Protein AF-A0A840VR10-F1 (afdb_monomer_lite)

Structure (mmCIF, N/CA/C/O backbone):
data_AF-A0A840VR10-F1
#
_entry.id   AF-A0A840VR10-F1
#
loop_
_atom_site.group_PDB
_atom_site.id
_atom_site.type_symbol
_atom_site.label_atom_id
_atom_site.label_alt_id
_atom_site.label_comp_id
_atom_site.label_asym_id
_atom_site.label_entity_id
_atom_site.label_seq_id
_atom_site.pdbx_PDB_ins_code
_atom_site.Cartn_x
_atom_site.Cartn_y
_atom_site.Cartn_z
_atom_site.occupancy
_atom_site.B_iso_or_equiv
_atom_site.auth_seq_id
_atom_site.auth_comp_id
_atom_site.auth_asym_id
_atom_site.auth_atom_id
_atom_site.pdbx_PDB_model_num
ATOM 1 N N . MET A 1 1 ? 20.273 31.892 -18.613 1.00 51.09 1 MET A N 1
ATOM 2 C CA . MET A 1 1 ? 19.543 30.729 -18.059 1.00 51.09 1 MET A CA 1
ATOM 3 C C . MET A 1 1 ? 19.190 29.825 -19.223 1.00 51.09 1 MET A C 1
ATOM 5 O O . MET A 1 1 ? 18.639 30.334 -20.185 1.00 51.09 1 MET A O 1
ATOM 9 N N . THR A 1 2 ? 19.531 28.539 -19.176 1.00 62.28 2 THR A N 1
ATOM 10 C CA . THR A 1 2 ? 19.155 27.578 -20.230 1.00 62.28 2 THR A CA 1
ATOM 11 C C . THR A 1 2 ? 17.875 26.847 -19.840 1.00 62.28 2 THR A C 1
ATOM 13 O O . THR A 1 2 ? 17.824 26.189 -18.794 1.00 62.28 2 THR A O 1
ATOM 16 N N . PHE A 1 3 ? 16.857 26.978 -20.683 1.00 67.31 3 PHE A N 1
ATOM 17 C CA . PHE A 1 3 ? 15.590 26.257 -20.626 1.00 67.31 3 PHE A CA 1
ATOM 18 C C . PHE A 1 3 ? 15.505 25.304 -21.822 1.00 67.31 3 PHE A C 1
ATOM 20 O O . PHE A 1 3 ? 16.137 25.549 -22.849 1.00 67.31 3 PHE A O 1
ATOM 27 N N . THR A 1 4 ? 14.769 24.210 -21.668 1.00 72.56 4 THR A N 1
ATOM 28 C CA . THR A 1 4 ? 14.327 23.381 -22.792 1.00 72.56 4 THR A CA 1
ATOM 29 C C . THR A 1 4 ? 12.886 23.753 -23.098 1.00 72.56 4 THR A C 1
ATOM 31 O O . THR A 1 4 ? 12.091 23.958 -22.179 1.00 72.56 4 THR A O 1
ATOM 34 N N . LEU A 1 5 ? 12.572 23.926 -24.380 1.00 80.62 5 LEU A N 1
ATOM 35 C CA . LEU A 1 5 ? 11.192 24.015 -24.833 1.00 80.62 5 LEU A CA 1
ATOM 36 C C . LEU A 1 5 ? 10.745 22.595 -25.118 1.00 80.62 5 LEU A C 1
ATOM 38 O O . LEU A 1 5 ? 11.178 22.000 -26.102 1.00 80.62 5 LEU A O 1
ATOM 42 N N . ASP A 1 6 ? 9.916 22.067 -24.231 1.00 81.50 6 ASP A N 1
ATOM 43 C CA . ASP A 1 6 ? 9.302 20.768 -24.434 1.00 81.50 6 ASP A CA 1
ATOM 44 C C . ASP A 1 6 ? 7.860 20.992 -24.922 1.00 81.50 6 ASP A C 1
ATOM 46 O O . ASP A 1 6 ? 7.213 21.968 -24.502 1.00 81.50 6 ASP A O 1
ATOM 50 N N . PRO A 1 7 ? 7.336 20.136 -25.819 1.00 84.69 7 PRO A N 1
ATOM 51 C CA . PRO A 1 7 ? 5.931 20.172 -26.194 1.00 84.69 7 PRO A CA 1
ATOM 52 C C . PRO A 1 7 ? 5.052 20.142 -24.945 1.00 84.69 7 PRO A C 1
ATOM 54 O O . PRO A 1 7 ? 5.264 19.346 -24.025 1.00 84.69 7 PRO A O 1
ATOM 57 N N . CYS A 1 8 ? 4.072 21.039 -24.887 1.00 84.25 8 CYS A N 1
ATOM 58 C CA . CYS A 1 8 ? 3.115 21.031 -23.796 1.00 84.25 8 CYS A CA 1
ATOM 59 C C . CYS A 1 8 ? 2.303 19.739 -23.871 1.00 84.25 8 CYS A C 1
ATOM 61 O O . CYS A 1 8 ? 1.854 19.366 -24.949 1.00 84.25 8 CYS A O 1
ATOM 63 N N . ARG A 1 9 ? 2.015 19.096 -22.733 1.00 82.88 9 ARG A N 1
ATOM 64 C CA . ARG A 1 9 ? 1.173 17.887 -22.716 1.00 82.88 9 ARG A CA 1
ATOM 65 C C . ARG A 1 9 ? -0.186 18.076 -23.402 1.00 82.88 9 ARG A C 1
ATOM 67 O O . ARG A 1 9 ? -0.745 17.090 -23.861 1.00 82.88 9 ARG A O 1
ATOM 74 N N . CYS A 1 10 ? -0.698 19.307 -23.518 1.00 84.50 10 CYS A N 1
ATOM 75 C CA . CYS A 1 10 ? -1.948 19.558 -24.236 1.00 84.50 10 CYS A CA 1
ATOM 76 C C . CYS A 1 10 ? -1.886 19.189 -25.723 1.00 84.50 10 CYS A C 1
ATOM 78 O O . CYS A 1 10 ? -2.897 18.785 -26.285 1.00 84.50 10 CYS A O 1
ATOM 80 N N . THR A 1 11 ? -0.709 19.251 -26.354 1.00 86.50 11 THR A N 1
ATOM 81 C CA . THR A 1 11 ? -0.561 18.898 -27.773 1.00 86.50 11 THR A CA 1
ATOM 82 C C . THR A 1 11 ? -0.670 17.393 -28.012 1.00 86.50 11 THR A C 1
ATOM 84 O O . THR A 1 11 ? -0.995 16.977 -29.120 1.00 86.50 11 THR A O 1
ATOM 87 N N . ALA A 1 12 ? -0.457 16.565 -26.981 1.00 80.56 12 ALA A N 1
ATOM 88 C CA . ALA A 1 12 ? -0.691 15.123 -27.058 1.00 80.56 12 ALA A CA 1
ATOM 89 C C . ALA A 1 12 ? -2.192 14.783 -27.121 1.00 80.56 12 ALA A C 1
ATOM 91 O O . ALA A 1 12 ? -2.570 13.773 -27.704 1.00 80.56 12 ALA A O 1
ATOM 92 N N . TYR A 1 13 ? -3.043 15.643 -26.552 1.00 75.44 13 TYR A N 1
ATOM 93 C CA . TYR A 1 13 ? -4.497 15.461 -26.495 1.00 75.44 13 TYR A CA 1
ATOM 94 C C . TYR A 1 13 ? -5.240 16.255 -27.588 1.00 75.44 13 TYR A C 1
ATOM 96 O O . TYR A 1 13 ? -6.346 15.889 -27.988 1.00 75.44 13 TYR A O 1
ATOM 104 N N . GLY A 1 14 ? -4.606 17.298 -28.131 1.00 77.19 14 GLY A N 1
ATOM 105 C CA . GLY A 1 14 ? -5.126 18.156 -29.196 1.00 77.19 14 GLY A CA 1
ATOM 106 C C . GLY A 1 14 ? -5.836 19.408 -28.699 1.00 77.19 14 GLY A C 1
ATOM 107 O O . GLY A 1 14 ? -5.629 19.851 -27.571 1.00 77.19 14 GLY A O 1
ATOM 108 N N . ASP A 1 15 ? -6.665 19.988 -29.563 1.00 83.38 15 ASP A N 1
ATOM 109 C CA . ASP A 1 15 ? -7.318 21.288 -29.383 1.00 83.38 15 ASP A CA 1
ATOM 110 C C . ASP A 1 15 ? -8.662 21.214 -28.636 1.00 83.38 15 ASP A C 1
ATOM 112 O O . ASP A 1 15 ? -9.312 22.236 -28.409 1.00 83.38 15 ASP A O 1
ATOM 116 N N . ARG A 1 16 ? -9.080 20.011 -28.229 1.00 83.06 16 ARG A N 1
ATOM 117 C CA . ARG A 1 16 ? -10.366 19.757 -27.570 1.00 83.06 16 ARG A CA 1
ATOM 118 C C . ARG A 1 16 ? -10.250 19.772 -26.053 1.00 83.06 16 ARG A C 1
ATOM 120 O O . ARG A 1 16 ? -9.246 19.343 -25.492 1.00 83.06 16 ARG A O 1
ATOM 127 N N . PHE A 1 17 ? -11.321 20.206 -25.389 1.00 82.62 17 PHE A N 1
ATOM 128 C CA . PHE A 1 17 ? -11.444 20.116 -23.933 1.00 82.62 17 PHE A CA 1
ATOM 129 C C . PHE A 1 17 ? -11.540 18.660 -23.455 1.00 82.62 17 PHE A C 1
ATOM 131 O O . PHE A 1 17 ? -10.809 18.286 -22.546 1.00 82.62 17 PHE A O 1
ATOM 138 N N . LEU A 1 18 ? -12.391 17.842 -24.091 1.00 85.50 18 LEU A N 1
ATOM 139 C CA . LEU A 1 18 ? -12.483 16.397 -23.860 1.00 85.50 18 LEU A CA 1
ATOM 140 C C . LEU A 1 18 ? -11.654 15.651 -24.913 1.00 85.50 18 LEU A C 1
ATOM 142 O O . LEU A 1 18 ? -11.890 15.826 -26.112 1.00 85.50 18 LEU A O 1
ATOM 146 N N . ALA A 1 19 ? -10.705 14.826 -24.475 1.00 81.69 19 ALA A N 1
ATOM 147 C CA . ALA A 1 19 ? -9.816 14.067 -25.354 1.00 81.69 19 ALA A CA 1
ATOM 148 C C . ALA A 1 19 ? -9.696 12.601 -24.920 1.00 81.69 19 ALA A C 1
ATOM 150 O O . ALA A 1 19 ? -9.627 12.323 -23.729 1.00 81.69 19 ALA A O 1
ATOM 151 N N . ASP A 1 20 ? -9.614 11.669 -25.869 1.00 79.62 20 ASP A N 1
ATOM 152 C CA . ASP A 1 20 ? -9.395 10.247 -25.576 1.00 79.62 20 ASP A CA 1
ATOM 153 C C . ASP A 1 20 ? -7.897 9.953 -25.357 1.00 79.62 20 ASP A C 1
ATOM 155 O O . ASP A 1 20 ? -7.057 10.350 -26.168 1.00 79.62 20 ASP A O 1
ATOM 159 N N . ALA A 1 21 ? -7.544 9.256 -24.270 1.00 71.94 21 ALA A N 1
ATOM 160 C CA . ALA A 1 21 ? -6.154 8.885 -23.968 1.00 71.94 21 ALA A CA 1
ATOM 161 C C . ALA A 1 21 ? -5.611 7.766 -24.853 1.00 71.94 21 ALA A C 1
ATOM 163 O O . ALA A 1 21 ? -4.404 7.715 -25.084 1.00 71.94 21 ALA A O 1
ATOM 164 N N . ASP A 1 22 ? -6.488 6.874 -25.313 1.00 64.12 22 ASP A N 1
ATOM 165 C CA . ASP A 1 22 ? -6.113 5.614 -25.967 1.00 64.12 22 ASP A CA 1
ATOM 166 C C . ASP A 1 22 ? -5.663 5.814 -27.428 1.00 64.12 22 ASP A C 1
ATOM 168 O O . ASP A 1 22 ? -5.299 4.870 -28.124 1.00 64.12 22 ASP A O 1
ATOM 172 N N . LEU A 1 23 ? -5.628 7.069 -27.890 1.00 57.59 23 LEU A N 1
ATOM 173 C CA . LEU A 1 23 ? -5.131 7.478 -29.198 1.00 57.59 23 LEU A CA 1
ATOM 174 C C . LEU A 1 23 ? -4.004 8.513 -29.040 1.00 57.59 23 LEU A C 1
ATOM 176 O O . LEU A 1 23 ? -4.236 9.701 -29.297 1.00 57.59 23 LEU A O 1
ATOM 180 N N . PRO A 1 24 ? -2.774 8.111 -28.658 1.00 51.69 24 PRO A N 1
ATOM 181 C CA . PRO A 1 24 ? -1.603 8.968 -28.794 1.00 51.69 24 PRO A CA 1
ATOM 182 C C . PRO A 1 24 ? -1.311 9.166 -30.289 1.00 51.69 24 PRO A C 1
ATOM 184 O O . PRO A 1 24 ? -0.518 8.461 -30.905 1.00 51.69 24 PRO A O 1
ATOM 187 N N . GLY A 1 25 ? -2.028 10.104 -30.904 1.00 54.28 25 GLY A N 1
ATOM 188 C CA . GLY A 1 25 ? -1.780 10.540 -32.271 1.00 54.28 25 GLY A CA 1
ATOM 189 C C . GLY A 1 25 ? -0.523 11.414 -32.368 1.00 54.28 25 GLY A C 1
ATOM 190 O O . GLY A 1 25 ? 0.029 11.827 -31.345 1.00 54.28 25 GLY A O 1
ATOM 191 N N . PRO A 1 26 ? -0.068 11.741 -33.592 1.00 57.47 26 PRO A N 1
ATOM 192 C CA . PRO A 1 26 ? 0.979 12.743 -33.788 1.00 57.47 26 PRO A CA 1
ATOM 193 C C . PRO A 1 26 ? 0.594 14.059 -33.100 1.00 57.47 26 PRO A C 1
ATOM 195 O O . PRO A 1 26 ? -0.595 14.354 -32.983 1.00 57.47 26 PRO A O 1
ATOM 198 N N . SER A 1 27 ? 1.593 14.839 -32.662 1.00 61.94 27 SER A N 1
ATOM 199 C CA . SER A 1 27 ? 1.393 16.134 -31.989 1.00 61.94 27 SER A CA 1
ATOM 200 C C . SER A 1 27 ? 0.312 16.949 -32.697 1.00 61.94 27 SER A C 1
ATOM 202 O O . SER A 1 27 ? 0.487 17.357 -33.845 1.00 61.94 27 SER A O 1
ATOM 204 N N . ARG A 1 28 ? -0.806 17.167 -32.008 1.00 69.75 28 ARG A N 1
ATOM 205 C CA . ARG A 1 28 ? -1.958 17.917 -32.506 1.00 69.75 28 ARG A CA 1
ATOM 206 C C . ARG A 1 28 ? -1.800 19.401 -32.172 1.00 69.75 28 ARG A C 1
ATOM 208 O O . ARG A 1 28 ? -0.907 19.793 -31.414 1.00 69.75 28 ARG A O 1
ATOM 215 N N . GLU A 1 29 ? -2.664 20.227 -32.757 1.00 82.69 29 GLU A N 1
ATOM 216 C CA . GLU A 1 29 ? -2.754 21.652 -32.433 1.00 82.69 29 GLU A CA 1
ATOM 217 C C . GLU A 1 29 ? -2.976 21.847 -30.922 1.00 82.69 29 GLU A C 1
ATOM 219 O O . GLU A 1 29 ? -3.604 21.024 -30.252 1.00 82.69 29 GLU A O 1
ATOM 224 N N . ALA A 1 30 ? -2.394 22.906 -30.360 1.00 84.19 30 ALA A N 1
ATOM 225 C CA . ALA A 1 30 ? -2.426 23.140 -28.925 1.00 84.19 30 ALA A CA 1
ATOM 226 C C . ALA A 1 30 ? -3.825 23.544 -28.446 1.00 84.19 30 ALA A C 1
ATOM 228 O O . ALA A 1 30 ? -4.489 24.385 -29.053 1.00 84.19 30 ALA A O 1
ATOM 229 N N . TYR A 1 31 ? -4.236 23.026 -27.288 1.00 88.25 31 TYR A N 1
ATOM 230 C CA . TYR A 1 31 ? -5.462 23.468 -26.632 1.00 88.25 31 TYR A CA 1
ATOM 231 C C . TYR A 1 31 ? -5.394 24.957 -26.278 1.00 88.25 31 TYR A C 1
ATOM 233 O O . TYR A 1 31 ? -4.576 25.380 -25.455 1.00 88.25 31 TYR A O 1
ATOM 241 N N . ARG A 1 32 ? -6.283 25.758 -26.879 1.00 84.62 32 ARG A N 1
ATOM 242 C CA . ARG A 1 32 ? -6.321 27.219 -26.686 1.00 84.62 32 ARG A CA 1
ATOM 243 C C . ARG A 1 32 ? -6.534 27.614 -25.225 1.00 84.62 32 ARG A C 1
ATOM 245 O O . ARG A 1 32 ? -5.935 28.579 -24.765 1.00 84.62 32 ARG A O 1
ATOM 252 N N . GLY A 1 33 ? -7.335 26.840 -24.495 1.00 84.56 33 GLY A N 1
ATOM 253 C CA . GLY A 1 33 ? -7.606 27.042 -23.070 1.00 84.56 33 GLY A CA 1
ATOM 254 C C . GLY A 1 33 ? -6.545 26.461 -22.135 1.00 84.56 33 GLY A C 1
ATOM 255 O O . GLY A 1 33 ? -6.822 26.309 -20.951 1.00 84.56 33 GLY A O 1
ATOM 256 N N . CYS A 1 34 ? -5.363 26.077 -22.632 1.00 85.00 34 CYS A N 1
ATOM 257 C CA . CYS A 1 34 ? -4.396 25.366 -21.806 1.00 85.00 34 CYS A CA 1
ATOM 258 C C . CYS A 1 34 ? -3.883 26.220 -20.641 1.00 85.00 34 CYS A C 1
ATOM 260 O O . CYS A 1 34 ? -3.233 27.241 -20.853 1.00 85.00 34 CYS A O 1
ATOM 262 N N . GLU A 1 35 ? -4.058 25.753 -19.408 1.00 85.50 35 GLU A N 1
ATOM 263 C CA . GLU A 1 35 ? -3.613 26.486 -18.215 1.00 85.50 35 GLU A CA 1
ATOM 264 C C . GLU A 1 35 ? -2.081 26.565 -18.085 1.00 85.50 35 GLU A C 1
ATOM 266 O O . GLU A 1 35 ? -1.548 27.478 -17.452 1.00 85.50 35 GLU A O 1
ATOM 271 N N . GLN A 1 36 ? -1.352 25.648 -18.734 1.00 85.31 36 GLN A N 1
ATOM 272 C CA . GLN A 1 36 ? 0.114 25.612 -18.707 1.00 85.31 36 GLN A CA 1
ATOM 273 C C . GLN A 1 36 ? 0.759 26.468 -19.798 1.00 85.31 36 GLN A C 1
ATOM 275 O O . GLN A 1 36 ? 1.608 27.305 -19.499 1.00 85.31 36 GLN A O 1
ATOM 280 N N . CYS A 1 37 ? 0.399 26.241 -21.066 1.00 87.31 37 CYS A N 1
ATOM 281 C CA . CYS A 1 37 ? 1.022 26.928 -22.204 1.00 87.31 37 CYS A CA 1
ATOM 282 C C . CYS A 1 37 ? 0.187 28.089 -22.753 1.00 87.31 37 CYS A C 1
ATOM 284 O O . CYS A 1 37 ? 0.670 28.805 -23.625 1.00 87.31 37 CYS A O 1
ATOM 286 N N . ARG A 1 38 ? -1.056 28.274 -22.283 1.00 87.31 38 ARG A N 1
ATOM 287 C CA . ARG A 1 38 ? -1.994 29.311 -22.755 1.00 87.31 38 ARG A CA 1
ATOM 288 C C . ARG A 1 38 ? -2.166 29.307 -24.278 1.00 87.31 38 ARG A C 1
ATOM 290 O O . ARG A 1 38 ? -2.168 30.355 -24.913 1.00 87.31 38 ARG A O 1
ATOM 297 N N . GLY A 1 39 ? -2.229 28.109 -24.862 1.00 85.06 39 GLY A N 1
ATOM 298 C CA . GLY A 1 39 ? -2.353 27.900 -26.306 1.00 85.06 39 GLY A CA 1
ATOM 299 C C . GLY A 1 39 ? -1.041 27.937 -27.100 1.00 85.06 39 GLY A C 1
ATOM 300 O O . GLY A 1 39 ? -1.072 27.702 -28.300 1.00 85.06 39 GLY A O 1
ATOM 301 N N . ALA A 1 40 ? 0.121 28.167 -26.473 1.00 86.69 40 ALA A N 1
ATOM 302 C CA . ALA A 1 40 ? 1.410 28.230 -27.178 1.00 86.69 40 ALA A CA 1
ATOM 303 C C . ALA A 1 40 ? 1.964 26.861 -27.628 1.00 86.69 40 ALA A C 1
ATOM 305 O O . ALA A 1 40 ? 2.950 26.800 -28.360 1.00 86.69 40 ALA A O 1
ATOM 306 N N . GLY A 1 41 ? 1.404 25.751 -27.137 1.00 86.06 41 GLY A N 1
ATOM 307 C CA . GLY A 1 41 ? 1.823 24.388 -27.499 1.00 86.06 41 GLY A CA 1
ATOM 308 C C . GLY A 1 41 ? 3.186 23.941 -26.962 1.00 86.06 41 GLY A C 1
ATOM 309 O O . GLY A 1 41 ? 3.546 22.776 -27.096 1.00 86.06 41 GLY A O 1
ATOM 310 N N . SER A 1 42 ? 3.928 24.815 -26.288 1.00 87.88 42 SER A N 1
ATOM 311 C CA . SER A 1 42 ? 5.217 24.509 -25.665 1.00 87.88 42 SER A CA 1
ATOM 312 C C . SER A 1 42 ? 5.300 25.119 -24.271 1.00 87.88 42 SER A C 1
ATOM 314 O O . SER A 1 42 ? 4.670 26.138 -23.980 1.00 87.88 42 SER A O 1
ATOM 316 N N . VAL A 1 43 ? 6.056 24.472 -23.386 1.00 84.81 43 VAL A N 1
ATOM 317 C CA . VAL A 1 43 ? 6.344 24.977 -22.040 1.00 84.81 43 VAL A CA 1
ATOM 318 C C . VAL A 1 43 ? 7.855 24.996 -21.853 1.00 84.81 43 VAL A C 1
ATOM 320 O O . VAL A 1 43 ? 8.552 24.026 -22.149 1.00 84.81 43 VAL A O 1
ATOM 323 N N . ALA A 1 44 ? 8.375 26.122 -21.367 1.00 81.56 44 ALA A N 1
ATOM 324 C CA . ALA A 1 44 ? 9.784 26.246 -21.035 1.00 81.56 44 ALA A CA 1
ATOM 325 C C . ALA A 1 44 ? 10.049 25.599 -19.673 1.00 81.56 44 ALA A C 1
ATOM 327 O O . ALA A 1 44 ? 9.652 26.136 -18.634 1.00 81.56 44 ALA A O 1
ATOM 328 N N . TYR A 1 45 ? 10.767 24.478 -19.661 1.00 73.50 45 TYR A N 1
ATOM 329 C CA . TYR A 1 45 ? 11.235 23.875 -18.423 1.00 73.50 45 TYR A CA 1
ATOM 330 C C . TYR A 1 45 ? 12.676 24.295 -18.130 1.00 73.50 45 TYR A C 1
ATOM 332 O O . TYR A 1 45 ? 13.534 24.332 -19.018 1.00 73.50 45 TYR A O 1
ATOM 340 N N . PRO A 1 46 ? 13.005 24.603 -16.865 1.00 70.12 46 PRO A N 1
ATOM 341 C CA . PRO A 1 46 ? 14.397 24.700 -16.469 1.00 70.12 46 PRO A CA 1
ATOM 342 C C . PRO A 1 46 ? 15.076 23.357 -16.739 1.00 70.12 46 PRO A C 1
ATOM 344 O O . PRO A 1 46 ? 14.599 22.331 -16.259 1.00 70.12 46 PRO A O 1
ATOM 347 N N . CYS A 1 47 ? 16.208 23.358 -17.450 1.00 69.25 47 CYS A N 1
ATOM 348 C CA . CYS A 1 47 ? 16.927 22.121 -17.743 1.00 69.25 47 CYS A CA 1
ATOM 349 C C . CYS A 1 47 ? 17.375 21.449 -16.430 1.00 69.25 47 CYS A C 1
ATOM 351 O O . CYS A 1 47 ? 18.372 21.848 -15.815 1.00 69.25 47 CYS A O 1
ATOM 353 N N . TYR A 1 48 ? 16.619 20.442 -15.984 1.00 65.62 48 TYR A N 1
ATOM 354 C CA . TYR A 1 48 ? 16.857 19.728 -14.728 1.00 65.62 48 TYR A CA 1
ATOM 355 C C . TYR A 1 48 ? 18.122 18.872 -14.819 1.00 65.62 48 TYR A C 1
ATOM 357 O O . TYR A 1 48 ? 18.876 18.798 -13.852 1.00 65.62 48 TYR A O 1
ATOM 365 N N . ARG A 1 49 ? 18.435 18.354 -16.015 1.00 66.62 49 ARG A N 1
ATOM 366 C CA . ARG A 1 49 ? 19.660 17.589 -16.290 1.00 66.62 49 ARG A CA 1
ATOM 367 C C . ARG A 1 49 ? 20.932 18.385 -15.982 1.00 66.62 49 ARG A C 1
ATOM 369 O O . ARG A 1 49 ? 21.867 17.837 -15.411 1.00 66.62 49 ARG A O 1
ATOM 376 N N . CYS A 1 50 ? 20.980 19.680 -16.312 1.00 68.00 50 CYS A N 1
ATOM 377 C CA . CYS A 1 50 ? 22.123 20.544 -15.977 1.00 68.00 50 CYS A CA 1
ATOM 378 C C . CYS A 1 50 ? 21.894 21.438 -14.747 1.00 68.00 50 CYS A C 1
ATOM 380 O O . CYS A 1 50 ? 22.704 22.329 -14.478 1.00 68.00 50 CYS A O 1
ATOM 382 N N . GLY A 1 51 ? 20.786 21.263 -14.019 1.00 66.19 51 GLY A N 1
ATOM 383 C CA . GLY A 1 51 ? 20.434 22.106 -12.875 1.00 66.19 51 GLY A CA 1
ATOM 384 C C . GLY A 1 51 ? 20.393 23.603 -13.210 1.00 66.19 51 GLY A C 1
ATOM 385 O O . GLY A 1 51 ? 20.830 24.418 -12.400 1.00 66.19 51 GLY A O 1
ATOM 386 N N . ARG A 1 52 ? 19.914 23.968 -14.412 1.00 71.56 52 ARG A N 1
ATOM 387 C CA . ARG A 1 52 ? 19.862 25.350 -14.950 1.00 71.56 52 ARG A CA 1
ATOM 388 C C . ARG A 1 52 ? 21.222 26.003 -15.243 1.00 71.56 52 ARG A C 1
ATOM 390 O O . ARG A 1 52 ? 21.267 27.207 -15.497 1.00 71.56 52 ARG A O 1
ATOM 397 N N . ARG A 1 53 ? 22.328 25.250 -15.214 1.00 70.38 53 ARG A N 1
ATOM 398 C CA . ARG A 1 53 ? 23.689 25.799 -15.381 1.00 70.38 53 ARG A CA 1
ATOM 399 C C . ARG A 1 53 ? 24.173 25.874 -16.831 1.00 70.38 53 ARG A C 1
ATOM 401 O O . ARG A 1 53 ? 25.179 26.532 -17.067 1.00 70.38 53 ARG A O 1
ATOM 408 N N . GLY A 1 54 ? 23.513 25.195 -17.772 1.00 70.62 54 GLY A N 1
ATOM 409 C CA . GLY A 1 54 ? 23.901 25.134 -19.193 1.00 70.62 54 GLY A CA 1
ATOM 410 C C . GLY A 1 54 ? 25.155 24.302 -19.480 1.00 70.62 54 GLY A C 1
ATOM 411 O O . GLY A 1 54 ? 25.590 24.212 -20.618 1.00 70.62 54 GLY A O 1
ATOM 412 N N . ARG A 1 55 ? 25.740 23.688 -18.446 1.00 74.31 55 ARG A N 1
ATOM 413 C CA . ARG A 1 55 ? 26.954 22.867 -18.503 1.00 74.31 55 ARG A CA 1
ATOM 414 C C . ARG A 1 55 ? 26.890 21.781 -17.432 1.00 74.31 55 ARG A C 1
ATOM 416 O O . ARG A 1 55 ? 26.443 22.054 -16.315 1.00 74.31 55 ARG A O 1
ATOM 423 N N . ARG A 1 56 ? 27.335 20.567 -17.761 1.00 73.00 56 ARG A N 1
ATOM 424 C CA . ARG A 1 56 ? 27.529 19.455 -16.814 1.00 73.00 56 ARG A CA 1
ATOM 425 C C . ARG A 1 56 ? 28.993 19.046 -16.836 1.00 73.00 56 ARG A C 1
ATOM 427 O O . ARG A 1 56 ? 29.637 19.101 -17.877 1.00 73.00 56 ARG A O 1
ATOM 434 N N . ARG A 1 57 ? 29.511 18.648 -15.678 1.00 80.88 57 ARG A N 1
ATOM 435 C CA . ARG A 1 57 ? 30.829 18.026 -15.591 1.00 80.88 57 ARG A CA 1
ATOM 436 C C . ARG A 1 57 ? 30.659 16.539 -15.900 1.00 80.88 57 ARG A C 1
ATOM 438 O O . ARG A 1 57 ? 29.781 15.915 -15.312 1.00 80.88 57 ARG A O 1
ATOM 445 N N . ALA A 1 58 ? 31.471 15.998 -16.803 1.00 85.19 58 ALA A N 1
ATOM 446 C CA . ALA A 1 58 ? 31.521 14.566 -17.083 1.00 85.19 58 ALA A CA 1
ATOM 447 C C . ALA A 1 58 ? 32.295 13.850 -15.969 1.00 85.19 58 ALA A C 1
ATOM 449 O O . ALA A 1 58 ? 33.474 13.541 -16.097 1.00 85.19 58 ALA A O 1
ATOM 450 N N . GLN A 1 59 ? 31.640 13.709 -14.823 1.00 87.00 59 GLN A N 1
ATOM 451 C CA . GLN A 1 59 ? 32.189 13.091 -13.628 1.00 87.00 59 GLN A CA 1
ATOM 452 C C . GLN A 1 59 ? 31.061 12.344 -12.920 1.00 87.00 59 GLN A C 1
ATOM 454 O O . GLN A 1 59 ? 29.998 12.924 -12.690 1.00 87.00 59 GLN A O 1
ATOM 459 N N . LEU A 1 60 ? 31.323 11.094 -12.554 1.00 87.44 60 LEU A N 1
ATOM 460 C CA . LEU A 1 60 ? 30.449 10.273 -11.724 1.00 87.44 60 LEU A CA 1
ATOM 461 C C . LEU A 1 60 ? 31.210 9.891 -10.453 1.00 87.44 60 LEU A C 1
ATOM 463 O O . LEU A 1 60 ? 32.349 9.448 -10.525 1.00 87.44 60 LEU A O 1
ATOM 467 N N . VAL A 1 61 ? 30.609 10.083 -9.285 1.00 90.56 61 VAL A N 1
ATOM 468 C CA . VAL A 1 61 ? 31.178 9.624 -8.010 1.00 90.56 61 VAL A CA 1
ATOM 469 C C . VAL A 1 61 ? 30.427 8.379 -7.561 1.00 90.56 61 VAL A C 1
ATOM 471 O O . VAL A 1 61 ? 29.254 8.479 -7.229 1.00 90.56 61 VAL A O 1
ATOM 474 N N . ALA A 1 62 ? 31.076 7.219 -7.554 1.00 90.06 62 ALA A N 1
ATOM 475 C CA . ALA A 1 62 ? 30.507 6.004 -6.981 1.00 90.06 62 ALA A CA 1
ATOM 476 C C . ALA A 1 62 ? 30.901 5.917 -5.504 1.00 90.06 62 ALA A C 1
ATOM 478 O O . ALA A 1 62 ? 32.085 5.999 -5.179 1.00 90.06 62 ALA A O 1
ATOM 479 N N . SER A 1 63 ? 29.924 5.770 -4.618 1.00 92.38 63 SER A N 1
ATOM 480 C CA . SER A 1 63 ? 30.111 5.690 -3.171 1.00 92.38 63 SER A CA 1
ATOM 481 C C . SER A 1 63 ? 29.513 4.394 -2.643 1.00 92.38 63 SER A C 1
ATOM 483 O O . SER A 1 63 ? 28.380 4.077 -2.986 1.00 92.38 63 SER A O 1
ATOM 485 N N . VAL A 1 64 ? 30.233 3.683 -1.776 1.00 93.00 64 VAL A N 1
ATOM 486 C CA . VAL A 1 64 ? 29.699 2.540 -1.022 1.00 93.00 64 VAL A CA 1
ATOM 487 C C . VAL A 1 64 ? 29.630 2.920 0.449 1.00 93.00 64 VAL A C 1
ATOM 489 O O . VAL A 1 64 ? 30.611 3.428 0.996 1.00 93.00 64 VAL A O 1
ATOM 492 N N . ALA A 1 65 ? 28.482 2.685 1.080 1.00 91.38 65 ALA A N 1
ATOM 493 C CA . ALA A 1 65 ? 28.282 2.893 2.508 1.00 91.38 65 ALA A CA 1
ATOM 494 C C . ALA A 1 65 ? 27.935 1.578 3.212 1.00 91.38 65 ALA A C 1
ATOM 496 O O . ALA A 1 65 ? 27.018 0.869 2.798 1.00 91.38 65 ALA A O 1
ATOM 497 N N . ASN A 1 66 ? 28.636 1.283 4.305 1.00 87.00 66 ASN A N 1
ATOM 498 C CA . ASN A 1 66 ? 28.285 0.203 5.215 1.00 87.00 66 ASN A CA 1
ATOM 499 C C . ASN A 1 66 ? 27.186 0.690 6.171 1.00 87.00 66 ASN A C 1
ATOM 501 O O . ASN A 1 66 ? 27.412 1.587 6.985 1.00 87.00 66 ASN A O 1
ATOM 505 N N . LEU A 1 67 ? 25.996 0.100 6.085 1.00 80.81 67 LEU A N 1
ATOM 506 C CA . LEU A 1 67 ? 24.841 0.473 6.903 1.00 80.81 67 LEU A CA 1
ATOM 507 C C . LEU A 1 67 ? 25.022 0.166 8.395 1.00 80.81 67 LEU A C 1
ATOM 509 O O . LEU A 1 67 ? 24.419 0.834 9.239 1.00 80.81 67 LEU A O 1
ATOM 513 N N . ASP A 1 68 ? 25.845 -0.825 8.730 1.00 75.06 68 ASP A N 1
ATOM 514 C CA . ASP A 1 68 ? 26.022 -1.275 10.108 1.00 75.06 68 ASP A CA 1
ATOM 515 C C . ASP A 1 68 ? 27.032 -0.378 10.844 1.00 75.06 68 ASP A C 1
ATOM 517 O O . ASP A 1 68 ? 26.796 0.041 11.985 1.00 75.06 68 ASP A O 1
ATOM 521 N N . THR A 1 69 ? 28.125 -0.009 10.168 1.00 73.31 69 THR A N 1
ATOM 522 C CA . THR A 1 69 ? 29.222 0.788 10.748 1.00 73.31 69 THR A CA 1
ATOM 523 C C . THR A 1 69 ? 29.131 2.282 10.435 1.00 73.31 69 THR A C 1
ATOM 525 O O . THR A 1 69 ? 29.691 3.097 11.166 1.00 73.31 69 THR A O 1
ATOM 528 N N . GLY A 1 70 ? 28.415 2.665 9.375 1.00 78.56 70 GLY A N 1
ATOM 529 C CA . GLY A 1 70 ? 28.386 4.030 8.846 1.00 78.56 70 GLY A CA 1
ATOM 530 C C . GLY A 1 70 ? 29.639 4.422 8.054 1.00 78.56 70 GLY A C 1
ATOM 531 O O . GLY A 1 70 ? 29.768 5.585 7.674 1.00 78.56 70 GLY A O 1
ATOM 532 N N . ALA A 1 71 ? 30.565 3.488 7.806 1.00 84.19 71 ALA A N 1
ATOM 533 C CA . ALA A 1 71 ? 31.758 3.739 7.005 1.00 84.19 71 ALA A CA 1
ATOM 534 C C . ALA A 1 71 ? 31.393 3.976 5.531 1.00 84.19 71 ALA A C 1
ATOM 536 O O . ALA A 1 71 ? 30.519 3.302 4.987 1.00 84.19 71 ALA A O 1
ATOM 537 N N . VAL A 1 72 ? 32.074 4.923 4.879 1.00 92.81 72 VAL A N 1
ATOM 538 C CA . VAL A 1 72 ? 31.827 5.287 3.476 1.00 92.81 72 VAL A CA 1
ATOM 539 C C . VAL A 1 72 ? 33.147 5.389 2.722 1.00 92.81 72 VAL A C 1
ATOM 541 O O . VAL A 1 72 ? 34.067 6.067 3.173 1.00 92.81 72 VAL A O 1
ATOM 544 N N . ALA A 1 73 ? 33.210 4.772 1.545 1.00 94.12 73 ALA A N 1
ATOM 545 C CA . ALA A 1 73 ? 34.297 4.930 0.586 1.00 94.12 73 ALA A CA 1
ATOM 546 C C . ALA A 1 73 ? 33.731 5.465 -0.730 1.00 94.12 73 ALA A C 1
ATOM 548 O O . ALA A 1 73 ? 32.566 5.241 -1.060 1.00 94.12 73 ALA A O 1
ATOM 549 N N . SER A 1 74 ? 34.518 6.236 -1.478 1.00 93.44 74 SER A N 1
ATOM 550 C CA . SER A 1 74 ? 34.072 6.824 -2.744 1.00 93.44 74 SER A CA 1
ATOM 551 C C . SER A 1 74 ? 35.182 6.860 -3.779 1.00 93.44 74 SER A C 1
ATOM 553 O O . SER A 1 74 ? 36.341 7.094 -3.446 1.00 93.44 74 SER A O 1
ATOM 555 N N . HIS A 1 75 ? 34.810 6.685 -5.043 1.00 92.06 75 HIS A N 1
ATOM 556 C CA . HIS A 1 75 ? 35.707 6.769 -6.185 1.00 92.06 75 HIS A CA 1
ATOM 557 C C . HIS A 1 75 ? 35.142 7.701 -7.254 1.00 92.06 75 HIS A C 1
ATOM 559 O O . HIS A 1 75 ? 33.947 7.692 -7.556 1.00 92.06 75 HIS A O 1
ATOM 565 N N . GLN A 1 76 ? 36.020 8.511 -7.838 1.00 91.38 76 GLN A N 1
ATOM 566 C CA . GLN A 1 76 ? 35.676 9.432 -8.907 1.00 91.38 76 GLN A CA 1
ATOM 567 C C . GLN A 1 76 ? 35.968 8.793 -10.269 1.00 91.38 76 GLN A C 1
ATOM 569 O O . GLN A 1 76 ? 37.116 8.542 -10.610 1.00 91.38 76 GLN A O 1
ATOM 574 N N . VAL A 1 77 ? 34.923 8.632 -11.072 1.00 90.19 77 VAL A N 1
ATOM 575 C CA . VAL A 1 77 ? 34.968 8.150 -12.451 1.00 90.19 77 VAL A CA 1
ATOM 576 C C . VAL A 1 77 ? 35.011 9.354 -13.398 1.00 90.19 77 VAL A C 1
ATOM 578 O O . VAL A 1 77 ? 34.122 10.215 -13.370 1.00 90.19 77 VAL A O 1
ATOM 581 N N . VAL A 1 78 ? 36.060 9.434 -14.218 1.00 92.12 78 VAL A N 1
ATOM 582 C CA . VAL A 1 78 ? 36.319 10.512 -15.190 1.00 92.12 78 VAL A CA 1
ATOM 583 C C . VAL A 1 78 ? 36.799 9.942 -16.527 1.00 92.12 78 VAL A C 1
ATOM 585 O O . VAL A 1 78 ? 37.335 8.833 -16.546 1.00 92.12 78 VAL A O 1
ATOM 588 N N . PRO A 1 79 ? 36.653 10.697 -17.635 1.00 91.56 79 PRO A N 1
ATOM 589 C CA . PRO A 1 79 ? 37.239 10.322 -18.916 1.00 91.56 79 PRO A CA 1
ATOM 590 C C . PRO A 1 79 ? 38.749 10.082 -18.805 1.00 91.56 79 PRO A C 1
ATOM 592 O O . PRO A 1 79 ? 39.448 10.813 -18.102 1.00 91.56 79 PRO A O 1
ATOM 595 N N . GLY A 1 80 ? 39.237 9.061 -19.500 1.00 87.31 80 GLY A N 1
ATOM 596 C CA . GLY A 1 80 ? 40.628 8.614 -19.518 1.00 87.31 80 GLY A CA 1
ATOM 597 C C . GLY A 1 80 ? 41.046 7.707 -18.364 1.00 87.31 80 GLY A C 1
ATOM 598 O O . GLY A 1 80 ? 42.135 7.147 -1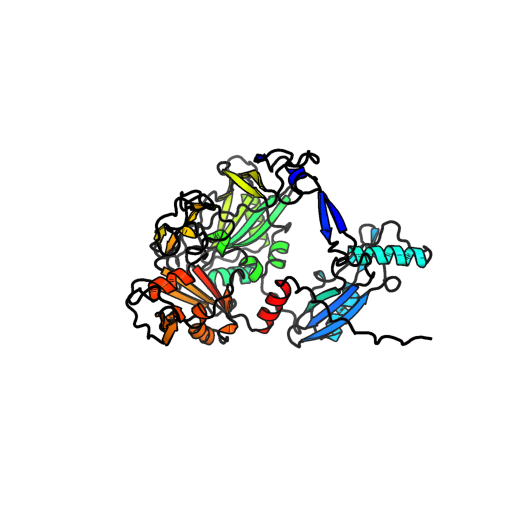8.421 1.00 87.31 80 GLY A O 1
ATOM 599 N N . GLY A 1 81 ? 40.197 7.531 -17.348 1.00 84.94 81 GLY A N 1
ATOM 600 C CA . GLY A 1 81 ? 40.417 6.612 -16.224 1.00 84.94 81 GLY A CA 1
ATOM 601 C C . GLY A 1 81 ? 39.531 5.366 -16.260 1.00 84.94 81 GLY A C 1
ATOM 602 O O . GLY A 1 81 ? 39.292 4.766 -15.215 1.00 84.94 81 GLY A O 1
ATOM 603 N N . LEU A 1 82 ? 38.972 5.036 -17.426 1.00 85.62 82 LEU A N 1
ATOM 604 C CA . LEU A 1 82 ? 38.084 3.891 -17.620 1.00 85.62 82 LEU A CA 1
ATOM 605 C C . LEU A 1 82 ? 38.865 2.698 -18.172 1.00 85.62 82 LEU A C 1
ATOM 607 O O . LEU A 1 82 ? 39.864 2.892 -18.861 1.00 85.62 82 LEU A O 1
ATOM 611 N N . ASP A 1 83 ? 38.359 1.490 -17.923 1.00 87.19 83 ASP A N 1
ATOM 612 C CA . ASP A 1 83 ? 38.889 0.242 -18.484 1.00 87.19 83 ASP A CA 1
ATOM 613 C C . ASP A 1 83 ? 37.815 -0.455 -19.345 1.00 87.19 83 ASP A C 1
ATOM 615 O O . ASP A 1 83 ? 37.056 -1.294 -18.847 1.00 87.19 83 ASP A O 1
ATOM 619 N N . PRO A 1 84 ? 37.625 -0.024 -20.610 1.00 89.81 84 PRO A N 1
ATOM 620 C CA . PRO A 1 84 ? 36.566 -0.550 -21.457 1.00 89.81 84 PRO A CA 1
ATOM 621 C C . PRO A 1 84 ? 36.911 -1.925 -22.021 1.00 89.81 84 PRO A C 1
ATOM 623 O O . PRO A 1 84 ? 37.988 -2.130 -22.577 1.00 89.81 84 PRO A O 1
ATOM 626 N N . HIS A 1 85 ? 35.945 -2.833 -21.989 1.00 88.69 85 HIS A N 1
ATOM 627 C CA . HIS A 1 85 ? 36.031 -4.155 -22.603 1.00 88.69 85 HIS A CA 1
ATOM 628 C C . HIS A 1 85 ? 34.803 -4.419 -23.479 1.00 88.69 85 HIS A C 1
ATOM 630 O O . HIS A 1 85 ? 33.871 -3.613 -23.531 1.00 88.69 85 HIS A O 1
ATOM 636 N N . ARG A 1 86 ? 34.823 -5.530 -24.222 1.00 88.62 86 ARG A N 1
ATOM 637 C CA . ARG A 1 86 ? 33.663 -5.971 -25.002 1.00 88.62 86 ARG A CA 1
ATOM 638 C C . ARG A 1 86 ? 32.783 -6.892 -24.171 1.00 88.62 86 ARG A C 1
ATOM 640 O O . ARG A 1 86 ? 33.296 -7.836 -23.576 1.00 88.62 86 ARG A O 1
ATOM 647 N N . ASP A 1 87 ? 31.484 -6.626 -24.165 1.00 83.38 87 ASP A N 1
ATOM 648 C CA . ASP A 1 87 ? 30.487 -7.539 -23.608 1.00 83.38 87 ASP A CA 1
ATOM 649 C C . ASP A 1 87 ? 30.235 -8.740 -24.557 1.00 83.38 87 ASP A C 1
ATOM 651 O O . ASP A 1 87 ? 30.740 -8.753 -25.690 1.00 83.38 87 ASP A O 1
ATOM 655 N N . PRO A 1 88 ? 29.455 -9.759 -24.142 1.00 80.75 88 PRO A N 1
ATOM 656 C CA . PRO A 1 88 ? 29.114 -10.901 -24.999 1.00 80.75 88 PRO A CA 1
ATOM 657 C C . PRO A 1 88 ? 28.370 -10.536 -26.297 1.00 80.75 88 PRO A C 1
ATOM 659 O O . PRO A 1 88 ? 28.423 -11.297 -27.260 1.00 80.75 88 PRO A O 1
ATOM 662 N N . ALA A 1 89 ? 27.709 -9.375 -26.350 1.00 78.81 89 ALA A N 1
ATOM 663 C CA . ALA A 1 89 ? 27.044 -8.844 -27.542 1.00 78.81 89 ALA A CA 1
ATOM 664 C C . ALA A 1 89 ? 27.991 -8.013 -28.442 1.00 78.81 89 ALA A C 1
ATOM 666 O O . ALA A 1 89 ? 27.596 -7.529 -29.505 1.00 78.81 89 ALA A O 1
ATOM 667 N N . GLY A 1 90 ? 29.260 -7.862 -28.050 1.00 82.38 90 GLY A N 1
ATOM 668 C CA . GLY A 1 90 ? 30.294 -7.141 -28.785 1.00 82.38 90 GLY A CA 1
ATOM 669 C C . GLY A 1 90 ? 30.292 -5.621 -28.583 1.00 82.38 90 GLY A C 1
ATOM 670 O O . GLY A 1 90 ? 31.043 -4.926 -29.278 1.00 82.38 90 GLY A O 1
ATOM 671 N N . HIS A 1 91 ? 29.499 -5.082 -27.657 1.00 86.75 91 HIS A N 1
ATOM 672 C CA . HIS A 1 91 ? 29.463 -3.662 -27.310 1.00 86.75 91 HIS A CA 1
ATOM 673 C C . HIS A 1 91 ? 30.613 -3.271 -26.378 1.00 86.75 91 HIS A C 1
ATOM 675 O O . HIS A 1 91 ? 31.061 -4.059 -25.555 1.00 86.75 91 HIS A O 1
ATOM 681 N N . TRP A 1 92 ? 31.089 -2.027 -26.495 1.00 90.00 92 TRP A N 1
ATOM 682 C CA . TRP A 1 92 ? 32.087 -1.478 -25.577 1.00 90.00 92 TRP A CA 1
ATOM 683 C C . TRP A 1 92 ? 31.425 -1.011 -24.283 1.00 90.00 92 TRP A C 1
ATOM 685 O O . TRP A 1 92 ? 30.620 -0.073 -24.292 1.00 90.00 92 TRP A O 1
ATOM 695 N N . VAL A 1 93 ? 31.803 -1.637 -23.176 1.00 89.88 93 VAL A N 1
ATOM 696 C CA . VAL A 1 93 ? 31.264 -1.372 -21.844 1.00 89.88 93 VAL A CA 1
ATOM 697 C C . VAL A 1 93 ? 32.389 -1.132 -20.846 1.00 89.88 93 VAL A C 1
ATOM 699 O O . VAL A 1 93 ? 33.500 -1.635 -20.998 1.00 89.88 93 VAL A O 1
ATOM 702 N N . VAL A 1 94 ? 32.101 -0.340 -19.820 1.00 88.69 94 VAL A N 1
ATOM 703 C CA . VAL A 1 94 ? 32.957 -0.190 -18.641 1.00 88.69 94 VAL A CA 1
ATOM 704 C C . VAL A 1 94 ? 32.169 -0.704 -17.452 1.00 88.69 94 VAL A C 1
ATOM 706 O O . VAL A 1 94 ? 31.177 -0.085 -17.058 1.00 88.69 94 VAL A O 1
ATOM 709 N N . ASP A 1 95 ? 32.613 -1.825 -16.900 1.00 85.12 95 ASP A N 1
ATOM 710 C CA . ASP A 1 95 ? 32.030 -2.405 -15.696 1.00 85.12 95 ASP A CA 1
ATOM 711 C C . ASP A 1 95 ? 32.679 -1.772 -14.460 1.00 85.12 95 ASP A C 1
ATOM 713 O O . ASP A 1 95 ? 33.898 -1.827 -14.277 1.00 85.12 95 ASP A O 1
ATOM 717 N N . LEU A 1 96 ? 31.867 -1.133 -13.615 1.00 86.50 96 LEU A N 1
ATOM 718 C CA . LEU A 1 96 ? 32.336 -0.545 -12.362 1.00 86.50 96 LEU A CA 1
ATOM 719 C C . LEU A 1 96 ? 32.239 -1.527 -11.183 1.00 86.50 96 LEU A C 1
ATOM 721 O O . LEU A 1 96 ? 32.593 -1.138 -10.071 1.00 86.50 96 LEU A O 1
ATOM 725 N N . ALA A 1 97 ? 31.819 -2.781 -11.386 1.00 85.06 97 ALA A N 1
ATOM 726 C CA . ALA A 1 97 ? 31.685 -3.792 -10.336 1.00 85.06 97 ALA A CA 1
ATOM 727 C C . ALA A 1 97 ? 33.001 -4.085 -9.615 1.00 85.06 97 ALA A C 1
ATOM 729 O O . ALA A 1 97 ? 33.020 -4.217 -8.394 1.00 85.06 97 ALA A O 1
ATOM 730 N N . SER A 1 98 ? 34.129 -4.130 -10.329 1.00 83.00 98 SER A N 1
ATOM 731 C CA . SER A 1 98 ? 35.454 -4.257 -9.702 1.00 83.00 98 SER A CA 1
ATOM 732 C C . SER A 1 98 ? 35.720 -3.110 -8.724 1.00 83.00 98 SER A C 1
ATOM 734 O O . SER A 1 98 ? 36.074 -3.337 -7.568 1.00 83.00 98 SER A O 1
ATOM 736 N N . ARG A 1 99 ? 35.441 -1.873 -9.147 1.00 88.00 99 ARG A N 1
ATOM 737 C CA . ARG A 1 99 ? 35.614 -0.680 -8.316 1.00 88.00 99 ARG A CA 1
ATOM 738 C C . ARG A 1 99 ? 34.633 -0.644 -7.147 1.00 88.00 99 ARG A C 1
ATOM 740 O O . ARG A 1 99 ? 35.008 -0.232 -6.055 1.00 88.00 99 ARG A O 1
ATOM 747 N N . VAL A 1 100 ? 33.392 -1.077 -7.351 1.00 89.62 100 VAL A N 1
ATOM 748 C CA . VAL A 1 100 ? 32.398 -1.210 -6.277 1.00 89.62 100 VAL A CA 1
ATOM 749 C C . VAL A 1 100 ? 32.862 -2.233 -5.244 1.00 89.62 100 VAL A C 1
ATOM 751 O O . VAL A 1 100 ? 32.803 -1.933 -4.055 1.00 89.62 100 VAL A O 1
ATOM 754 N N . ARG A 1 101 ? 33.392 -3.388 -5.666 1.00 88.81 101 ARG A N 1
ATOM 755 C CA . ARG A 1 101 ? 33.936 -4.412 -4.758 1.00 88.81 101 ARG A CA 1
ATOM 756 C C . ARG A 1 101 ? 35.126 -3.901 -3.953 1.00 88.81 101 ARG A C 1
ATOM 758 O O . ARG A 1 101 ? 35.183 -4.136 -2.751 1.00 88.81 101 ARG A O 1
ATOM 765 N N . GLU A 1 102 ? 36.032 -3.146 -4.573 1.00 90.44 102 GLU A N 1
ATOM 766 C CA . GLU A 1 102 ? 37.128 -2.480 -3.855 1.00 90.44 102 GLU A CA 1
ATOM 767 C C . GLU A 1 102 ? 36.601 -1.503 -2.795 1.00 90.44 102 GLU A C 1
ATOM 769 O O . GLU A 1 102 ? 37.019 -1.552 -1.639 1.00 90.44 102 GLU A O 1
ATOM 774 N N . LEU A 1 103 ? 35.643 -0.643 -3.161 1.00 93.75 103 LEU A N 1
ATOM 775 C CA . LEU A 1 103 ? 35.027 0.305 -2.230 1.00 93.75 103 LEU A CA 1
ATOM 776 C C . LEU A 1 103 ? 34.287 -0.406 -1.089 1.00 93.75 103 LEU A C 1
ATOM 778 O O . LEU A 1 103 ? 34.375 0.034 0.056 1.00 93.75 103 LEU A O 1
ATOM 782 N N . ALA A 1 104 ? 33.585 -1.498 -1.392 1.00 90.56 104 ALA A N 1
ATOM 783 C CA . ALA A 1 104 ? 32.878 -2.324 -0.423 1.00 90.56 104 ALA A CA 1
ATOM 784 C C . ALA A 1 104 ? 33.854 -2.986 0.560 1.00 90.56 104 ALA A C 1
ATOM 786 O O . ALA A 1 104 ? 33.658 -2.889 1.772 1.00 90.56 104 ALA A O 1
ATOM 787 N N . ALA A 1 105 ? 34.966 -3.536 0.064 1.00 91.56 105 ALA A N 1
ATOM 788 C CA . ALA A 1 105 ? 36.037 -4.073 0.897 1.00 91.56 105 ALA A CA 1
ATOM 789 C C . ALA A 1 105 ? 36.646 -2.998 1.816 1.00 91.56 105 ALA A C 1
ATOM 791 O O . ALA A 1 105 ? 36.841 -3.254 3.004 1.00 91.56 105 ALA A O 1
ATOM 792 N N . CYS A 1 106 ? 36.871 -1.774 1.318 1.00 93.38 106 CYS A N 1
ATOM 793 C CA . CYS A 1 106 ? 37.388 -0.664 2.129 1.00 93.38 106 CYS A CA 1
ATOM 794 C C . CYS A 1 106 ? 36.493 -0.303 3.324 1.00 93.38 106 CYS A C 1
ATOM 796 O O . CYS A 1 106 ? 37.004 0.143 4.350 1.00 93.38 106 CYS A O 1
ATOM 798 N N . VAL A 1 107 ? 35.174 -0.471 3.205 1.00 93.00 107 VAL A N 1
ATOM 799 C CA . VAL A 1 107 ? 34.215 -0.178 4.287 1.00 93.00 107 VAL A CA 1
ATOM 800 C C . VAL A 1 107 ? 33.750 -1.429 5.036 1.00 93.00 107 VAL A C 1
ATOM 802 O O . VAL A 1 107 ? 32.857 -1.341 5.883 1.00 93.00 107 VAL A O 1
ATOM 805 N N . GLY A 1 108 ? 34.328 -2.591 4.718 1.00 87.69 108 GLY A N 1
ATOM 806 C CA . GLY A 1 108 ? 33.933 -3.882 5.274 1.00 87.69 108 GLY A CA 1
ATOM 807 C C . GLY A 1 108 ? 32.466 -4.212 5.013 1.00 87.69 108 GLY A C 1
ATOM 808 O O . GLY A 1 108 ? 31.791 -4.667 5.928 1.00 87.69 108 GLY A O 1
ATOM 809 N N . ALA A 1 109 ? 31.950 -3.911 3.821 1.00 88.31 109 ALA A N 1
ATOM 810 C CA . ALA A 1 109 ? 30.575 -4.194 3.429 1.00 88.31 109 ALA A CA 1
ATOM 811 C C . ALA A 1 109 ? 30.502 -5.252 2.324 1.00 88.31 109 ALA A C 1
ATOM 813 O O . ALA A 1 109 ? 31.367 -5.332 1.457 1.00 88.31 109 ALA A O 1
ATOM 814 N N . VAL A 1 110 ? 29.412 -6.009 2.327 1.00 84.81 110 VAL A N 1
ATOM 815 C CA . VAL A 1 110 ? 28.959 -6.858 1.228 1.00 84.81 110 VAL A CA 1
ATOM 816 C C . VAL A 1 110 ? 27.889 -6.085 0.458 1.00 84.81 110 VAL A C 1
ATOM 818 O O . VAL A 1 110 ? 26.930 -5.596 1.060 1.00 84.81 110 VAL A O 1
ATOM 821 N N . VAL A 1 111 ? 28.079 -5.953 -0.854 1.00 80.69 111 VAL A N 1
ATOM 822 C CA . VAL A 1 111 ? 27.161 -5.312 -1.811 1.00 80.69 111 VAL A CA 1
ATOM 823 C C . VAL A 1 111 ? 26.852 -6.342 -2.897 1.00 80.69 111 VAL A C 1
ATOM 825 O O . VAL A 1 111 ? 27.747 -7.103 -3.263 1.00 80.69 111 VAL A O 1
ATOM 828 N N . ALA A 1 112 ? 25.612 -6.399 -3.382 1.00 74.81 112 ALA A N 1
ATOM 829 C CA . ALA A 1 112 ? 25.250 -7.296 -4.476 1.00 74.81 112 ALA A CA 1
ATOM 830 C C . ALA A 1 112 ? 25.888 -6.822 -5.793 1.00 74.81 112 ALA A C 1
ATOM 832 O O . ALA A 1 112 ? 25.852 -5.632 -6.110 1.00 74.81 112 ALA A O 1
ATOM 833 N N . ASP A 1 113 ? 26.449 -7.745 -6.580 1.00 66.88 113 ASP A N 1
ATOM 834 C CA . ASP A 1 113 ? 27.103 -7.410 -7.856 1.00 66.88 113 ASP A CA 1
ATOM 835 C C . ASP A 1 113 ? 26.121 -6.790 -8.873 1.00 66.88 113 ASP A C 1
ATOM 837 O O . ASP A 1 113 ? 26.524 -5.975 -9.700 1.00 66.88 113 ASP A O 1
ATOM 841 N N . THR A 1 114 ? 24.822 -7.093 -8.764 1.00 65.19 114 THR A N 1
ATOM 842 C CA . THR A 1 114 ? 23.747 -6.516 -9.593 1.00 65.19 114 THR A CA 1
ATOM 843 C C . THR A 1 114 ? 23.567 -5.010 -9.410 1.00 65.19 114 THR A C 1
ATOM 845 O O . THR A 1 114 ? 23.049 -4.343 -10.302 1.00 65.19 114 THR A O 1
ATOM 848 N N . ASP A 1 115 ? 24.005 -4.452 -8.279 1.00 68.19 115 ASP A N 1
ATOM 849 C CA . ASP A 1 115 ? 23.850 -3.025 -7.984 1.00 68.19 115 ASP A CA 1
ATOM 850 C C . ASP A 1 115 ? 24.977 -2.174 -8.594 1.00 68.19 115 ASP A C 1
ATOM 852 O O . ASP A 1 115 ? 24.934 -0.937 -8.552 1.00 68.19 115 ASP A O 1
ATOM 856 N N . ALA A 1 116 ? 26.005 -2.814 -9.164 1.00 76.19 116 ALA A N 1
ATOM 857 C CA . ALA A 1 116 ? 27.137 -2.125 -9.754 1.00 76.19 116 ALA A CA 1
ATOM 858 C C . ALA A 1 116 ? 26.770 -1.462 -11.099 1.00 76.19 116 ALA A C 1
ATOM 860 O O . ALA A 1 116 ? 26.298 -2.118 -12.028 1.00 76.19 116 ALA A O 1
ATOM 861 N N . PRO A 1 117 ? 27.016 -0.149 -11.262 1.00 77.50 117 PRO A N 1
ATOM 862 C CA . PRO A 1 117 ? 26.691 0.539 -12.504 1.00 77.50 117 PRO A CA 1
ATOM 863 C C . PRO A 1 117 ? 27.622 0.120 -13.651 1.00 77.50 117 PRO A C 1
ATOM 865 O O . PRO A 1 117 ? 28.840 0.098 -13.500 1.00 77.50 117 PRO A O 1
ATOM 868 N N . SER A 1 118 ? 27.051 -0.087 -14.838 1.00 84.69 118 SER A N 1
ATOM 869 C CA . SER A 1 118 ? 27.799 -0.276 -16.088 1.00 84.69 118 SER A CA 1
ATOM 870 C C . SER A 1 118 ? 27.669 0.944 -17.003 1.00 84.69 118 SER A C 1
ATOM 872 O O . SER A 1 118 ? 26.581 1.502 -17.164 1.00 84.69 118 SER A O 1
ATOM 874 N N . LEU A 1 119 ? 28.770 1.372 -17.631 1.00 87.06 119 LEU A N 1
ATOM 875 C CA . LEU A 1 119 ? 28.774 2.478 -18.596 1.00 87.06 119 LEU A CA 1
ATOM 876 C C . LEU A 1 119 ? 28.855 1.944 -20.024 1.00 87.06 119 LEU A C 1
ATOM 878 O O . LEU A 1 119 ? 29.835 1.312 -20.407 1.00 87.06 119 LEU A O 1
ATOM 882 N N . TRP A 1 120 ? 27.857 2.275 -20.837 1.00 88.94 120 TRP A N 1
ATOM 883 C CA . TRP A 1 120 ? 27.811 1.877 -22.240 1.00 88.94 120 TRP A CA 1
ATOM 884 C C . TRP A 1 120 ? 28.454 2.958 -23.107 1.00 88.94 120 TRP A C 1
ATOM 886 O O . TRP A 1 120 ? 27.986 4.108 -23.163 1.00 88.94 120 TRP A O 1
ATOM 896 N N . LEU A 1 121 ? 29.539 2.604 -23.793 1.00 88.88 121 LEU A N 1
ATOM 897 C CA . LEU A 1 121 ? 30.227 3.519 -24.695 1.00 88.88 121 LEU A CA 1
ATOM 898 C C . LEU A 1 121 ? 29.495 3.610 -26.039 1.00 88.88 121 LEU A C 1
ATOM 900 O O . LEU A 1 121 ? 28.670 2.775 -26.405 1.00 88.88 121 LEU A O 1
ATOM 904 N N . SER A 1 122 ? 29.755 4.689 -26.778 1.00 87.69 122 SER A N 1
ATOM 905 C CA . SER A 1 122 ? 29.253 4.817 -28.150 1.00 87.69 122 SER A CA 1
ATOM 906 C C . SER A 1 122 ? 29.822 3.699 -29.024 1.00 87.69 122 SER A C 1
ATOM 908 O O . SER A 1 122 ? 30.989 3.337 -28.882 1.00 87.69 122 SER A O 1
ATOM 910 N N . GLN A 1 123 ? 29.052 3.233 -30.009 1.00 85.56 123 GLN A N 1
ATOM 911 C CA . GLN A 1 123 ? 29.554 2.309 -31.033 1.00 85.56 123 GLN A CA 1
ATOM 912 C C . GLN A 1 123 ? 30.733 2.885 -31.830 1.00 85.56 123 GLN A C 1
ATOM 914 O O . GLN A 1 123 ? 31.450 2.127 -32.477 1.00 85.56 123 GLN A O 1
ATOM 919 N N . GLN A 1 124 ? 30.942 4.203 -31.781 1.00 88.94 124 GLN A N 1
ATOM 920 C CA . GLN A 1 124 ? 32.081 4.889 -32.391 1.00 88.94 124 GLN A CA 1
ATOM 921 C C . GLN A 1 124 ? 33.368 4.771 -31.566 1.00 88.94 124 GLN A C 1
ATOM 923 O O . GLN A 1 124 ? 34.441 4.992 -32.110 1.00 88.94 124 GLN A O 1
ATOM 928 N N . TRP A 1 125 ? 33.292 4.424 -30.276 1.00 93.00 125 TRP A N 1
ATOM 929 C CA . TRP A 1 125 ? 34.479 4.327 -29.428 1.00 93.00 125 TRP A CA 1
ATOM 930 C C . TRP A 1 125 ? 35.373 3.171 -29.888 1.00 93.00 125 TRP A C 1
ATOM 932 O O . TRP A 1 125 ? 34.893 2.062 -30.140 1.00 93.00 125 TRP A O 1
ATOM 942 N N . ARG A 1 126 ? 36.675 3.424 -30.011 1.00 91.25 126 ARG A N 1
ATOM 943 C CA . ARG A 1 126 ? 37.699 2.412 -30.285 1.00 91.25 126 ARG A CA 1
ATOM 944 C C . ARG A 1 126 ? 38.967 2.735 -29.485 1.00 91.25 126 ARG A C 1
ATOM 946 O O . ARG A 1 126 ? 39.219 3.920 -29.245 1.00 91.25 126 ARG A O 1
ATOM 953 N N . PRO A 1 127 ? 39.765 1.727 -29.086 1.00 90.94 127 PRO A N 1
ATOM 954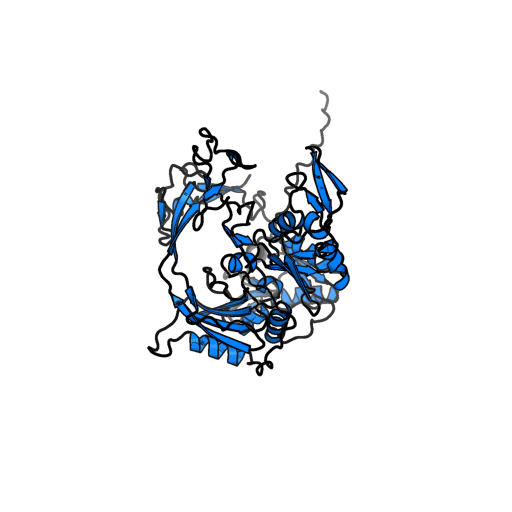 C CA . PRO A 1 127 ? 40.972 1.947 -28.286 1.00 90.94 127 PRO A CA 1
ATOM 955 C C . PRO A 1 127 ? 42.065 2.723 -29.039 1.00 90.94 127 PRO A C 1
ATOM 957 O O . PRO A 1 127 ? 42.846 3.436 -28.415 1.00 90.94 127 PRO A O 1
ATOM 960 N N . ASP A 1 128 ? 42.094 2.626 -30.368 1.00 92.62 128 ASP A N 1
ATOM 961 C CA . ASP A 1 128 ? 43.050 3.270 -31.276 1.00 92.62 128 ASP A CA 1
ATOM 962 C C . ASP A 1 128 ? 42.697 4.725 -31.627 1.00 92.62 128 ASP A C 1
ATOM 964 O O . ASP A 1 128 ? 43.505 5.428 -32.235 1.00 92.62 128 ASP A O 1
ATOM 968 N N . LEU A 1 129 ? 41.523 5.218 -31.212 1.00 93.25 129 LEU A N 1
ATOM 969 C CA . LEU A 1 129 ? 41.166 6.619 -31.420 1.00 93.25 129 LEU A CA 1
ATOM 970 C C . LEU A 1 129 ? 42.122 7.569 -30.670 1.00 93.25 129 LEU A C 1
ATOM 972 O O . LEU A 1 129 ? 42.566 7.267 -29.551 1.00 93.25 129 LEU A O 1
ATOM 976 N N . PRO A 1 130 ? 42.358 8.780 -31.216 1.00 96.12 130 PRO A N 1
ATOM 977 C CA . PRO A 1 130 ? 43.060 9.839 -30.504 1.00 96.12 130 PRO A CA 1
ATOM 978 C C . PRO A 1 130 ? 42.449 10.088 -29.121 1.00 96.12 130 PRO A C 1
ATOM 980 O O . PRO A 1 130 ? 41.226 10.137 -28.968 1.00 96.12 130 PRO A O 1
ATOM 983 N N . ALA A 1 131 ? 43.301 10.305 -28.114 1.00 91.62 131 ALA A N 1
ATOM 984 C CA . ALA A 1 131 ? 42.877 10.440 -26.718 1.00 91.62 131 ALA A CA 1
ATOM 985 C C . ALA A 1 131 ? 41.769 11.490 -26.520 1.00 91.62 131 ALA A C 1
ATOM 987 O O . ALA A 1 131 ? 40.822 11.245 -25.782 1.00 91.62 131 ALA A O 1
ATOM 988 N N . ALA A 1 132 ? 41.831 12.619 -27.235 1.00 91.62 132 ALA A N 1
ATOM 989 C CA . ALA A 1 132 ? 40.806 13.660 -27.165 1.00 91.62 132 ALA A CA 1
ATOM 990 C C . ALA A 1 132 ? 39.413 13.154 -27.589 1.00 91.62 132 ALA A C 1
ATOM 992 O O . ALA A 1 132 ? 38.430 13.418 -26.902 1.00 91.62 132 ALA A O 1
ATOM 993 N N . GLN A 1 133 ? 39.341 12.375 -28.673 1.00 92.56 133 GLN A N 1
ATOM 994 C CA . GLN A 1 133 ? 38.086 11.802 -29.168 1.00 92.56 133 GLN A CA 1
ATOM 995 C C . GLN A 1 133 ? 37.579 10.687 -28.246 1.00 92.56 133 GLN A C 1
ATOM 997 O O . GLN A 1 133 ? 36.383 10.616 -27.968 1.00 92.56 133 GLN A O 1
ATOM 1002 N N . ARG A 1 134 ? 38.477 9.853 -27.699 1.00 93.69 134 ARG A N 1
ATOM 1003 C CA . ARG A 1 134 ? 38.098 8.845 -26.692 1.00 93.69 134 ARG A CA 1
ATOM 1004 C C . ARG A 1 134 ? 37.501 9.493 -25.453 1.00 93.69 134 ARG A C 1
ATOM 1006 O O . ARG A 1 134 ? 36.405 9.121 -25.046 1.00 93.69 134 ARG A O 1
ATOM 1013 N N . TYR A 1 135 ? 38.169 10.504 -24.902 1.00 94.50 135 TYR A N 1
ATOM 1014 C CA . TYR A 1 135 ? 37.713 11.180 -23.688 1.00 94.50 135 TYR A CA 1
ATOM 1015 C C . TYR A 1 135 ? 36.385 11.903 -23.898 1.00 94.50 135 TYR A C 1
ATOM 1017 O O . TYR A 1 135 ? 35.561 11.944 -22.989 1.00 94.50 135 TYR A O 1
ATOM 1025 N N . GLU A 1 136 ? 36.136 12.433 -25.094 1.00 91.44 136 GLU A N 1
ATOM 1026 C CA . GLU A 1 136 ? 34.839 13.009 -25.432 1.00 91.44 136 GLU A CA 1
ATOM 1027 C C . GLU A 1 136 ? 33.729 11.947 -25.451 1.00 91.44 136 GLU A C 1
ATOM 1029 O O . GLU A 1 136 ? 32.670 12.146 -24.851 1.00 91.44 136 GLU A O 1
ATOM 1034 N N . LEU A 1 137 ? 33.962 10.790 -26.072 1.00 91.12 137 LEU A N 1
ATOM 1035 C CA . LEU A 1 137 ? 32.990 9.691 -26.107 1.00 91.12 137 LEU A CA 1
ATOM 1036 C C . LEU A 1 137 ? 32.744 9.082 -24.714 1.00 91.12 137 LEU A C 1
ATOM 1038 O O . LEU A 1 137 ? 31.603 8.778 -24.358 1.00 91.12 137 LEU A O 1
ATOM 1042 N N . GLU A 1 138 ? 33.788 8.961 -23.898 1.00 92.88 138 GLU A N 1
ATOM 1043 C CA . GLU A 1 138 ? 33.705 8.527 -22.499 1.00 92.88 138 GLU A CA 1
ATOM 1044 C C . GLU A 1 138 ? 32.960 9.554 -21.636 1.00 92.88 138 GLU A C 1
ATOM 1046 O O . GLU A 1 138 ? 32.106 9.189 -20.826 1.00 92.88 138 GLU A O 1
ATOM 1051 N N . ALA A 1 139 ? 33.195 10.852 -21.856 1.00 89.62 139 ALA A N 1
ATOM 1052 C CA . ALA A 1 139 ? 32.463 11.921 -21.187 1.00 89.62 139 ALA A CA 1
ATOM 1053 C C . ALA A 1 139 ? 30.958 11.845 -21.476 1.00 89.62 139 ALA A C 1
ATOM 1055 O O . ALA A 1 139 ? 30.141 11.985 -20.562 1.00 89.62 139 ALA A O 1
ATOM 1056 N N . HIS A 1 140 ? 30.581 11.569 -22.726 1.00 87.06 140 HIS A N 1
ATOM 1057 C CA . HIS A 1 140 ? 29.187 11.351 -23.104 1.00 87.06 140 HIS A CA 1
ATOM 1058 C C . HIS A 1 140 ? 28.594 10.100 -22.446 1.00 87.06 140 HIS A C 1
ATOM 1060 O O . HIS A 1 140 ? 27.437 10.130 -22.026 1.00 87.06 140 HIS A O 1
ATOM 1066 N N . ALA A 1 141 ? 29.359 9.014 -22.313 1.00 87.44 141 ALA A N 1
ATOM 1067 C CA . ALA A 1 141 ? 28.903 7.812 -21.616 1.00 87.44 141 ALA A CA 1
ATOM 1068 C C . ALA A 1 141 ? 28.627 8.081 -20.127 1.00 87.44 141 ALA A C 1
ATOM 1070 O O . ALA A 1 141 ? 27.536 7.776 -19.648 1.00 87.44 141 ALA A O 1
ATOM 1071 N N . ILE A 1 142 ? 29.546 8.760 -19.432 1.00 87.25 142 ILE A N 1
ATOM 1072 C CA . ILE A 1 142 ? 29.376 9.167 -18.026 1.00 87.25 142 ILE A CA 1
ATOM 1073 C C . ILE A 1 142 ? 28.136 10.059 -17.858 1.00 87.25 142 ILE A C 1
ATOM 1075 O O . ILE A 1 142 ? 27.355 9.882 -16.926 1.00 87.25 142 ILE A O 1
ATOM 1079 N N . LEU A 1 143 ? 27.913 11.005 -18.777 1.00 81.56 143 LEU A N 1
ATOM 1080 C CA . LEU A 1 143 ? 26.758 11.907 -18.724 1.00 81.56 143 LEU A CA 1
ATOM 1081 C C . LEU A 1 143 ? 25.414 11.214 -19.004 1.00 81.56 143 LEU A C 1
ATOM 1083 O O . LEU A 1 143 ? 24.385 11.738 -18.557 1.00 81.56 143 LEU A O 1
ATOM 1087 N N . ARG A 1 144 ? 25.410 10.102 -19.753 1.00 77.25 144 ARG A N 1
ATOM 1088 C CA . ARG A 1 144 ? 24.213 9.305 -20.077 1.00 77.25 144 ARG A CA 1
ATOM 1089 C C . ARG A 1 144 ? 23.855 8.302 -18.986 1.00 77.25 144 ARG A C 1
ATOM 1091 O O . ARG A 1 144 ? 22.670 8.112 -18.743 1.00 77.25 144 ARG A O 1
ATOM 1098 N N . ALA A 1 145 ? 24.854 7.693 -18.349 1.00 71.81 145 ALA A N 1
ATOM 1099 C CA . ALA A 1 145 ? 24.652 6.627 -17.370 1.00 71.81 145 ALA A CA 1
ATOM 1100 C C . ALA A 1 145 ? 23.856 7.069 -16.135 1.00 71.81 145 ALA A C 1
ATOM 1102 O O . ALA A 1 145 ? 23.144 6.267 -15.533 1.00 71.81 145 ALA A O 1
ATOM 1103 N N . ASP A 1 146 ? 23.952 8.347 -15.756 1.00 64.44 146 ASP A N 1
ATOM 1104 C CA . ASP A 1 146 ? 23.107 8.888 -14.701 1.00 64.44 146 ASP A CA 1
ATOM 1105 C C . ASP A 1 146 ? 22.845 10.399 -14.839 1.00 64.44 146 ASP A C 1
ATOM 1107 O O . ASP A 1 146 ? 23.669 11.215 -15.277 1.00 64.44 146 ASP A O 1
ATOM 1111 N N . HIS A 1 147 ? 21.640 10.794 -14.442 1.00 64.69 147 HIS A N 1
ATOM 1112 C CA . HIS A 1 147 ? 21.252 12.181 -14.255 1.00 64.69 147 HIS A CA 1
ATOM 1113 C C . HIS A 1 147 ? 21.934 12.794 -13.022 1.00 64.69 147 HIS A C 1
ATOM 1115 O O . HIS A 1 147 ? 22.274 13.985 -13.049 1.00 64.69 147 HIS A O 1
ATOM 1121 N N . ALA A 1 148 ? 22.205 12.000 -11.981 1.00 67.62 148 ALA A N 1
ATOM 1122 C CA . ALA A 1 148 ? 22.991 12.428 -10.830 1.00 67.62 148 ALA A CA 1
ATOM 1123 C C . ALA A 1 148 ? 24.506 12.285 -11.094 1.00 67.62 148 ALA A C 1
ATOM 1125 O O . ALA A 1 148 ? 24.945 11.301 -11.676 1.00 67.62 148 ALA A O 1
ATOM 1126 N N . PRO A 1 149 ? 25.350 13.243 -10.660 1.00 73.62 149 PRO A N 1
ATOM 1127 C CA . PRO A 1 149 ? 26.807 13.117 -10.775 1.00 73.62 149 PRO A CA 1
ATOM 1128 C C . PRO A 1 149 ? 27.419 12.206 -9.691 1.00 73.62 149 PRO A C 1
ATOM 1130 O O . PRO A 1 149 ? 28.631 12.215 -9.489 1.00 73.62 149 PRO A O 1
ATOM 1133 N N . TRP A 1 150 ? 26.594 11.473 -8.942 1.00 82.12 150 TRP A N 1
ATOM 1134 C CA . TRP A 1 150 ? 26.999 10.581 -7.860 1.00 82.12 150 TRP A CA 1
ATOM 1135 C C . TRP A 1 150 ? 26.004 9.420 -7.739 1.00 82.12 150 TRP A C 1
ATOM 1137 O O . TRP A 1 150 ? 24.810 9.612 -7.955 1.00 82.12 150 TRP A O 1
ATOM 1147 N N . ARG A 1 151 ? 26.505 8.245 -7.360 1.00 85.12 151 ARG A N 1
ATOM 1148 C CA . ARG A 1 151 ? 25.771 7.004 -7.098 1.00 85.12 151 ARG A CA 1
ATOM 1149 C C . ARG A 1 151 ? 26.150 6.506 -5.709 1.00 85.12 151 ARG A C 1
ATOM 1151 O O . ARG A 1 151 ? 27.333 6.453 -5.392 1.00 85.12 151 ARG A O 1
ATOM 1158 N N . LEU A 1 152 ? 25.157 6.153 -4.899 1.00 88.06 152 LEU A N 1
ATOM 1159 C CA . LEU A 1 152 ? 25.352 5.573 -3.573 1.00 88.06 152 LEU A CA 1
ATOM 1160 C C . LEU A 1 152 ? 24.863 4.126 -3.591 1.00 88.06 152 LEU A C 1
ATOM 1162 O O . LEU A 1 152 ? 23.696 3.892 -3.885 1.00 88.06 152 LEU A O 1
ATOM 1166 N N . LEU A 1 153 ? 25.748 3.196 -3.252 1.00 87.75 153 LEU A N 1
ATOM 1167 C CA . LEU A 1 153 ? 25.448 1.790 -3.033 1.00 87.75 153 LEU A CA 1
ATOM 1168 C C . LEU A 1 153 ? 25.507 1.503 -1.533 1.00 87.75 153 LEU A C 1
ATOM 1170 O O . LEU A 1 153 ? 26.384 2.007 -0.824 1.00 87.75 153 LEU A O 1
ATOM 1174 N N . LEU A 1 154 ? 24.561 0.711 -1.044 1.00 86.38 154 LEU A N 1
ATOM 1175 C CA . LEU A 1 154 ? 24.435 0.384 0.370 1.00 86.38 154 LEU A CA 1
ATOM 1176 C C . LEU A 1 154 ? 24.802 -1.083 0.575 1.00 86.38 154 LEU A C 1
ATOM 1178 O O . LEU A 1 154 ? 24.239 -1.953 -0.078 1.00 86.38 154 LEU A O 1
ATOM 1182 N N . GLY A 1 155 ? 25.728 -1.352 1.491 1.00 83.25 155 GLY A N 1
ATOM 1183 C CA . GLY A 1 155 ? 26.116 -2.707 1.876 1.00 83.25 155 GLY A CA 1
ATOM 1184 C C . GLY A 1 155 ? 26.068 -2.916 3.388 1.00 83.25 155 GLY A C 1
ATOM 1185 O O . GLY A 1 155 ? 25.860 -1.973 4.156 1.00 83.25 155 GLY A O 1
ATOM 1186 N N . ARG A 1 156 ? 26.258 -4.161 3.831 1.00 82.25 156 ARG A N 1
ATOM 1187 C CA . ARG A 1 156 ? 26.253 -4.564 5.254 1.00 82.25 156 ARG A CA 1
ATOM 1188 C C . ARG A 1 156 ? 27.500 -5.360 5.614 1.00 82.25 156 ARG A C 1
ATOM 1190 O O . ARG A 1 156 ? 28.085 -5.991 4.745 1.00 82.25 156 ARG A O 1
ATOM 1197 N N . SER A 1 157 ? 27.890 -5.369 6.886 1.00 81.44 157 SER A N 1
ATOM 1198 C CA . SER A 1 157 ? 29.094 -6.065 7.371 1.00 81.44 157 SER A CA 1
ATOM 1199 C C . SER A 1 157 ? 29.018 -7.586 7.259 1.00 81.44 157 SER A C 1
ATOM 1201 O O . SER A 1 157 ? 30.040 -8.262 7.216 1.00 81.44 157 SER A O 1
ATOM 1203 N N . THR A 1 158 ? 27.807 -8.135 7.225 1.00 73.12 158 THR A N 1
ATOM 1204 C CA . THR A 1 158 ? 27.560 -9.559 6.997 1.00 73.12 158 THR A CA 1
ATOM 1205 C C . THR A 1 158 ? 26.558 -9.708 5.866 1.00 73.12 158 THR A C 1
ATOM 1207 O O . THR A 1 158 ? 25.608 -8.925 5.763 1.00 73.12 158 THR A O 1
ATOM 1210 N N . ALA A 1 159 ? 26.778 -10.703 5.003 1.00 58.84 159 ALA A N 1
ATOM 1211 C CA . ALA A 1 159 ? 25.761 -11.113 4.049 1.00 58.84 159 ALA A CA 1
ATOM 1212 C C . ALA A 1 159 ? 24.513 -11.518 4.840 1.00 58.84 159 ALA A C 1
ATOM 1214 O O . ALA A 1 159 ? 24.608 -12.248 5.830 1.00 58.84 159 ALA A O 1
ATOM 1215 N N . THR A 1 160 ? 23.348 -11.013 4.435 1.00 55.22 160 THR A N 1
ATOM 1216 C CA . THR A 1 160 ? 22.095 -11.462 5.048 1.00 55.22 160 THR A CA 1
ATOM 1217 C C . THR A 1 160 ? 21.968 -12.955 4.739 1.00 55.22 160 THR A C 1
ATOM 1219 O O . THR A 1 160 ? 22.172 -13.320 3.579 1.00 55.22 160 THR A O 1
ATOM 1222 N N . PRO A 1 161 ? 21.702 -13.830 5.728 1.00 52.38 161 PRO A N 1
ATOM 1223 C CA . PRO A 1 161 ? 21.467 -15.236 5.433 1.00 52.38 161 PRO A CA 1
ATOM 1224 C C . PRO A 1 161 ? 20.367 -15.325 4.375 1.00 52.38 161 PRO A C 1
ATOM 1226 O O . PRO A 1 161 ? 19.356 -14.626 4.483 1.00 52.38 161 PRO A O 1
ATOM 1229 N N . ILE A 1 162 ? 20.597 -16.138 3.343 1.00 52.88 162 ILE A N 1
ATOM 1230 C CA . ILE A 1 162 ? 19.626 -16.380 2.274 1.00 52.88 162 ILE A CA 1
ATOM 1231 C C . ILE A 1 162 ? 18.487 -17.182 2.905 1.00 52.88 162 ILE A C 1
ATOM 1233 O O . ILE A 1 162 ? 18.506 -18.408 2.948 1.00 52.88 162 ILE A O 1
ATOM 1237 N N . VAL A 1 163 ? 17.536 -16.471 3.500 1.00 60.12 163 VAL A N 1
ATOM 1238 C CA . VAL A 1 163 ? 16.216 -17.012 3.799 1.00 60.12 163 VAL A CA 1
ATOM 1239 C C . VAL A 1 163 ? 15.505 -17.102 2.459 1.00 60.12 163 VAL A C 1
ATOM 1241 O O . VAL A 1 163 ? 15.564 -16.140 1.691 1.00 60.12 163 VAL A O 1
ATOM 1244 N N . ASP A 1 164 ? 14.852 -18.230 2.186 1.00 79.06 164 ASP A N 1
ATOM 1245 C CA . ASP A 1 164 ? 13.966 -18.358 1.031 1.00 79.06 164 ASP A CA 1
ATOM 1246 C C . ASP A 1 164 ? 13.020 -17.135 0.981 1.00 79.06 164 ASP A C 1
ATOM 1248 O O . ASP A 1 164 ? 12.244 -16.913 1.926 1.00 79.06 164 ASP A O 1
ATOM 1252 N N . PRO A 1 165 ? 13.124 -16.283 -0.060 1.00 82.69 165 PRO A N 1
ATOM 1253 C CA . PRO A 1 165 ? 12.367 -15.043 -0.136 1.00 82.69 165 PRO A CA 1
ATOM 1254 C C . PRO A 1 165 ? 10.859 -15.303 -0.139 1.00 82.69 165 PRO A C 1
ATOM 1256 O O . PRO A 1 165 ? 10.125 -14.515 0.464 1.00 82.69 165 PRO A O 1
ATOM 1259 N N . ALA A 1 166 ? 10.405 -16.414 -0.729 1.00 87.94 166 ALA A N 1
ATOM 1260 C CA . ALA A 1 166 ? 8.997 -16.783 -0.761 1.00 87.94 166 ALA A CA 1
ATOM 1261 C C . ALA A 1 166 ? 8.500 -17.163 0.639 1.00 87.94 166 ALA A C 1
ATOM 1263 O O . ALA A 1 166 ? 7.529 -16.574 1.122 1.00 87.94 166 ALA A O 1
ATOM 1264 N N . ALA A 1 167 ? 9.207 -18.057 1.341 1.00 87.38 167 ALA A N 1
ATOM 1265 C CA . ALA A 1 167 ? 8.864 -18.440 2.712 1.00 87.38 167 ALA A CA 1
ATOM 1266 C C . ALA A 1 167 ? 8.824 -17.237 3.668 1.00 87.38 167 ALA A C 1
ATOM 1268 O O . ALA A 1 167 ? 7.925 -17.131 4.504 1.00 87.38 167 ALA A O 1
ATOM 1269 N N . ARG A 1 168 ? 9.762 -16.293 3.523 1.00 87.62 168 ARG A N 1
ATOM 1270 C CA . ARG A 1 168 ? 9.794 -15.061 4.324 1.00 87.62 168 ARG A CA 1
ATOM 1271 C C . ARG A 1 168 ? 8.550 -14.196 4.107 1.00 87.62 168 ARG A C 1
ATOM 1273 O O . ARG A 1 168 ? 8.001 -13.678 5.078 1.00 87.62 168 ARG A O 1
ATOM 1280 N N . LEU A 1 169 ? 8.127 -14.012 2.855 1.00 92.75 169 LEU A N 1
ATOM 1281 C CA . LEU A 1 169 ? 6.937 -13.221 2.534 1.00 92.75 169 LEU A CA 1
ATOM 1282 C C . LEU A 1 169 ? 5.653 -13.932 2.991 1.00 92.75 169 LEU A C 1
ATOM 1284 O O . LEU A 1 169 ? 4.772 -13.294 3.561 1.00 92.75 169 LEU A O 1
ATOM 1288 N N . CYS A 1 170 ? 5.570 -15.254 2.823 1.00 92.75 170 CYS A N 1
ATOM 1289 C CA . CYS A 1 170 ? 4.438 -16.057 3.296 1.00 92.75 170 CYS A CA 1
ATOM 1290 C C . CYS A 1 170 ? 4.284 -15.964 4.820 1.00 92.75 170 CYS A C 1
ATOM 1292 O O . CYS A 1 170 ? 3.211 -15.634 5.324 1.00 92.75 170 CYS A O 1
ATOM 1294 N N . ALA A 1 171 ? 5.385 -16.155 5.555 1.00 89.88 171 ALA A N 1
ATOM 1295 C CA . ALA A 1 171 ? 5.399 -16.038 7.010 1.00 89.88 171 ALA A CA 1
ATOM 1296 C C . ALA A 1 171 ? 4.984 -14.637 7.484 1.00 89.88 171 ALA A C 1
ATOM 1298 O O . ALA A 1 171 ? 4.308 -14.503 8.503 1.00 89.88 171 ALA A O 1
ATOM 1299 N N . LEU A 1 172 ? 5.358 -13.585 6.748 1.00 92.50 172 LEU A N 1
ATOM 1300 C CA . LEU A 1 172 ? 4.939 -12.228 7.077 1.00 92.50 172 LEU A CA 1
ATOM 1301 C C . LEU A 1 172 ? 3.462 -11.971 6.739 1.00 92.50 172 LEU A C 1
ATOM 1303 O O . LEU A 1 172 ? 2.788 -11.331 7.541 1.00 92.50 172 LEU A O 1
ATOM 1307 N N . ALA A 1 173 ? 2.926 -12.487 5.629 1.00 94.69 173 ALA A N 1
ATOM 1308 C CA . ALA A 1 173 ? 1.481 -12.457 5.360 1.00 94.69 173 ALA A CA 1
ATOM 1309 C C . ALA A 1 173 ? 0.695 -13.092 6.515 1.00 94.69 173 ALA A C 1
ATOM 1311 O O . ALA A 1 173 ? -0.235 -12.489 7.050 1.00 94.69 173 ALA A O 1
ATOM 1312 N N . ASP A 1 174 ? 1.148 -14.259 6.969 1.00 92.00 174 ASP A N 1
ATOM 1313 C CA . ASP A 1 174 ? 0.579 -14.985 8.100 1.00 92.00 174 ASP A CA 1
ATOM 1314 C C . ASP A 1 174 ? 0.718 -14.228 9.432 1.00 92.00 174 ASP A C 1
ATOM 1316 O O . ASP A 1 174 ? -0.159 -14.328 10.295 1.00 92.00 174 ASP A O 1
ATOM 1320 N N . LEU A 1 175 ? 1.806 -13.480 9.630 1.00 91.44 175 LEU A N 1
ATOM 1321 C CA . LEU A 1 175 ? 2.018 -12.636 10.810 1.00 91.44 175 LEU A CA 1
ATOM 1322 C C . LEU A 1 175 ? 1.112 -11.397 10.786 1.00 91.44 175 LEU A C 1
ATOM 1324 O O . LEU A 1 175 ? 0.584 -10.997 11.817 1.00 91.44 175 LEU A O 1
ATOM 1328 N N . LEU A 1 176 ? 0.938 -10.777 9.619 1.00 94.06 176 LEU A N 1
ATOM 1329 C CA . LEU A 1 176 ? 0.163 -9.545 9.455 1.00 94.06 176 LEU A CA 1
ATOM 1330 C C . LEU A 1 176 ? -1.322 -9.798 9.196 1.00 94.06 176 LEU A C 1
ATOM 1332 O O . LEU A 1 176 ? -2.096 -8.839 9.178 1.00 94.06 176 LEU A O 1
ATOM 1336 N N . LEU A 1 177 ? -1.728 -11.058 9.022 1.00 94.81 177 LEU A N 1
ATOM 1337 C CA . LEU A 1 177 ? -3.075 -11.446 8.613 1.00 94.81 177 LEU A CA 1
ATOM 1338 C C . LEU A 1 177 ? -3.453 -10.739 7.303 1.00 94.81 177 LEU A C 1
ATOM 1340 O O . LEU A 1 177 ? -4.435 -10.001 7.237 1.00 94.81 177 LEU A O 1
ATOM 1344 N N . LEU A 1 178 ? -2.600 -10.864 6.290 1.00 96.00 178 LEU A N 1
ATOM 1345 C CA . LEU A 1 178 ? -2.783 -10.317 4.945 1.00 96.00 178 LEU A CA 1
ATOM 1346 C C . LEU A 1 178 ? -2.694 -11.445 3.925 1.00 96.00 178 LEU A C 1
ATOM 1348 O O . LEU A 1 178 ? -2.115 -12.492 4.199 1.00 96.00 178 LEU A O 1
ATOM 1352 N N . ASP A 1 179 ? -3.206 -11.187 2.731 1.00 96.50 179 ASP A N 1
ATOM 1353 C CA . ASP A 1 179 ? -2.921 -12.034 1.586 1.00 96.50 179 ASP A CA 1
ATOM 1354 C C . ASP A 1 179 ? -1.572 -11.642 0.993 1.00 96.50 179 ASP A C 1
ATOM 1356 O O . ASP A 1 179 ? -1.328 -10.455 0.763 1.00 96.50 179 ASP A O 1
ATOM 1360 N N . LEU A 1 180 ? -0.719 -12.620 0.694 1.00 97.25 180 LEU A N 1
ATOM 1361 C CA . LEU A 1 180 ? 0.391 -12.422 -0.237 1.00 97.25 180 LEU A CA 1
ATOM 1362 C C . LEU A 1 180 ? -0.073 -12.863 -1.625 1.00 97.25 180 LEU A C 1
ATOM 1364 O O . LEU A 1 180 ? -0.405 -14.026 -1.838 1.00 97.25 180 LEU A O 1
ATOM 1368 N N . VAL A 1 181 ? -0.095 -11.927 -2.566 1.00 97.19 181 VAL A N 1
ATOM 1369 C CA . VAL A 1 181 ? -0.541 -12.150 -3.940 1.00 97.19 181 VAL A CA 1
ATOM 1370 C C . VAL A 1 181 ? 0.669 -12.164 -4.861 1.00 97.19 181 VAL A C 1
ATOM 1372 O O . VAL A 1 181 ? 1.394 -11.172 -4.952 1.00 97.19 181 VAL A O 1
ATOM 1375 N N . VAL A 1 182 ? 0.842 -13.276 -5.567 1.00 97.25 182 VAL A N 1
ATOM 1376 C CA . VAL A 1 182 ? 1.718 -13.421 -6.729 1.00 97.25 182 VAL A CA 1
ATOM 1377 C C . VAL A 1 182 ? 0.842 -13.328 -7.967 1.00 97.25 182 VAL A C 1
ATOM 1379 O O . VAL A 1 182 ? -0.131 -14.065 -8.101 1.00 97.25 182 VAL A O 1
ATOM 1382 N N . GLU A 1 183 ? 1.154 -12.409 -8.868 1.00 97.56 183 GLU A N 1
ATOM 1383 C CA . GLU A 1 183 ? 0.353 -12.147 -10.056 1.00 97.56 183 GLU A CA 1
ATOM 1384 C C . GLU A 1 183 ? 1.219 -12.177 -11.308 1.00 97.56 183 GLU A C 1
ATOM 1386 O O . GLU A 1 183 ? 2.238 -11.489 -11.370 1.00 97.56 183 GLU A O 1
ATOM 1391 N N . ALA A 1 184 ? 0.752 -12.904 -12.320 1.00 96.81 184 ALA A N 1
ATOM 1392 C CA . ALA A 1 184 ? 1.280 -12.849 -13.673 1.00 96.81 184 ALA A CA 1
ATOM 1393 C C . ALA A 1 184 ? 0.222 -12.227 -14.587 1.00 96.81 184 ALA A C 1
ATOM 1395 O O . ALA A 1 184 ? -0.912 -12.709 -14.656 1.00 96.81 184 ALA A O 1
ATOM 1396 N N . ARG A 1 185 ? 0.576 -11.160 -15.306 1.00 94.81 185 ARG A N 1
ATOM 1397 C CA . ARG A 1 185 ? -0.281 -10.567 -16.346 1.00 94.81 185 ARG A CA 1
ATOM 1398 C C . ARG A 1 185 ? 0.416 -10.588 -17.683 1.00 94.81 185 ARG A C 1
ATOM 1400 O O . ARG A 1 185 ? 1.616 -10.347 -17.752 1.00 94.81 185 ARG A O 1
ATOM 1407 N N . ARG A 1 186 ? -0.342 -10.805 -18.752 1.00 90.62 186 ARG A N 1
ATOM 1408 C CA . ARG A 1 186 ? 0.208 -10.757 -20.107 1.00 90.62 186 ARG A CA 1
ATOM 1409 C C . ARG A 1 186 ? 0.772 -9.373 -20.420 1.00 90.62 186 ARG A C 1
ATOM 1411 O O . ARG A 1 186 ? 0.129 -8.350 -20.180 1.00 90.62 186 ARG A O 1
ATOM 1418 N N . GLN A 1 187 ? 1.973 -9.358 -20.986 1.00 85.81 187 GLN A N 1
ATOM 1419 C CA . GLN A 1 187 ? 2.681 -8.161 -21.419 1.00 85.81 187 GLN A CA 1
ATOM 1420 C C . GLN A 1 187 ? 3.450 -8.458 -22.712 1.00 85.81 187 GLN A C 1
ATOM 1422 O O . GLN A 1 187 ? 4.498 -9.103 -22.710 1.00 85.81 187 GLN A O 1
ATOM 1427 N N . GLY A 1 188 ? 2.931 -7.971 -23.842 1.00 82.38 188 GLY A N 1
ATOM 1428 C CA . GLY A 1 188 ? 3.492 -8.297 -25.154 1.00 82.38 188 GLY A CA 1
ATOM 1429 C C . GLY A 1 188 ? 3.427 -9.803 -25.419 1.00 82.38 188 GLY A C 1
ATOM 1430 O O . GLY A 1 188 ? 2.354 -10.389 -25.334 1.00 82.38 188 GLY A O 1
ATOM 1431 N N . ALA A 1 189 ? 4.572 -10.415 -25.728 1.00 81.81 189 ALA A N 1
ATOM 1432 C CA . ALA A 1 189 ? 4.686 -11.858 -25.964 1.00 81.81 189 ALA A CA 1
ATOM 1433 C C . ALA A 1 189 ? 4.940 -12.688 -24.687 1.00 81.81 189 ALA A C 1
ATOM 1435 O O . ALA A 1 189 ? 5.070 -13.904 -24.779 1.00 81.81 189 ALA A O 1
ATOM 1436 N N . GLY A 1 190 ? 5.058 -12.048 -23.519 1.00 88.75 190 GLY A N 1
ATOM 1437 C CA . GLY A 1 190 ? 5.379 -12.710 -22.254 1.00 88.75 190 GLY A CA 1
ATOM 1438 C C . GLY A 1 190 ? 4.462 -12.280 -21.114 1.00 88.75 190 GLY A C 1
ATOM 1439 O O . GLY A 1 190 ? 3.334 -11.831 -21.335 1.00 88.75 190 GLY A O 1
ATOM 1440 N N . PHE A 1 191 ? 4.969 -12.402 -19.888 1.00 92.69 191 PHE A N 1
ATOM 1441 C CA . PHE A 1 191 ? 4.260 -12.034 -18.668 1.00 92.69 191 PHE A CA 1
ATOM 1442 C C . PHE A 1 191 ? 5.066 -11.021 -17.857 1.00 92.69 191 PHE A C 1
ATOM 1444 O O . PHE A 1 191 ? 6.290 -11.079 -17.812 1.00 92.69 191 PHE A O 1
ATOM 1451 N N . GLY A 1 192 ? 4.353 -10.090 -17.232 1.00 94.12 192 GLY A N 1
ATOM 1452 C CA . GLY A 1 192 ? 4.872 -9.215 -16.194 1.00 94.12 192 GLY A CA 1
ATOM 1453 C C . GLY A 1 192 ? 4.436 -9.725 -14.825 1.00 94.12 192 GLY A C 1
ATOM 1454 O O . GLY A 1 192 ? 3.232 -9.882 -14.581 1.00 94.12 192 GLY A O 1
ATOM 1455 N N . TRP A 1 193 ? 5.403 -9.967 -13.943 1.00 95.38 193 TRP A N 1
ATOM 1456 C CA . TRP A 1 193 ? 5.199 -10.537 -12.612 1.00 95.38 193 TRP A CA 1
ATOM 1457 C C . TRP A 1 193 ? 5.241 -9.480 -11.513 1.00 95.38 193 TRP A C 1
ATOM 1459 O O . TRP A 1 193 ? 6.108 -8.602 -11.503 1.00 95.38 193 TRP A O 1
ATOM 1469 N N . ALA A 1 194 ? 4.304 -9.574 -10.569 1.00 94.62 194 ALA A N 1
ATOM 1470 C CA . ALA A 1 194 ? 4.226 -8.706 -9.399 1.00 94.62 194 ALA A CA 1
ATOM 1471 C C . ALA A 1 194 ? 3.910 -9.503 -8.129 1.00 94.62 194 ALA A C 1
ATOM 1473 O O . ALA A 1 194 ? 3.057 -10.390 -8.140 1.00 94.62 194 ALA A O 1
ATOM 1474 N N . ILE A 1 195 ? 4.546 -9.123 -7.020 1.00 96.19 195 ILE A N 1
ATOM 1475 C CA . ILE A 1 195 ? 4.326 -9.709 -5.695 1.00 96.19 195 ILE A CA 1
ATOM 1476 C C . ILE A 1 195 ? 3.959 -8.591 -4.723 1.00 96.19 195 ILE A C 1
ATOM 1478 O O . ILE A 1 195 ? 4.606 -7.544 -4.698 1.00 96.19 195 ILE A O 1
ATOM 1482 N N . ARG A 1 196 ? 2.891 -8.775 -3.945 1.00 96.06 196 ARG A N 1
ATOM 1483 C CA . ARG A 1 196 ? 2.380 -7.729 -3.047 1.00 96.06 196 ARG A CA 1
ATOM 1484 C C . ARG A 1 196 ? 1.512 -8.287 -1.934 1.00 96.06 196 ARG A C 1
ATOM 1486 O O . ARG A 1 196 ? 0.917 -9.348 -2.087 1.00 96.06 196 ARG A O 1
ATOM 1493 N N . TYR A 1 197 ? 1.363 -7.511 -0.867 1.00 96.81 197 TYR A N 1
ATOM 1494 C CA . TYR A 1 197 ? 0.328 -7.764 0.123 1.00 96.81 197 TYR A CA 1
ATOM 1495 C C . TYR A 1 197 ? -0.984 -7.073 -0.247 1.00 96.81 197 TYR A C 1
ATOM 1497 O O . TYR A 1 197 ? -1.002 -5.945 -0.765 1.00 96.81 197 TYR A O 1
ATOM 1505 N N . GLU A 1 198 ? -2.084 -7.746 0.069 1.00 96.00 198 GLU A N 1
ATOM 1506 C CA . GLU A 1 198 ? -3.444 -7.234 -0.046 1.00 96.00 198 GLU A CA 1
ATOM 1507 C C . GLU A 1 198 ? -4.239 -7.523 1.233 1.00 96.00 198 GLU A C 1
ATOM 1509 O O . GLU A 1 198 ? -3.980 -8.482 1.962 1.00 96.00 198 GLU A O 1
ATOM 1514 N N . VAL A 1 199 ? -5.229 -6.676 1.519 1.00 94.69 199 VAL A N 1
ATOM 1515 C CA . VAL A 1 199 ? -6.267 -7.036 2.491 1.00 94.69 199 VAL A CA 1
ATOM 1516 C C . VAL A 1 199 ? -7.242 -7.996 1.798 1.00 94.69 199 VAL A C 1
ATOM 1518 O O . VAL A 1 199 ? -7.599 -7.716 0.650 1.00 94.69 199 VAL A O 1
ATOM 1521 N N . PRO A 1 200 ? -7.713 -9.077 2.447 1.00 93.31 200 PRO A N 1
ATOM 1522 C CA . PRO A 1 200 ? -8.671 -9.988 1.827 1.00 93.31 200 PRO A CA 1
ATOM 1523 C C . PRO A 1 200 ? -9.879 -9.283 1.215 1.00 93.31 200 PRO A C 1
ATOM 1525 O O . PRO A 1 200 ? -10.461 -8.378 1.818 1.00 93.31 200 PRO A O 1
ATOM 1528 N N . GLY A 1 201 ? -10.249 -9.701 0.004 1.00 91.06 201 GLY A N 1
ATOM 1529 C CA . GLY A 1 201 ? -11.321 -9.079 -0.772 1.00 91.06 201 GLY A CA 1
ATOM 1530 C C . GLY A 1 201 ? -10.936 -7.754 -1.443 1.00 91.06 201 GLY A C 1
ATOM 1531 O O . GLY A 1 201 ? -11.817 -7.049 -1.936 1.00 91.06 201 GLY A O 1
ATOM 1532 N N . SER A 1 202 ? -9.646 -7.390 -1.476 1.00 93.19 202 SER A N 1
ATOM 1533 C CA . SER A 1 202 ? -9.170 -6.282 -2.316 1.00 93.19 202 SER A CA 1
ATOM 1534 C C . SER A 1 202 ? -9.392 -6.604 -3.798 1.00 93.19 202 SER A C 1
ATOM 1536 O O . SER A 1 202 ? -9.157 -7.743 -4.213 1.00 93.19 202 SER A O 1
ATOM 1538 N N . PRO A 1 203 ? -9.836 -5.630 -4.614 1.00 91.56 203 PRO A N 1
ATOM 1539 C CA . PRO A 1 203 ? -9.966 -5.828 -6.050 1.00 91.56 203 PRO A CA 1
ATOM 1540 C C . PRO A 1 203 ? -8.594 -5.978 -6.713 1.00 91.56 203 PRO A C 1
ATOM 1542 O O . PRO A 1 203 ? -7.586 -5.453 -6.237 1.00 91.56 203 PRO A O 1
ATOM 1545 N N . VAL A 1 204 ? -8.574 -6.633 -7.874 1.00 93.06 204 VAL A N 1
ATOM 1546 C CA . VAL A 1 204 ? -7.371 -6.730 -8.706 1.00 93.06 204 VAL A CA 1
ATOM 1547 C C . VAL A 1 204 ? -6.948 -5.316 -9.140 1.00 93.06 204 VAL A C 1
ATOM 1549 O O . VAL A 1 204 ? -7.769 -4.580 -9.695 1.00 93.06 204 VAL A O 1
ATOM 1552 N N . PRO A 1 205 ? -5.684 -4.900 -8.919 1.00 89.69 205 PRO A N 1
ATOM 1553 C CA . PRO A 1 205 ? -5.247 -3.547 -9.239 1.00 89.69 205 PRO A CA 1
ATOM 1554 C C . PRO A 1 205 ? -5.404 -3.230 -10.721 1.00 89.69 205 PRO A C 1
ATOM 1556 O O . PRO A 1 205 ? -5.043 -4.032 -11.578 1.00 89.69 205 PRO A O 1
ATOM 1559 N N . SER A 1 206 ? -5.856 -2.025 -11.037 1.00 82.00 206 SER A N 1
ATOM 1560 C CA . SER A 1 206 ? -6.055 -1.566 -12.413 1.00 82.00 206 SER A CA 1
ATOM 1561 C C . SER A 1 206 ? -4.753 -1.076 -13.087 1.00 82.00 206 SER A C 1
ATOM 1563 O O . SER A 1 206 ? -4.762 -0.604 -14.221 1.00 82.00 206 SER A O 1
ATOM 1565 N N . GLY A 1 207 ? -3.615 -1.171 -12.390 1.00 77.69 207 GLY A N 1
ATOM 1566 C CA . GLY A 1 207 ? -2.303 -0.757 -12.887 1.00 77.69 207 GLY A CA 1
ATOM 1567 C C . GLY A 1 207 ? -1.737 -1.646 -14.005 1.00 77.69 207 GLY A C 1
ATOM 1568 O O . GLY A 1 207 ? -2.304 -2.699 -14.317 1.00 77.69 207 GLY A O 1
ATOM 1569 N N . PRO A 1 208 ? -0.610 -1.227 -14.614 1.00 76.50 208 PRO A N 1
ATOM 1570 C CA . PRO A 1 208 ? 0.102 -2.052 -15.584 1.00 76.50 208 PRO A CA 1
ATOM 1571 C C . PRO A 1 208 ? 0.594 -3.367 -14.946 1.00 76.50 208 PRO A C 1
ATOM 1573 O O . PRO A 1 208 ? 0.698 -3.443 -13.718 1.00 76.50 208 PRO A O 1
ATOM 1576 N N . PRO A 1 209 ? 0.914 -4.386 -15.767 1.00 77.56 209 PRO A N 1
ATOM 1577 C CA . PRO A 1 209 ? 1.626 -5.582 -15.321 1.00 77.56 209 PRO A CA 1
ATOM 1578 C C . PRO A 1 209 ? 2.887 -5.248 -14.519 1.00 77.56 209 PRO A C 1
ATOM 1580 O O . PRO A 1 209 ? 3.460 -4.162 -14.656 1.00 77.56 209 PRO A O 1
ATOM 1583 N N . GLY A 1 210 ? 3.325 -6.200 -13.695 1.00 79.94 210 GLY A N 1
ATOM 1584 C CA . GLY A 1 210 ? 4.599 -6.085 -12.998 1.00 79.94 210 GLY A CA 1
ATOM 1585 C C . GLY A 1 210 ? 5.781 -6.003 -13.967 1.00 79.94 210 GLY A C 1
ATOM 1586 O O . GLY A 1 210 ? 5.690 -6.433 -15.112 1.00 79.94 210 GLY A O 1
ATOM 1587 N N . GLY A 1 211 ? 6.883 -5.402 -13.521 1.00 81.75 211 GLY A N 1
ATOM 1588 C CA . GLY A 1 211 ? 8.041 -5.140 -14.381 1.00 81.75 211 GLY A CA 1
ATOM 1589 C C . GLY A 1 211 ? 8.999 -6.320 -14.558 1.00 81.75 211 GLY A C 1
ATOM 1590 O O . GLY A 1 211 ? 9.914 -6.209 -15.370 1.00 81.75 211 GLY A O 1
ATOM 1591 N N . CYS A 1 212 ? 8.819 -7.404 -13.800 1.00 87.44 212 CYS A N 1
ATOM 1592 C CA . CYS A 1 212 ? 9.728 -8.550 -13.786 1.00 87.44 212 CYS A CA 1
ATOM 1593 C C . CYS A 1 212 ? 9.291 -9.619 -14.807 1.00 87.44 212 CYS A C 1
ATOM 1595 O O . CYS A 1 212 ? 8.087 -9.861 -14.932 1.00 87.44 212 CYS A O 1
ATOM 1597 N N . PRO A 1 213 ? 10.233 -10.257 -15.524 1.00 88.06 213 PRO A N 1
ATOM 1598 C CA . PRO A 1 213 ? 9.934 -11.227 -16.578 1.00 88.06 213 PRO A CA 1
ATOM 1599 C C . PRO A 1 213 ? 9.543 -12.619 -16.054 1.00 88.06 213 PRO A C 1
ATOM 1601 O O . PRO A 1 213 ? 8.809 -13.330 -16.741 1.00 88.06 213 PRO A O 1
ATOM 1604 N N . ASP A 1 214 ? 9.991 -12.993 -14.854 1.00 90.19 214 ASP A N 1
ATOM 1605 C CA . ASP A 1 214 ? 9.717 -14.286 -14.217 1.00 90.19 214 ASP A CA 1
ATOM 1606 C C . ASP A 1 214 ? 9.521 -14.163 -12.693 1.00 90.19 214 ASP A C 1
ATOM 1608 O O . ASP A 1 214 ? 9.732 -13.097 -12.091 1.00 90.19 214 ASP A O 1
ATOM 1612 N N . LEU A 1 215 ? 9.042 -15.247 -12.070 1.00 93.38 215 LEU A N 1
ATOM 1613 C CA . LEU A 1 215 ? 8.767 -15.279 -10.632 1.00 93.38 215 LEU A CA 1
ATOM 1614 C C . LEU A 1 215 ? 10.042 -15.204 -9.764 1.00 93.38 215 LEU A C 1
ATOM 1616 O O . LEU A 1 215 ? 10.027 -14.444 -8.787 1.00 93.38 215 LEU A O 1
ATOM 1620 N N . PRO A 1 216 ? 11.139 -15.928 -10.065 1.00 90.69 216 PRO A N 1
ATOM 1621 C CA . PRO A 1 216 ? 12.386 -15.798 -9.313 1.00 90.69 216 PRO A CA 1
ATOM 1622 C C . PRO A 1 216 ? 12.929 -14.362 -9.276 1.00 90.69 216 PRO A C 1
ATOM 1624 O O . PRO A 1 216 ? 13.269 -13.865 -8.199 1.00 90.69 216 PRO A O 1
ATOM 1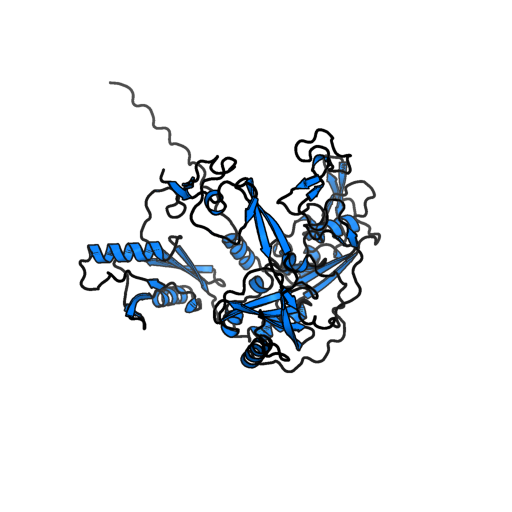627 N N . GLU A 1 217 ? 12.958 -13.658 -10.411 1.00 87.44 217 GLU A N 1
ATOM 1628 C CA . GLU A 1 217 ? 13.391 -12.260 -10.483 1.00 87.44 217 GLU A CA 1
ATOM 1629 C C . GLU A 1 217 ? 12.451 -11.349 -9.677 1.00 87.44 217 GLU A C 1
ATOM 1631 O O . GLU A 1 217 ? 12.910 -10.499 -8.906 1.00 87.44 217 GLU A O 1
ATOM 1636 N N . ALA A 1 218 ? 11.134 -11.573 -9.758 1.00 91.81 218 ALA A N 1
ATOM 1637 C CA . ALA A 1 218 ? 10.164 -10.839 -8.948 1.00 91.81 218 ALA A CA 1
ATOM 1638 C C . ALA A 1 218 ? 10.387 -11.039 -7.436 1.00 91.81 218 ALA A C 1
ATOM 1640 O O . ALA A 1 218 ? 10.311 -10.073 -6.673 1.00 91.81 218 ALA A O 1
ATOM 1641 N N . LEU A 1 219 ? 10.704 -12.258 -6.987 1.00 91.62 219 LEU A N 1
ATOM 1642 C CA . LEU A 1 219 ? 11.008 -12.560 -5.582 1.00 91.62 219 LEU A CA 1
ATOM 1643 C C . LEU A 1 219 ? 12.305 -11.900 -5.101 1.00 91.62 219 LEU A C 1
ATOM 1645 O O . LEU A 1 219 ? 12.367 -11.451 -3.956 1.00 91.62 219 LEU A O 1
ATOM 1649 N N . ILE A 1 220 ? 13.323 -11.816 -5.962 1.00 85.81 220 ILE A N 1
ATOM 1650 C CA . ILE A 1 220 ? 14.596 -11.145 -5.655 1.00 85.81 220 ILE A CA 1
ATOM 1651 C C . ILE A 1 220 ? 14.386 -9.635 -5.487 1.00 85.81 220 ILE A C 1
ATOM 1653 O O . ILE A 1 220 ? 14.933 -9.034 -4.561 1.00 85.81 220 ILE A O 1
ATOM 1657 N N . HIS A 1 221 ? 13.580 -9.021 -6.357 1.00 85.06 221 HIS A N 1
ATOM 1658 C CA . HIS A 1 221 ? 13.342 -7.577 -6.338 1.00 85.06 221 HIS A CA 1
ATOM 1659 C C . HIS A 1 221 ? 12.268 -7.124 -5.343 1.00 85.06 221 HIS A C 1
ATOM 1661 O O . HIS A 1 221 ? 12.205 -5.934 -5.026 1.00 85.06 221 HIS A O 1
ATOM 1667 N N . THR A 1 222 ? 11.446 -8.041 -4.827 1.00 89.62 222 THR A N 1
ATOM 1668 C CA . THR A 1 222 ? 10.385 -7.708 -3.871 1.00 89.62 222 THR A CA 1
ATOM 1669 C C . THR A 1 222 ? 10.886 -7.808 -2.431 1.00 89.62 222 THR A C 1
ATOM 1671 O O . THR A 1 222 ? 10.937 -8.874 -1.808 1.00 89.62 222 THR A O 1
ATOM 1674 N N . ASP A 1 223 ? 11.212 -6.657 -1.851 1.00 86.69 223 ASP A N 1
ATOM 1675 C CA . ASP A 1 223 ? 11.356 -6.530 -0.405 1.00 86.69 223 ASP A CA 1
ATOM 1676 C C . ASP A 1 223 ? 9.992 -6.337 0.297 1.00 86.69 223 ASP A C 1
ATOM 1678 O O . ASP A 1 223 ? 8.931 -6.267 -0.319 1.00 86.69 223 ASP A O 1
ATOM 1682 N N . VAL A 1 224 ? 9.999 -6.301 1.631 1.00 88.94 224 VAL A N 1
ATOM 1683 C CA . VAL A 1 224 ? 8.751 -6.172 2.408 1.00 88.94 224 VAL A CA 1
ATOM 1684 C C . VAL A 1 224 ? 8.101 -4.805 2.204 1.00 88.94 224 VAL A C 1
ATOM 1686 O O . VAL A 1 224 ? 6.877 -4.716 2.143 1.00 88.94 224 VAL A O 1
ATOM 1689 N N . ASP A 1 225 ? 8.914 -3.760 2.070 1.00 86.44 225 ASP A N 1
ATOM 1690 C CA . ASP A 1 225 ? 8.445 -2.389 1.894 1.00 86.44 225 ASP A CA 1
ATOM 1691 C C . ASP A 1 225 ? 7.727 -2.231 0.549 1.00 86.44 225 ASP A C 1
ATOM 1693 O O . ASP A 1 225 ? 6.621 -1.701 0.495 1.00 86.44 225 ASP A O 1
ATOM 1697 N N . SER A 1 226 ? 8.315 -2.746 -0.531 1.00 87.94 226 SER A N 1
ATOM 1698 C CA . SER A 1 226 ? 7.720 -2.755 -1.870 1.00 87.94 226 SER A CA 1
ATOM 1699 C C . SER A 1 226 ? 6.466 -3.626 -1.947 1.00 87.94 226 SER A C 1
ATOM 1701 O O . SER A 1 226 ? 5.488 -3.206 -2.563 1.00 87.94 226 SER A O 1
ATOM 1703 N N . ALA A 1 227 ? 6.433 -4.776 -1.264 1.00 93.00 227 ALA A N 1
ATOM 1704 C CA . ALA A 1 227 ? 5.232 -5.607 -1.192 1.00 93.00 227 ALA A CA 1
ATOM 1705 C C . ALA A 1 227 ? 4.071 -4.915 -0.447 1.00 93.00 227 ALA A C 1
ATOM 1707 O O . ALA A 1 227 ? 2.905 -5.096 -0.810 1.00 93.00 227 ALA A O 1
ATOM 1708 N N . LEU A 1 228 ? 4.368 -4.129 0.597 1.00 92.38 228 LEU A N 1
ATOM 1709 C CA . LEU A 1 228 ? 3.381 -3.353 1.362 1.00 92.38 228 LEU A CA 1
ATOM 1710 C C . LEU A 1 228 ? 3.000 -2.031 0.680 1.00 92.38 228 LEU A C 1
ATOM 1712 O O . LEU A 1 228 ? 1.914 -1.507 0.929 1.00 92.38 228 LEU A O 1
ATOM 1716 N N . ALA A 1 229 ? 3.849 -1.501 -0.199 1.00 88.69 229 ALA A N 1
ATOM 1717 C CA . ALA A 1 229 ? 3.591 -0.252 -0.900 1.00 88.69 229 ALA A CA 1
ATOM 1718 C C . ALA A 1 229 ? 2.290 -0.324 -1.717 1.00 88.69 229 ALA A C 1
ATOM 1720 O O . ALA A 1 229 ? 2.025 -1.284 -2.440 1.00 88.69 229 ALA A O 1
ATOM 1721 N N . GLY A 1 230 ? 1.469 0.714 -1.615 1.00 87.50 230 GLY A N 1
ATOM 1722 C CA . GLY A 1 230 ? 0.129 0.845 -2.176 1.00 87.50 230 GLY A CA 1
ATOM 1723 C C . GLY A 1 230 ? -0.967 0.029 -1.484 1.00 87.50 230 GLY A C 1
ATOM 1724 O O . GLY A 1 230 ? -2.064 -0.037 -2.041 1.00 87.50 230 GLY A O 1
ATOM 1725 N N . LEU A 1 231 ? -0.712 -0.605 -0.331 1.00 91.44 231 LEU A N 1
ATOM 1726 C CA . LEU A 1 231 ? -1.712 -1.421 0.372 1.00 91.44 231 LEU A CA 1
ATOM 1727 C C . LEU A 1 231 ? -2.984 -0.622 0.687 1.00 91.44 231 LEU A C 1
ATOM 1729 O O . LEU A 1 231 ? -4.078 -1.115 0.417 1.00 91.44 231 LEU A O 1
ATOM 1733 N N . ALA A 1 232 ? -2.843 0.606 1.201 1.00 87.69 232 ALA A N 1
ATOM 1734 C CA . ALA A 1 232 ? -3.958 1.482 1.546 1.00 87.69 232 ALA A CA 1
ATOM 1735 C C . ALA A 1 232 ? -4.848 1.747 0.326 1.00 87.69 232 ALA A C 1
ATOM 1737 O O . ALA A 1 232 ? -6.049 1.501 0.375 1.00 87.69 232 ALA A O 1
ATOM 1738 N N . GLU A 1 233 ? -4.239 2.166 -0.789 1.00 86.06 233 GLU A N 1
ATOM 1739 C CA . GLU A 1 233 ? -4.934 2.498 -2.039 1.00 86.06 233 GLU A CA 1
ATOM 1740 C C . GLU A 1 233 ? -5.660 1.288 -2.637 1.00 86.06 233 GLU A C 1
ATOM 1742 O O . GLU A 1 233 ? -6.831 1.390 -3.004 1.00 86.06 233 GLU A O 1
ATOM 1747 N N . ARG A 1 234 ? -4.994 0.127 -2.694 1.00 89.31 234 ARG A N 1
ATOM 1748 C CA . ARG A 1 234 ? -5.596 -1.110 -3.217 1.00 89.31 234 ARG A CA 1
ATOM 1749 C C . ARG A 1 234 ? -6.763 -1.592 -2.358 1.00 89.31 234 ARG A C 1
ATOM 1751 O O . ARG A 1 234 ? -7.759 -2.069 -2.892 1.00 89.31 234 ARG A O 1
ATOM 1758 N N . GLY A 1 235 ? -6.650 -1.454 -1.040 1.00 89.25 235 GLY A N 1
ATOM 1759 C CA . GLY A 1 235 ? -7.651 -1.926 -0.090 1.00 89.25 235 GLY A CA 1
ATOM 1760 C C . GLY A 1 235 ? -8.760 -0.922 0.238 1.00 89.25 235 GLY A C 1
ATOM 1761 O O . GLY A 1 235 ? -9.587 -1.227 1.094 1.00 89.25 235 GLY A O 1
ATOM 1762 N N . LEU A 1 236 ? -8.826 0.251 -0.411 1.00 87.12 236 LEU A N 1
ATOM 1763 C CA . LEU A 1 236 ? -9.870 1.258 -0.140 1.00 87.12 236 LEU A CA 1
ATOM 1764 C C . LEU A 1 236 ? -11.290 0.706 -0.328 1.00 87.12 236 LEU A C 1
ATOM 1766 O O . LEU A 1 236 ? -12.198 1.036 0.433 1.00 87.12 236 LEU A O 1
ATOM 1770 N N . ALA A 1 237 ? -11.489 -0.132 -1.348 1.00 85.50 237 ALA A N 1
ATOM 1771 C CA . ALA A 1 237 ? -12.790 -0.722 -1.655 1.00 85.50 237 ALA A CA 1
ATOM 1772 C C . ALA A 1 237 ? -13.061 -2.033 -0.895 1.00 85.50 237 ALA A C 1
ATOM 1774 O O . ALA A 1 237 ? -14.218 -2.464 -0.831 1.00 85.50 237 ALA A O 1
ATOM 1775 N N . ALA A 1 238 ? -12.023 -2.644 -0.313 1.00 90.94 238 ALA A N 1
ATOM 1776 C CA . ALA A 1 238 ? -12.114 -3.934 0.359 1.00 90.94 238 ALA A CA 1
ATOM 1777 C C . ALA A 1 238 ? -13.058 -3.868 1.579 1.00 90.94 238 ALA A C 1
ATOM 1779 O O . ALA A 1 238 ? -13.197 -2.818 2.223 1.00 90.94 238 ALA A O 1
ATOM 1780 N N . PRO A 1 239 ? -13.756 -4.968 1.906 1.00 90.62 239 PRO A N 1
ATOM 1781 C CA . PRO A 1 239 ? -14.644 -5.004 3.058 1.00 90.62 239 PRO A CA 1
ATOM 1782 C C . PRO A 1 239 ? -13.847 -4.957 4.367 1.00 90.62 239 PRO A C 1
ATOM 1784 O O . PRO A 1 239 ? -12.994 -5.803 4.623 1.00 90.62 239 PRO A O 1
ATOM 1787 N N . ALA A 1 240 ? -14.177 -4.005 5.241 1.00 92.62 240 ALA A N 1
ATOM 1788 C CA . ALA A 1 240 ? -13.651 -3.978 6.602 1.00 92.62 240 ALA A CA 1
ATOM 1789 C C . ALA A 1 240 ? -14.275 -5.102 7.439 1.00 92.62 240 ALA A C 1
ATOM 1791 O O . ALA A 1 240 ? -15.504 -5.233 7.503 1.00 92.62 240 ALA A O 1
ATOM 1792 N N . ARG A 1 241 ? -13.435 -5.908 8.089 1.00 93.94 241 ARG A N 1
ATOM 1793 C CA . ARG A 1 241 ? -13.836 -7.030 8.950 1.00 93.94 241 ARG A CA 1
ATOM 1794 C C . ARG A 1 241 ? -12.941 -7.099 10.170 1.00 93.94 241 ARG A C 1
ATOM 1796 O O . ARG A 1 241 ? -11.758 -6.814 10.040 1.00 93.94 241 ARG A O 1
ATOM 1803 N N . LEU A 1 242 ? -13.484 -7.498 11.321 1.00 94.31 242 LEU A N 1
ATOM 1804 C CA . LEU A 1 242 ? -12.698 -7.749 12.531 1.00 94.31 242 LEU A CA 1
ATOM 1805 C C . LEU A 1 242 ? -11.678 -8.873 12.301 1.00 94.31 242 LEU A C 1
ATOM 1807 O O . LEU A 1 242 ? -11.884 -9.742 11.457 1.00 94.31 242 LEU A O 1
ATOM 1811 N N . LEU A 1 243 ? -10.592 -8.872 13.075 1.00 94.00 243 LEU A N 1
ATOM 1812 C CA . LEU A 1 243 ? -9.585 -9.937 13.055 1.00 94.00 243 LEU A CA 1
ATOM 1813 C C . LEU A 1 243 ? -9.740 -10.823 14.289 1.00 94.00 243 LEU A C 1
ATOM 1815 O O . LEU A 1 243 ? -10.089 -10.347 15.368 1.00 94.00 243 LEU A O 1
ATOM 1819 N N . ARG A 1 244 ? -9.423 -12.106 14.134 1.00 93.06 244 ARG A N 1
ATOM 1820 C CA . ARG A 1 244 ? -9.371 -13.105 15.204 1.00 93.06 244 ARG A CA 1
ATOM 1821 C C . ARG A 1 244 ? -7.987 -13.772 15.208 1.00 93.06 244 ARG A C 1
ATOM 1823 O O . ARG A 1 244 ? -7.879 -14.914 14.757 1.00 93.06 244 ARG A O 1
ATOM 1830 N N . PRO A 1 245 ? -6.933 -13.071 15.671 1.00 87.06 245 PRO A N 1
ATOM 1831 C CA . PRO A 1 245 ? -5.546 -13.537 15.573 1.00 87.06 245 PRO A CA 1
ATOM 1832 C C . PRO A 1 245 ? -5.302 -14.899 16.230 1.00 87.06 245 PRO A C 1
ATOM 1834 O O . PRO A 1 245 ? -4.505 -15.682 15.723 1.00 87.06 245 PRO A O 1
ATOM 1837 N N . ASP A 1 246 ? -6.035 -15.186 17.309 1.00 84.56 246 ASP A N 1
ATOM 1838 C CA . ASP A 1 246 ? -5.918 -16.417 18.100 1.00 84.56 246 ASP A CA 1
ATOM 1839 C C . ASP A 1 246 ? -6.733 -17.593 17.535 1.00 84.56 246 ASP A C 1
ATOM 1841 O O . ASP A 1 246 ? -6.836 -18.647 18.165 1.00 84.56 246 ASP A O 1
ATOM 1845 N N . SER A 1 247 ? -7.357 -17.431 16.362 1.00 80.75 247 SER A N 1
ATOM 1846 C CA . SER A 1 247 ? -8.134 -18.515 15.756 1.00 80.75 247 SER A CA 1
ATOM 1847 C C . SER A 1 247 ? -7.223 -19.679 15.365 1.00 80.75 247 SER A C 1
ATOM 1849 O O . SER A 1 247 ? -6.142 -19.446 14.814 1.00 80.75 247 SER A O 1
ATOM 1851 N N . PRO A 1 248 ? -7.654 -20.938 15.579 1.00 74.38 248 PRO A N 1
ATOM 1852 C CA . PRO A 1 248 ? -6.906 -22.097 15.120 1.00 74.38 248 PRO A CA 1
ATOM 1853 C C . PRO A 1 248 ? -6.662 -22.003 13.614 1.00 74.38 248 PRO A C 1
ATOM 1855 O O . PRO A 1 248 ? -7.600 -21.868 12.821 1.00 74.38 248 PRO A O 1
ATOM 1858 N N . ARG A 1 249 ? -5.391 -22.062 13.219 1.00 73.50 249 ARG A N 1
ATOM 1859 C CA . ARG A 1 249 ? -5.017 -22.098 11.807 1.00 73.50 249 ARG A CA 1
ATOM 1860 C C . ARG A 1 249 ? -5.084 -23.535 11.303 1.00 73.50 249 ARG A C 1
ATOM 1862 O O . ARG A 1 249 ? -4.725 -24.451 12.051 1.00 73.50 249 ARG A O 1
ATOM 1869 N N . PRO A 1 250 ? -5.534 -23.757 10.058 1.00 74.81 250 PRO A N 1
ATOM 1870 C CA . PRO A 1 250 ? -5.358 -25.057 9.436 1.00 74.81 250 PRO A CA 1
ATOM 1871 C C . PRO A 1 250 ? -3.858 -25.406 9.380 1.00 74.81 250 PRO A C 1
ATOM 1873 O O . PRO A 1 250 ? -3.011 -24.506 9.384 1.00 74.81 250 PRO A O 1
ATOM 1876 N N . PRO A 1 251 ? -3.505 -26.703 9.360 1.00 69.62 251 PRO A N 1
ATOM 1877 C CA . PRO A 1 251 ? -2.119 -27.109 9.179 1.00 69.62 251 PRO A CA 1
ATOM 1878 C C . PRO A 1 251 ? -1.577 -26.533 7.866 1.00 69.62 251 PRO A C 1
ATOM 1880 O O . PRO A 1 251 ? -2.252 -26.593 6.837 1.00 69.62 251 PRO A O 1
ATOM 1883 N N . VAL A 1 252 ? -0.362 -25.981 7.925 1.00 74.00 252 VAL A N 1
ATOM 1884 C CA . VAL A 1 252 ? 0.320 -25.396 6.764 1.00 74.00 252 VAL A CA 1
ATOM 1885 C C . VAL A 1 252 ? 0.467 -26.477 5.695 1.00 74.00 252 VAL A C 1
ATOM 1887 O O . VAL A 1 252 ? 0.961 -27.573 5.979 1.00 74.00 252 VAL A O 1
ATOM 1890 N N . ALA A 1 253 ? 0.003 -26.186 4.480 1.00 68.56 253 ALA A N 1
ATOM 1891 C CA . ALA A 1 253 ? 0.197 -27.076 3.345 1.00 68.56 253 ALA A CA 1
ATOM 1892 C C . ALA A 1 253 ? 1.703 -27.194 3.042 1.00 68.56 253 ALA A C 1
ATOM 1894 O O . ALA A 1 253 ? 2.448 -26.246 3.301 1.00 68.56 253 ALA A O 1
ATOM 1895 N N . PRO A 1 254 ? 2.186 -28.332 2.507 1.00 59.84 254 PRO A N 1
ATOM 1896 C CA . PRO A 1 254 ? 3.578 -28.427 2.087 1.00 59.84 254 PRO A CA 1
ATOM 1897 C C . PRO A 1 254 ? 3.894 -27.279 1.126 1.00 59.84 254 PRO A C 1
ATOM 1899 O O . PRO A 1 254 ? 3.129 -27.027 0.194 1.00 59.84 254 PRO A O 1
ATOM 1902 N N . ALA A 1 255 ? 4.988 -26.566 1.402 1.00 67.69 255 ALA A N 1
ATOM 1903 C CA . ALA A 1 255 ? 5.392 -25.423 0.602 1.00 67.69 255 ALA A CA 1
ATOM 1904 C C . ALA A 1 255 ? 5.595 -25.870 -0.849 1.00 67.69 255 ALA A C 1
ATOM 1906 O O . ALA A 1 255 ? 6.357 -26.802 -1.118 1.00 67.69 255 ALA A O 1
ATOM 1907 N N . GLU A 1 256 ? 4.887 -25.220 -1.767 1.00 78.00 256 GLU A N 1
ATOM 1908 C CA . GLU A 1 256 ? 5.207 -25.322 -3.183 1.00 78.00 256 GLU A CA 1
ATOM 1909 C C . GLU A 1 256 ? 6.542 -24.622 -3.401 1.00 78.00 256 GLU A C 1
ATOM 1911 O O . GLU A 1 256 ? 6.728 -23.485 -2.964 1.00 78.00 256 GLU A O 1
ATOM 1916 N N . ASP A 1 257 ? 7.472 -25.312 -4.054 1.00 84.06 257 ASP A N 1
ATOM 1917 C CA . ASP A 1 257 ? 8.686 -24.672 -4.545 1.00 84.06 257 ASP A CA 1
ATOM 1918 C C . ASP A 1 257 ? 8.319 -23.598 -5.583 1.00 84.06 257 ASP A C 1
ATOM 1920 O O . ASP A 1 257 ? 7.306 -23.708 -6.284 1.00 84.06 257 ASP A O 1
ATOM 1924 N N . VAL A 1 258 ? 9.150 -22.565 -5.696 1.00 87.00 258 VAL A N 1
ATOM 1925 C CA . VAL A 1 258 ? 8.962 -21.409 -6.577 1.00 87.00 258 VAL A CA 1
ATOM 1926 C C . VAL A 1 258 ? 8.714 -21.853 -8.022 1.00 87.00 258 VAL A C 1
ATOM 1928 O O . VAL A 1 258 ? 7.763 -21.384 -8.645 1.00 87.00 258 VAL A O 1
ATOM 1931 N N . ASP A 1 259 ? 9.467 -22.837 -8.518 1.00 88.38 259 ASP A N 1
ATOM 1932 C CA . ASP A 1 259 ? 9.308 -23.385 -9.873 1.00 88.38 259 ASP A CA 1
ATOM 1933 C C . ASP A 1 259 ? 7.956 -24.089 -10.084 1.00 88.38 259 ASP A C 1
ATOM 1935 O O . ASP A 1 259 ? 7.434 -24.190 -11.201 1.00 88.38 259 ASP A O 1
ATOM 1939 N N . GLN A 1 260 ? 7.387 -24.671 -9.026 1.00 91.25 260 GLN A N 1
ATOM 1940 C CA . GLN A 1 260 ? 6.061 -25.280 -9.087 1.00 91.25 260 GLN A CA 1
ATOM 1941 C C . GLN A 1 260 ? 4.974 -24.206 -9.083 1.00 91.25 260 GLN A C 1
ATOM 1943 O O . GLN A 1 260 ? 4.041 -24.298 -9.886 1.00 91.25 260 GLN A O 1
ATOM 1948 N N . LEU A 1 261 ? 5.120 -23.196 -8.225 1.00 93.75 261 LEU A N 1
ATOM 1949 C CA . LEU A 1 261 ? 4.200 -22.070 -8.131 1.00 93.75 261 LEU A CA 1
ATOM 1950 C C . LEU A 1 261 ? 4.132 -21.304 -9.459 1.00 93.75 261 LEU A C 1
ATOM 1952 O O . LEU A 1 261 ? 3.041 -21.071 -9.979 1.00 93.75 261 LEU A O 1
ATOM 1956 N N . GLU A 1 262 ? 5.287 -20.994 -10.054 1.00 94.56 262 GLU A N 1
ATOM 1957 C CA . GLU A 1 262 ? 5.388 -20.314 -11.348 1.00 94.56 262 GLU A CA 1
ATOM 1958 C C . GLU A 1 262 ? 4.662 -21.086 -12.452 1.00 94.56 262 GLU A C 1
ATOM 1960 O O . GLU A 1 262 ? 3.785 -20.544 -13.128 1.00 94.56 262 GLU A O 1
ATOM 1965 N N . ARG A 1 263 ? 4.967 -22.381 -12.605 1.00 94.69 263 ARG A N 1
ATOM 1966 C CA . ARG A 1 263 ? 4.337 -23.222 -13.634 1.00 94.69 263 ARG A CA 1
ATOM 1967 C C . ARG A 1 263 ? 2.826 -23.308 -13.477 1.00 94.69 263 ARG A C 1
ATOM 1969 O O . ARG A 1 263 ? 2.122 -23.337 -14.483 1.00 94.69 263 ARG A O 1
ATOM 1976 N N . ARG A 1 264 ? 2.324 -23.362 -12.241 1.00 94.56 264 ARG A N 1
ATOM 1977 C CA . ARG A 1 264 ? 0.880 -23.398 -11.980 1.00 94.56 264 ARG A CA 1
ATOM 1978 C C . ARG A 1 264 ? 0.209 -22.079 -12.336 1.00 94.56 264 ARG A C 1
ATOM 1980 O O . ARG A 1 264 ? -0.768 -22.103 -13.070 1.00 94.56 264 ARG A O 1
ATOM 1987 N N . VAL A 1 265 ? 0.775 -20.945 -11.917 1.00 96.06 265 VAL A N 1
ATOM 1988 C CA . VAL A 1 265 ? 0.248 -19.619 -12.284 1.00 96.06 265 VAL A CA 1
ATOM 1989 C C . VAL A 1 265 ? 0.232 -19.433 -13.804 1.00 96.06 265 VAL A C 1
ATOM 1991 O O . VAL A 1 265 ? -0.749 -18.937 -14.348 1.00 96.06 265 VAL A O 1
ATOM 1994 N N . LEU A 1 266 ? 1.276 -19.871 -14.513 1.00 95.38 266 LEU A N 1
ATOM 1995 C CA . LEU A 1 266 ? 1.306 -19.814 -15.978 1.00 95.38 266 LEU A CA 1
ATOM 1996 C C . LEU A 1 266 ? 0.274 -20.742 -16.633 1.00 95.38 266 LEU A C 1
ATOM 1998 O O . LEU A 1 266 ? -0.310 -20.367 -17.647 1.00 95.38 266 LEU A O 1
ATOM 2002 N N . ALA A 1 267 ? 0.019 -21.923 -16.063 1.00 94.12 267 ALA A N 1
ATOM 2003 C CA . ALA A 1 267 ? -1.043 -22.810 -16.536 1.00 94.12 267 ALA A CA 1
ATOM 2004 C C . ALA A 1 267 ? -2.437 -22.181 -16.353 1.00 94.12 267 ALA A C 1
ATOM 2006 O O . ALA A 1 267 ? -3.279 -22.302 -17.238 1.00 94.12 267 ALA A O 1
ATOM 2007 N N . ASP A 1 268 ? -2.647 -21.436 -15.264 1.00 95.31 268 ASP A N 1
ATOM 2008 C CA . ASP A 1 268 ? -3.888 -20.699 -14.994 1.00 95.31 268 ASP A CA 1
ATOM 2009 C C . ASP A 1 268 ? -4.096 -19.487 -15.935 1.00 95.31 268 ASP A C 1
ATOM 2011 O O . ASP A 1 268 ? -5.180 -18.902 -15.976 1.00 95.31 268 ASP A O 1
ATOM 2015 N N . CYS A 1 269 ? -3.091 -19.096 -16.729 1.00 93.81 269 CYS A N 1
ATOM 2016 C CA . CYS A 1 269 ? -3.219 -18.062 -17.767 1.00 93.81 269 CYS A CA 1
ATOM 2017 C C . CYS A 1 269 ? -3.849 -18.580 -19.079 1.00 93.81 269 CYS A C 1
ATOM 2019 O O . CYS A 1 269 ? -3.883 -17.846 -20.079 1.00 93.81 269 CYS A O 1
ATOM 2021 N N . VAL A 1 270 ? -4.323 -19.827 -19.089 1.00 92.06 270 VAL A N 1
ATOM 2022 C CA . VAL A 1 270 ? -5.042 -20.470 -20.194 1.00 92.06 270 VAL A CA 1
ATOM 2023 C C . VAL A 1 270 ? -6.367 -21.009 -19.661 1.00 92.06 270 VAL A C 1
ATOM 2025 O O . VAL A 1 270 ? -6.415 -21.634 -18.602 1.00 92.06 270 VAL A O 1
ATOM 2028 N N . ASP A 1 271 ? -7.460 -20.752 -20.375 1.00 86.12 271 ASP A N 1
ATOM 2029 C CA . ASP A 1 271 ? -8.772 -21.258 -19.997 1.00 86.12 271 ASP A CA 1
ATOM 2030 C C . ASP A 1 271 ? -8.816 -22.788 -20.113 1.00 86.12 271 ASP A C 1
ATOM 2032 O O . ASP A 1 271 ? -8.520 -23.354 -21.163 1.00 86.12 271 ASP A O 1
ATOM 2036 N N . ALA A 1 272 ? -9.189 -23.469 -19.030 1.00 83.31 272 ALA A N 1
ATOM 2037 C CA . ALA A 1 272 ? -9.211 -24.929 -18.992 1.00 83.31 272 ALA A CA 1
ATOM 2038 C C . ALA A 1 272 ? -10.336 -25.556 -19.838 1.00 83.31 272 ALA A C 1
ATOM 2040 O O . ALA A 1 272 ? -10.259 -26.743 -20.154 1.00 83.31 272 ALA A O 1
ATOM 2041 N N . VAL A 1 273 ? -11.389 -24.798 -20.158 1.00 83.88 273 VAL A N 1
ATOM 2042 C CA . VAL A 1 273 ? -12.546 -25.264 -20.933 1.00 83.88 273 VAL A CA 1
ATOM 2043 C C . VAL A 1 273 ? -12.287 -25.074 -22.422 1.00 83.88 273 VAL A C 1
ATOM 2045 O O . VAL A 1 273 ? -12.400 -26.033 -23.184 1.00 83.88 273 VAL A O 1
ATOM 2048 N N . ASP A 1 274 ? -11.898 -23.861 -22.813 1.00 85.69 274 ASP A N 1
ATOM 2049 C CA . ASP A 1 274 ? -11.834 -23.466 -24.226 1.00 85.69 274 ASP A CA 1
ATOM 2050 C C . ASP A 1 274 ? -10.398 -23.407 -24.778 1.00 85.69 274 ASP A C 1
ATOM 2052 O O . ASP A 1 274 ? -10.194 -23.378 -25.991 1.00 85.69 274 ASP A O 1
ATOM 2056 N N . GLY A 1 275 ? -9.382 -23.430 -23.908 1.00 85.44 275 GLY A N 1
ATOM 2057 C CA . GLY A 1 275 ? -7.973 -23.279 -24.292 1.00 85.44 275 GLY A CA 1
ATOM 2058 C C . GLY A 1 275 ? -7.571 -21.840 -24.630 1.00 85.44 275 GLY A C 1
ATOM 2059 O O . GLY A 1 275 ? -6.449 -21.609 -25.082 1.00 85.44 275 GLY A O 1
ATOM 2060 N N . ASP A 1 276 ? -8.472 -20.880 -24.414 1.00 89.06 276 ASP A N 1
ATOM 2061 C CA . ASP A 1 276 ? -8.264 -19.473 -24.734 1.00 89.06 276 ASP A CA 1
ATOM 2062 C C . ASP A 1 276 ? -7.241 -18.809 -23.809 1.00 89.06 276 ASP A C 1
ATOM 2064 O O . ASP A 1 276 ? -7.129 -19.098 -22.615 1.00 89.06 276 ASP A O 1
ATOM 2068 N N . GLU A 1 277 ? -6.501 -17.851 -24.357 1.00 90.56 277 GLU A N 1
ATOM 2069 C CA . GLU A 1 277 ? -5.546 -17.065 -23.590 1.00 90.56 277 GLU A CA 1
ATOM 2070 C C . GLU A 1 277 ? -6.254 -16.084 -22.646 1.00 90.56 277 GLU A C 1
ATOM 2072 O O . GLU A 1 277 ? -6.991 -15.194 -23.074 1.00 90.56 277 GLU A O 1
ATOM 2077 N N . LEU A 1 278 ? -5.975 -16.194 -21.345 1.00 92.94 278 LEU A N 1
ATOM 2078 C CA . LEU A 1 278 ? -6.507 -15.287 -20.328 1.00 92.94 278 LEU A CA 1
ATOM 2079 C C . LEU A 1 278 ? -5.556 -14.108 -20.082 1.00 92.94 278 LEU A C 1
ATOM 2081 O O . LEU A 1 278 ? -4.342 -14.249 -20.254 1.00 92.94 278 LEU A O 1
ATOM 2085 N N . PRO A 1 279 ? -6.061 -12.938 -19.641 1.00 92.94 279 PRO A N 1
ATOM 2086 C CA . PRO A 1 279 ? -5.229 -11.757 -19.389 1.00 92.94 279 PRO A CA 1
ATOM 2087 C C . PRO A 1 279 ? -4.174 -11.964 -18.288 1.00 92.94 279 PRO A C 1
ATOM 2089 O O . PRO A 1 279 ? -3.209 -11.200 -18.214 1.00 92.94 279 PRO A O 1
ATOM 2092 N N . GLY A 1 280 ? -4.336 -12.981 -17.439 1.00 95.31 280 GLY A N 1
ATOM 2093 C CA . GLY A 1 280 ? -3.373 -13.356 -16.411 1.00 95.31 280 GLY A CA 1
ATOM 2094 C C . GLY A 1 280 ? -3.959 -14.308 -15.371 1.00 95.31 280 GLY A C 1
ATOM 2095 O O . GLY A 1 280 ? -5.084 -14.789 -15.518 1.00 95.31 280 GLY A O 1
ATOM 2096 N N . ALA A 1 281 ? -3.214 -14.513 -14.291 1.00 97.12 281 ALA A N 1
ATOM 2097 C CA . ALA A 1 281 ? -3.609 -15.322 -13.145 1.00 97.12 281 ALA A CA 1
ATOM 2098 C C . ALA A 1 281 ? -2.970 -14.800 -11.849 1.00 97.12 281 ALA A C 1
ATOM 2100 O O . ALA A 1 281 ? -2.032 -13.996 -11.866 1.00 97.12 281 ALA A O 1
ATOM 2101 N N . GLN A 1 282 ? -3.498 -15.255 -10.714 1.00 97.38 282 GLN A N 1
ATOM 2102 C CA . GLN A 1 282 ? -2.967 -14.987 -9.384 1.00 97.38 282 GLN A CA 1
ATOM 2103 C C . GLN A 1 282 ? -2.844 -16.279 -8.578 1.00 97.38 282 GLN A C 1
ATOM 2105 O O . GLN A 1 282 ? -3.749 -17.114 -8.589 1.00 97.38 282 GLN A O 1
ATOM 2110 N N . ALA A 1 283 ? -1.768 -16.376 -7.803 1.00 97.06 283 ALA A N 1
ATOM 2111 C CA . ALA A 1 283 ? -1.681 -17.255 -6.650 1.00 97.06 283 ALA A CA 1
ATOM 2112 C C . ALA A 1 283 ? -1.713 -16.408 -5.372 1.00 97.06 283 ALA A C 1
ATOM 2114 O O . ALA A 1 283 ? -0.965 -15.440 -5.225 1.00 97.06 283 ALA A O 1
ATOM 2115 N N . VAL A 1 284 ? -2.602 -16.761 -4.451 1.00 96.88 284 VAL A N 1
ATOM 2116 C CA . VAL A 1 284 ? -2.853 -16.038 -3.204 1.00 96.88 284 VAL A CA 1
ATOM 2117 C C . VAL A 1 284 ? -2.495 -16.939 -2.031 1.00 96.88 284 VAL A C 1
ATOM 2119 O O . VAL A 1 284 ? -3.139 -17.965 -1.822 1.00 96.88 284 VAL A O 1
ATOM 2122 N N . TRP A 1 285 ? -1.478 -16.569 -1.259 1.00 95.69 285 TRP A N 1
ATOM 2123 C CA . TRP A 1 285 ? -1.174 -17.228 0.005 1.00 95.69 285 TRP A CA 1
ATOM 2124 C C . TRP A 1 285 ? -2.106 -16.695 1.086 1.00 95.69 285 TRP A C 1
ATOM 2126 O O . TRP A 1 285 ? -2.090 -15.501 1.397 1.00 95.69 285 TRP A O 1
ATOM 2136 N N . ARG A 1 286 ? -2.916 -17.592 1.648 1.00 93.56 286 ARG A N 1
ATOM 2137 C CA . ARG A 1 286 ? -3.877 -17.303 2.715 1.00 93.56 286 ARG A CA 1
ATOM 2138 C C . ARG A 1 286 ? -4.063 -18.557 3.558 1.00 93.56 286 ARG A C 1
ATOM 2140 O O . ARG A 1 286 ? -4.319 -19.625 3.005 1.00 93.56 286 ARG A O 1
ATOM 2147 N N . ASP A 1 287 ? -3.985 -18.423 4.879 1.00 89.44 287 ASP A N 1
ATOM 2148 C CA . ASP A 1 287 ? -4.133 -19.533 5.834 1.00 89.44 287 ASP A CA 1
ATOM 2149 C C . ASP A 1 287 ? -3.152 -20.687 5.594 1.00 89.44 287 ASP A C 1
ATOM 2151 O O . ASP A 1 287 ? -3.527 -21.860 5.591 1.00 89.44 287 ASP A O 1
ATOM 2155 N N . GLY A 1 288 ? -1.875 -20.361 5.380 1.00 88.75 288 GLY A N 1
ATOM 2156 C CA . GLY A 1 288 ? -0.842 -21.385 5.243 1.00 88.75 288 GLY A CA 1
ATOM 2157 C C . GLY A 1 288 ? -0.919 -22.207 3.947 1.00 88.75 288 GLY A C 1
ATOM 2158 O O . GLY A 1 288 ? -0.417 -23.332 3.918 1.00 88.75 288 GLY A O 1
ATOM 2159 N N . ARG A 1 289 ? -1.599 -21.709 2.904 1.00 91.50 289 ARG A N 1
ATOM 2160 C CA . ARG A 1 289 ? -1.786 -22.406 1.620 1.00 91.50 289 ARG A CA 1
ATOM 2161 C C . ARG A 1 289 ? -1.913 -21.437 0.445 1.00 91.50 289 ARG A C 1
ATOM 2163 O O . ARG A 1 289 ? -2.442 -20.335 0.593 1.00 91.50 289 ARG A O 1
ATOM 2170 N N . TRP A 1 290 ? -1.498 -21.894 -0.735 1.00 94.44 290 TRP A N 1
ATOM 2171 C CA . TRP A 1 290 ? -1.708 -21.196 -2.003 1.00 94.44 290 TRP A CA 1
ATOM 2172 C C . TRP A 1 290 ? -3.106 -21.469 -2.572 1.00 94.44 290 TRP A C 1
ATOM 2174 O O . TRP A 1 290 ? -3.582 -22.607 -2.605 1.00 94.44 290 TRP A O 1
ATOM 2184 N N . TRP A 1 291 ? -3.765 -20.408 -3.027 1.00 95.12 291 TRP A N 1
ATOM 2185 C CA . TRP A 1 291 ? -5.033 -20.434 -3.747 1.00 95.12 291 TRP A CA 1
ATOM 2186 C C . TRP A 1 291 ? -4.839 -19.850 -5.137 1.00 95.12 291 TRP A C 1
ATOM 2188 O O . TRP A 1 291 ? -4.404 -18.712 -5.279 1.00 95.12 291 TRP A O 1
ATOM 2198 N N . HIS A 1 292 ? -5.192 -20.620 -6.154 1.00 95.56 292 HIS A N 1
ATOM 2199 C CA . HIS A 1 292 ? -5.018 -20.242 -7.549 1.00 95.56 292 HIS A CA 1
ATOM 2200 C C . HIS A 1 292 ? -6.318 -19.682 -8.125 1.00 95.56 292 HIS A C 1
ATOM 2202 O O . HIS A 1 2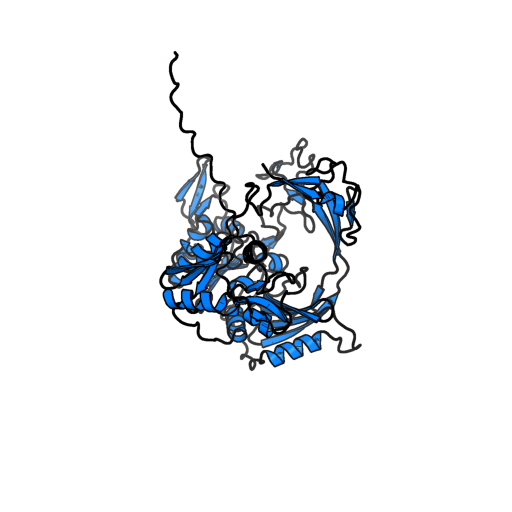92 ? -7.395 -20.236 -7.896 1.00 95.56 292 HIS A O 1
ATOM 2208 N N . THR A 1 293 ? -6.226 -18.583 -8.871 1.00 96.00 293 THR A N 1
ATOM 2209 C CA . THR A 1 293 ? -7.354 -18.005 -9.604 1.00 96.00 293 THR A CA 1
ATOM 2210 C C . THR A 1 293 ? -6.902 -17.408 -10.927 1.00 96.00 293 THR A C 1
ATOM 2212 O O . THR A 1 293 ? -5.888 -16.722 -11.020 1.00 96.00 293 THR A O 1
ATOM 2215 N N . THR A 1 294 ? -7.731 -17.586 -11.948 1.00 96.44 294 THR A N 1
ATOM 2216 C CA . THR A 1 294 ? -7.581 -16.898 -13.233 1.00 96.44 294 THR A CA 1
ATOM 2217 C C . THR A 1 294 ? -7.984 -15.424 -13.116 1.00 96.44 294 THR A C 1
ATOM 2219 O O . THR A 1 294 ? -8.774 -15.061 -12.235 1.00 96.44 294 THR A O 1
ATOM 2222 N N . LEU A 1 295 ? -7.463 -14.564 -13.994 1.00 95.62 295 LEU A N 1
ATOM 2223 C CA . LEU A 1 295 ? -7.938 -13.190 -14.167 1.00 95.62 295 LEU A CA 1
ATOM 2224 C C . LEU A 1 295 ? -8.864 -13.108 -15.379 1.00 95.62 295 LEU A C 1
ATOM 2226 O O . LEU A 1 295 ? -8.581 -13.665 -16.437 1.00 95.62 295 LEU A O 1
ATOM 2230 N N . ARG A 1 296 ? -9.973 -12.387 -15.229 1.00 92.94 296 ARG A N 1
ATOM 2231 C CA . ARG A 1 296 ? -11.013 -12.226 -16.249 1.00 92.94 296 ARG A CA 1
ATOM 2232 C C . ARG A 1 296 ? -11.255 -10.750 -16.522 1.00 92.94 296 ARG A C 1
ATOM 2234 O O . ARG A 1 296 ? -11.180 -9.928 -15.609 1.00 92.94 296 ARG A O 1
ATOM 2241 N N . VAL A 1 297 ? -11.536 -10.418 -17.778 1.00 91.75 297 VAL A N 1
ATOM 2242 C CA . VAL A 1 297 ? -11.925 -9.060 -18.172 1.00 91.75 297 VAL A CA 1
ATOM 2243 C C . VAL A 1 297 ? -13.331 -8.750 -17.660 1.00 91.75 297 VAL A C 1
ATOM 2245 O O . VAL A 1 297 ? -14.247 -9.552 -17.819 1.00 91.75 297 VAL A O 1
ATOM 2248 N N . GLY A 1 298 ? -13.485 -7.600 -17.011 1.00 88.75 298 GLY A N 1
ATOM 2249 C CA . GLY A 1 298 ? -14.777 -7.058 -16.606 1.00 88.75 298 GLY A CA 1
ATOM 2250 C C . GLY A 1 298 ? -15.377 -6.132 -17.663 1.00 88.75 298 GLY A C 1
ATOM 2251 O O . GLY A 1 298 ? -14.846 -5.975 -18.764 1.00 88.75 298 GLY A O 1
ATOM 2252 N N . GLU A 1 299 ? -16.483 -5.479 -17.310 1.00 88.06 299 GLU A N 1
ATOM 2253 C CA . GLU A 1 299 ? -17.099 -4.472 -18.175 1.00 88.06 299 GLU A CA 1
ATOM 2254 C C . GLU A 1 299 ? -16.193 -3.236 -18.315 1.00 88.06 299 GLU A C 1
ATOM 2256 O O . GLU A 1 299 ? -15.670 -2.753 -17.306 1.00 88.06 299 GLU A O 1
ATOM 2261 N N . PRO A 1 300 ? -16.002 -2.695 -19.534 1.00 88.12 300 PRO A N 1
ATOM 2262 C CA . PRO A 1 300 ? -15.228 -1.477 -19.735 1.00 88.12 300 PRO A CA 1
ATOM 2263 C C . PRO A 1 300 ? -15.800 -0.306 -18.928 1.00 88.12 300 PRO A C 1
ATOM 2265 O O . PRO A 1 300 ? -16.973 0.043 -19.051 1.00 88.12 300 PRO A O 1
ATOM 2268 N N . VAL A 1 301 ? -14.947 0.338 -18.138 1.00 85.31 301 VAL A N 1
ATOM 2269 C CA . VAL A 1 301 ? -15.281 1.510 -17.332 1.00 85.31 301 VAL A CA 1
ATOM 2270 C C . VAL A 1 301 ? -14.648 2.744 -17.952 1.00 85.31 301 VAL A C 1
ATOM 2272 O O . VAL A 1 301 ? -13.451 2.786 -18.240 1.00 85.31 301 VAL A O 1
ATOM 2275 N N . GLU A 1 302 ? -15.457 3.782 -18.126 1.00 84.00 302 GLU A N 1
ATOM 2276 C CA . GLU A 1 302 ? -14.980 5.083 -18.570 1.00 84.00 302 GLU A CA 1
ATOM 2277 C C . GLU A 1 302 ? -14.473 5.912 -17.384 1.00 84.00 302 GLU A C 1
ATOM 2279 O O . GLU A 1 302 ? -15.191 6.167 -16.418 1.00 84.00 302 GLU A O 1
ATOM 2284 N N . ILE A 1 303 ? -13.223 6.360 -17.474 1.00 81.69 303 ILE A N 1
ATOM 2285 C CA . ILE A 1 303 ? -12.566 7.206 -16.483 1.00 81.69 303 ILE A CA 1
ATOM 2286 C C . ILE A 1 303 ? -12.294 8.569 -17.111 1.00 81.69 303 ILE A C 1
ATOM 2288 O O . ILE A 1 303 ? -11.554 8.685 -18.088 1.00 81.69 303 ILE A O 1
ATOM 2292 N N . LEU A 1 304 ? -12.851 9.616 -16.506 1.00 82.62 304 LEU A N 1
ATOM 2293 C CA . LEU A 1 304 ? -12.582 11.005 -16.868 1.00 82.62 304 LEU A CA 1
ATOM 2294 C C . LEU A 1 304 ? -11.567 11.603 -15.889 1.00 82.62 304 LEU A C 1
ATOM 2296 O O . LEU A 1 304 ? -11.808 11.667 -14.683 1.00 82.62 304 LEU A O 1
ATOM 2300 N N . ALA A 1 305 ? -10.422 12.043 -16.405 1.00 78.62 305 ALA A N 1
ATOM 2301 C CA . ALA A 1 305 ? -9.332 12.600 -15.615 1.00 78.62 305 ALA A CA 1
ATOM 2302 C C . ALA A 1 305 ? -8.956 14.001 -16.103 1.00 78.62 305 ALA A C 1
ATOM 2304 O O . ALA A 1 305 ? -8.353 14.164 -17.167 1.00 78.62 305 ALA A O 1
ATOM 2305 N N . GLU A 1 306 ? -9.255 15.006 -15.285 1.00 80.06 306 GLU A N 1
ATOM 2306 C CA . GLU A 1 306 ? -8.755 16.362 -15.487 1.00 80.06 306 GLU A CA 1
ATOM 2307 C C . GLU A 1 306 ? -7.222 16.380 -15.452 1.00 80.06 306 GLU A C 1
ATOM 2309 O O . GLU A 1 306 ? -6.578 15.781 -14.584 1.00 80.06 306 GLU A O 1
ATOM 2314 N N . GLN A 1 307 ? -6.635 17.040 -16.440 1.00 80.88 307 GLN A N 1
ATOM 2315 C CA . GLN A 1 307 ? -5.203 17.222 -16.569 1.00 80.88 307 GLN A CA 1
ATOM 2316 C C . GLN A 1 307 ? -4.806 18.596 -16.037 1.00 80.88 307 GLN A C 1
ATOM 2318 O O . GLN A 1 307 ? -5.560 19.552 -16.196 1.00 80.88 307 GLN A O 1
ATOM 2323 N N . PRO A 1 308 ? -3.559 18.764 -15.567 1.00 74.88 308 PRO A N 1
ATOM 2324 C CA . PRO A 1 308 ? -3.009 20.080 -15.236 1.00 74.88 308 PRO A CA 1
ATOM 2325 C C . PRO A 1 308 ? -3.017 21.102 -16.390 1.00 74.88 308 PRO A C 1
ATOM 2327 O O . PRO A 1 308 ? -2.620 22.243 -16.196 1.00 74.88 308 PRO A O 1
ATOM 2330 N N . THR A 1 309 ? -3.361 20.684 -17.612 1.00 79.69 309 THR A N 1
ATOM 2331 C CA . THR A 1 309 ? -3.557 21.554 -18.775 1.00 79.69 309 THR A CA 1
ATOM 2332 C C . THR A 1 309 ? -4.960 22.160 -18.839 1.00 79.69 309 THR A C 1
ATOM 2334 O O . THR A 1 309 ? -5.190 22.962 -19.738 1.00 79.69 309 THR A O 1
ATOM 2337 N N . GLY A 1 310 ? -5.884 21.776 -17.953 1.00 79.25 310 GLY A N 1
ATOM 2338 C CA . GLY A 1 310 ? -7.302 22.144 -17.998 1.00 79.25 310 GLY A CA 1
ATOM 2339 C C . GLY A 1 310 ? -8.139 21.311 -18.981 1.00 79.25 310 GLY A C 1
ATOM 2340 O O . GLY A 1 310 ? -9.305 21.614 -19.197 1.00 79.25 310 GLY A O 1
ATOM 2341 N N . GLN A 1 311 ? -7.563 20.284 -19.618 1.00 84.06 311 GLN A N 1
ATOM 2342 C CA . GLN A 1 311 ? -8.308 19.330 -20.455 1.00 84.06 311 GLN A CA 1
ATOM 2343 C C . GLN A 1 311 ? -8.798 18.150 -19.619 1.00 84.06 311 GLN A C 1
ATOM 2345 O O . GLN A 1 311 ? -8.118 17.721 -18.688 1.00 84.06 311 GLN A O 1
ATOM 2350 N N . VAL A 1 312 ? -9.930 17.568 -20.000 1.00 85.38 312 VAL A N 1
ATOM 2351 C CA . VAL A 1 312 ? -10.437 16.311 -19.449 1.00 85.38 312 VAL A CA 1
ATOM 2352 C C . VAL A 1 312 ? -10.058 15.181 -20.390 1.00 85.38 312 VAL A C 1
ATOM 2354 O O . VAL A 1 312 ? -10.389 15.188 -21.573 1.00 85.38 312 VAL A O 1
ATOM 2357 N N . VAL A 1 313 ? -9.355 14.192 -19.853 1.00 83.81 313 VAL A N 1
ATOM 2358 C CA . VAL A 1 313 ? -8.947 13.016 -20.610 1.00 83.81 313 VAL A CA 1
ATOM 2359 C C . VAL A 1 313 ? -9.875 11.858 -20.285 1.00 83.81 313 VAL A C 1
ATOM 2361 O O . VAL A 1 313 ? -9.980 11.450 -19.130 1.00 83.81 313 VAL A O 1
ATOM 2364 N N . ARG A 1 314 ? -10.523 11.331 -21.318 1.00 85.38 314 ARG A N 1
ATOM 2365 C CA . ARG A 1 314 ? -11.337 10.124 -21.299 1.00 85.38 314 ARG A CA 1
ATOM 2366 C C . ARG A 1 314 ? -10.445 8.909 -21.507 1.00 85.38 314 ARG A C 1
ATOM 2368 O O . ARG A 1 314 ? -9.657 8.867 -22.449 1.00 85.38 314 ARG A O 1
ATOM 2375 N N . ARG A 1 315 ? -10.536 7.937 -20.606 1.00 83.19 315 ARG A N 1
ATOM 2376 C CA . ARG A 1 315 ? -9.838 6.650 -20.694 1.00 83.19 315 ARG A CA 1
ATOM 2377 C C . ARG A 1 315 ? -10.862 5.548 -20.575 1.00 83.19 315 ARG A C 1
ATOM 2379 O O . ARG A 1 315 ? -11.652 5.582 -19.634 1.00 83.19 315 ARG A O 1
ATOM 2386 N N . VAL A 1 316 ? -10.844 4.585 -21.484 1.00 83.75 316 VAL A N 1
ATOM 2387 C CA . VAL A 1 316 ? -11.644 3.376 -21.307 1.00 83.75 316 VAL A CA 1
ATOM 2388 C C . VAL A 1 316 ? -10.732 2.319 -20.713 1.00 83.75 316 VAL A C 1
ATOM 2390 O O . VAL A 1 316 ? -9.766 1.888 -21.332 1.00 83.75 316 VAL A O 1
ATOM 2393 N N . GLN A 1 317 ? -11.020 1.924 -19.480 1.00 83.75 317 GLN A N 1
ATOM 2394 C CA . GLN A 1 317 ? -10.276 0.888 -18.792 1.00 83.75 317 GLN A CA 1
ATOM 2395 C C . GLN A 1 317 ? -11.125 -0.371 -18.689 1.00 83.75 317 GLN A C 1
ATOM 2397 O O . GLN A 1 317 ? -12.249 -0.323 -18.208 1.00 83.75 317 GLN A O 1
ATOM 2402 N N . VAL A 1 318 ? -10.563 -1.509 -19.082 1.00 87.94 318 VAL A N 1
ATOM 2403 C CA . VAL A 1 318 ? -11.167 -2.817 -18.821 1.00 87.94 318 VAL A CA 1
ATOM 2404 C C . VAL A 1 318 ? -10.603 -3.324 -17.489 1.00 87.94 318 VAL A C 1
ATOM 2406 O O . VAL A 1 318 ? -9.420 -3.669 -17.436 1.00 87.94 318 VAL A O 1
ATOM 2409 N N . PRO A 1 319 ? -11.375 -3.297 -16.387 1.00 90.06 319 PRO A N 1
ATOM 2410 C CA . PRO A 1 319 ? -10.908 -3.816 -15.113 1.00 90.06 319 PRO A CA 1
ATOM 2411 C C . PRO A 1 319 ? -10.719 -5.330 -15.211 1.00 90.06 319 PRO A C 1
ATOM 2413 O O . PRO A 1 319 ? -11.421 -6.012 -15.958 1.00 90.06 319 PRO A O 1
ATOM 2416 N N . LEU A 1 320 ? -9.779 -5.857 -14.434 1.00 93.44 320 LEU A N 1
ATOM 2417 C CA . LEU A 1 320 ? -9.633 -7.295 -14.250 1.00 93.44 320 LEU A CA 1
ATOM 2418 C C . LEU A 1 320 ? -10.331 -7.706 -12.954 1.00 93.44 320 LEU A C 1
ATOM 2420 O O . LEU A 1 320 ? -10.315 -6.967 -11.971 1.00 93.44 320 LEU A O 1
ATOM 2424 N N . GLY A 1 321 ? -10.936 -8.887 -12.954 1.00 93.44 321 GLY A N 1
ATOM 2425 C CA . GLY A 1 321 ? -11.494 -9.536 -11.773 1.00 93.44 321 GLY A CA 1
ATOM 2426 C C . GLY A 1 321 ? -10.910 -10.932 -11.604 1.00 93.44 321 GLY A C 1
ATOM 2427 O O . GLY A 1 321 ? -10.46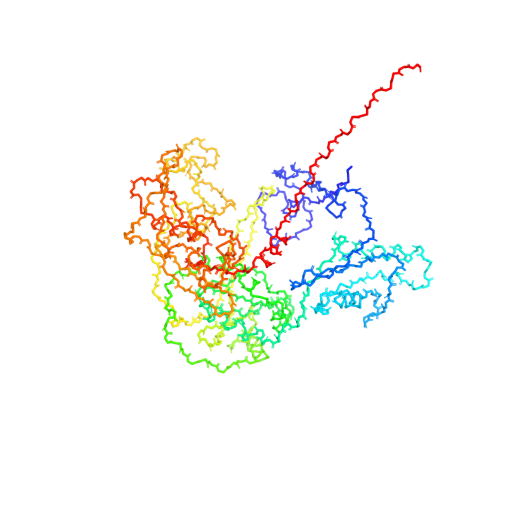6 -11.547 -12.574 1.00 93.44 321 GLY A O 1
ATOM 2428 N N . ARG A 1 322 ? -10.908 -11.445 -10.372 1.00 94.81 322 ARG A N 1
ATOM 2429 C CA . ARG A 1 322 ? -10.605 -12.859 -10.126 1.00 94.81 322 ARG A CA 1
ATOM 2430 C C . ARG A 1 322 ? -11.761 -13.709 -10.648 1.00 94.81 322 ARG A C 1
ATOM 2432 O O . ARG A 1 322 ? -12.918 -13.380 -10.398 1.00 94.81 322 ARG A O 1
ATOM 2439 N N . GLY A 1 323 ? -11.453 -14.798 -11.349 1.00 92.69 323 GLY A N 1
ATOM 2440 C CA . GLY A 1 323 ? -12.453 -15.782 -11.769 1.00 92.69 323 GLY A CA 1
ATOM 2441 C C . GLY A 1 323 ? -13.145 -16.451 -10.577 1.00 92.69 323 GLY A C 1
ATOM 2442 O O . GLY A 1 323 ? -14.322 -16.791 -10.663 1.00 92.69 323 GLY A O 1
ATOM 2443 N N . TYR A 1 324 ? -12.438 -16.584 -9.453 1.00 92.62 324 TYR A N 1
ATOM 2444 C CA . TYR A 1 324 ? -13.001 -16.993 -8.171 1.00 92.62 324 TYR A CA 1
ATOM 2445 C C . TYR A 1 324 ? -12.235 -16.327 -7.019 1.00 92.62 324 TYR A C 1
ATOM 2447 O O . TYR A 1 324 ? -11.009 -16.228 -7.051 1.00 92.62 324 TYR A O 1
ATOM 2455 N N . GLU A 1 325 ? -12.950 -15.864 -5.996 1.00 92.31 325 GLU A N 1
ATOM 2456 C CA . GLU A 1 325 ? -12.330 -15.291 -4.797 1.00 92.31 325 GLU A CA 1
ATOM 2457 C C . GLU A 1 325 ? -11.957 -16.421 -3.825 1.00 92.31 325 GLU A C 1
ATOM 2459 O O . GLU A 1 325 ? -12.825 -17.240 -3.510 1.00 92.31 325 GLU A O 1
ATOM 2464 N N . PRO A 1 326 ? -10.710 -16.478 -3.312 1.00 92.38 326 PRO A N 1
ATOM 2465 C CA . PRO A 1 326 ? -10.344 -17.462 -2.304 1.00 92.38 326 PRO A CA 1
ATOM 2466 C C . PRO A 1 326 ? -11.294 -17.406 -1.093 1.00 92.38 326 PRO A C 1
ATOM 2468 O O . PRO A 1 326 ? -11.729 -16.313 -0.715 1.00 92.38 326 PRO A O 1
ATOM 2471 N N . PRO A 1 327 ? -11.596 -18.543 -0.441 1.00 92.69 327 PRO A N 1
ATOM 2472 C CA . PRO A 1 327 ? -12.459 -18.577 0.732 1.00 92.69 327 PRO A CA 1
ATOM 2473 C C . PRO A 1 327 ? -11.978 -17.672 1.860 1.00 92.69 327 PRO A C 1
ATOM 2475 O O . PRO A 1 327 ? -10.781 -17.400 2.003 1.00 92.69 327 PRO A O 1
ATOM 2478 N N . ASP A 1 328 ? -12.928 -17.245 2.686 1.00 92.56 328 ASP A N 1
ATOM 2479 C CA . ASP A 1 328 ? -12.655 -16.480 3.895 1.00 92.56 328 ASP A CA 1
ATOM 2480 C C . ASP A 1 328 ? -11.617 -17.179 4.775 1.00 92.56 328 ASP A C 1
ATOM 2482 O O . ASP A 1 328 ? -11.738 -18.367 5.081 1.00 92.56 328 ASP A O 1
ATOM 2486 N N . ALA A 1 329 ? -10.616 -16.412 5.204 1.00 91.19 329 ALA A N 1
ATOM 2487 C CA . ALA A 1 329 ? -9.606 -16.894 6.126 1.00 91.19 329 ALA A CA 1
ATOM 2488 C C . ALA A 1 329 ? -10.189 -17.160 7.524 1.00 91.19 329 ALA A C 1
ATOM 2490 O O . ALA A 1 329 ? -11.088 -16.444 7.975 1.00 91.19 329 ALA A O 1
ATOM 2491 N N . SER A 1 330 ? -9.634 -18.123 8.263 1.00 92.25 330 SER A N 1
ATOM 2492 C CA . SER A 1 330 ? -10.116 -18.496 9.603 1.00 92.25 330 SER A CA 1
ATOM 2493 C C . SER A 1 330 ? -9.985 -17.369 10.632 1.00 92.25 330 SER A C 1
ATOM 2495 O O . SER A 1 330 ? -10.758 -17.297 11.590 1.00 92.25 330 SER A O 1
ATOM 2497 N N . TRP A 1 331 ? -9.036 -16.456 10.419 1.00 93.12 331 TRP A N 1
ATOM 2498 C CA . TRP A 1 331 ? -8.814 -15.273 11.247 1.00 93.12 331 TRP A CA 1
ATOM 2499 C C . TRP A 1 331 ? -9.693 -14.075 10.863 1.00 93.12 331 TRP A C 1
ATOM 2501 O O . TRP A 1 331 ? -9.622 -13.045 11.538 1.00 93.12 331 TRP A O 1
ATOM 2511 N N . LEU A 1 332 ? -10.532 -14.167 9.825 1.00 94.06 332 LEU A N 1
ATOM 2512 C CA . LEU A 1 332 ? -11.507 -13.122 9.507 1.00 94.06 332 LEU A CA 1
ATOM 2513 C C . LEU A 1 332 ? -12.761 -13.261 10.378 1.00 94.06 332 LEU A C 1
ATOM 2515 O O . LEU A 1 332 ? -13.416 -14.300 10.446 1.00 94.06 332 LEU A O 1
ATOM 2519 N N . GLY A 1 333 ? -13.107 -12.170 11.052 1.00 93.56 333 GLY A N 1
ATOM 2520 C CA . GLY A 1 333 ? -14.304 -12.027 11.866 1.00 93.56 333 GLY A CA 1
ATOM 2521 C C . GLY A 1 333 ? -15.486 -11.438 11.096 1.00 93.56 333 GLY A C 1
ATOM 2522 O O . GLY A 1 333 ? -15.593 -11.538 9.874 1.00 93.56 333 GLY A O 1
ATOM 2523 N N . GLU A 1 334 ? -16.403 -10.824 11.834 1.00 93.94 334 GLU A N 1
ATOM 2524 C CA . GLU A 1 334 ? -17.583 -10.146 11.290 1.00 93.94 334 GLU A CA 1
ATOM 2525 C C . GLU A 1 334 ? -17.241 -8.828 10.581 1.00 93.94 334 GLU A C 1
ATOM 2527 O O . GLU A 1 334 ? -16.153 -8.274 10.753 1.00 93.94 334 GLU A O 1
ATOM 2532 N N . HIS A 1 335 ? -18.176 -8.320 9.777 1.00 93.50 335 HIS A N 1
ATOM 2533 C CA . HIS A 1 335 ? -18.032 -7.024 9.118 1.00 93.50 335 HIS A CA 1
ATOM 2534 C C . HIS A 1 335 ? -18.035 -5.872 10.122 1.00 93.50 335 HIS A C 1
ATOM 2536 O O . HIS A 1 335 ? -18.841 -5.837 11.048 1.00 93.50 335 HIS A O 1
ATOM 2542 N N . VAL A 1 336 ? -17.165 -4.889 9.892 1.00 92.25 336 VAL A N 1
ATOM 2543 C CA . VAL A 1 336 ? -17.142 -3.657 10.683 1.00 92.25 336 VAL A CA 1
ATOM 2544 C C . VAL A 1 336 ? -18.265 -2.736 10.216 1.00 92.25 336 VAL A C 1
ATOM 2546 O O . VAL A 1 336 ? -18.328 -2.373 9.039 1.00 92.25 336 VAL A O 1
ATOM 2549 N N . GLU A 1 337 ? -19.121 -2.313 11.147 1.00 90.69 337 GLU A N 1
ATOM 2550 C CA . GLU A 1 337 ? -20.162 -1.320 10.879 1.00 90.69 337 GLU A CA 1
ATOM 2551 C C . GLU A 1 337 ? -19.572 -0.015 10.329 1.00 90.69 337 GLU A C 1
ATOM 2553 O O . GLU A 1 337 ? -18.557 0.498 10.818 1.00 90.69 337 GLU A O 1
ATOM 2558 N N . TRP A 1 338 ? -20.251 0.559 9.338 1.00 90.88 338 TRP A N 1
ATOM 2559 C CA . TRP A 1 338 ? -19.870 1.832 8.742 1.00 90.88 338 TRP A CA 1
ATOM 2560 C C . TRP A 1 338 ? -21.079 2.640 8.297 1.00 90.88 338 TRP A C 1
ATOM 2562 O O . TRP A 1 338 ? -22.170 2.116 8.076 1.00 90.88 338 TRP A O 1
ATOM 2572 N N . ARG A 1 339 ? -20.860 3.943 8.133 1.00 90.69 339 ARG A N 1
ATOM 2573 C CA . ARG A 1 339 ? -21.812 4.871 7.512 1.00 90.69 339 ARG A CA 1
ATOM 2574 C C . ARG A 1 339 ? -21.152 5.612 6.348 1.00 90.69 339 ARG A C 1
ATOM 2576 O O . ARG A 1 339 ? -19.930 5.765 6.363 1.00 90.69 339 ARG A O 1
ATOM 2583 N N . PRO A 1 340 ? -21.909 6.075 5.341 1.00 90.25 340 PRO A N 1
ATOM 2584 C CA . PRO A 1 340 ? -21.332 6.834 4.237 1.00 90.25 340 PRO A CA 1
ATOM 2585 C C . PRO A 1 340 ? -20.693 8.136 4.736 1.00 90.25 340 PRO A C 1
ATOM 2587 O O . PRO A 1 340 ? -21.224 8.805 5.627 1.00 90.25 340 PRO A O 1
ATOM 2590 N N . CYS A 1 341 ? -19.557 8.507 4.146 1.00 88.38 341 CYS A N 1
ATOM 2591 C CA . CYS A 1 341 ? -18.905 9.779 4.435 1.00 88.38 341 CYS A CA 1
ATOM 2592 C C . CYS A 1 341 ? -19.772 10.949 3.923 1.00 88.38 341 CYS A C 1
ATOM 2594 O O . CYS A 1 341 ? -20.040 11.009 2.721 1.00 88.38 341 CYS A O 1
ATOM 2596 N N . PRO A 1 342 ? -20.165 11.913 4.779 1.00 85.38 342 PRO A N 1
ATOM 2597 C CA . PRO A 1 342 ? -21.038 13.021 4.378 1.00 85.38 342 PRO A CA 1
ATOM 2598 C C . PRO A 1 342 ? -20.365 13.988 3.393 1.00 85.38 342 PRO A C 1
ATOM 2600 O O . PRO A 1 342 ? -21.048 14.659 2.621 1.00 85.38 342 PRO A O 1
ATOM 2603 N N . ASP A 1 343 ? -19.030 14.024 3.391 1.00 86.50 343 ASP A N 1
ATOM 2604 C CA . ASP A 1 343 ? -18.232 14.921 2.551 1.00 86.50 343 ASP A CA 1
ATOM 2605 C C . ASP A 1 343 ? -17.845 14.312 1.205 1.00 86.50 343 ASP A C 1
ATOM 2607 O O . ASP A 1 343 ? -17.146 14.943 0.416 1.00 86.50 343 ASP A O 1
ATOM 2611 N N . CYS A 1 344 ? -18.276 13.082 0.932 1.00 85.69 344 CYS A N 1
ATOM 2612 C CA . CYS A 1 344 ? -18.004 12.402 -0.321 1.00 85.69 344 CYS A CA 1
ATOM 2613 C C . CYS A 1 344 ? -19.287 12.158 -1.098 1.00 85.69 344 CYS A C 1
ATOM 2615 O O . CYS A 1 344 ? -20.296 11.721 -0.548 1.00 85.69 344 CYS A O 1
ATOM 2617 N N . ARG A 1 345 ? -19.210 12.322 -2.418 1.00 83.19 345 ARG A N 1
ATOM 2618 C CA . ARG A 1 345 ? -20.132 11.648 -3.327 1.00 83.19 345 ARG A CA 1
ATOM 2619 C C . ARG A 1 345 ? -19.498 10.335 -3.797 1.00 83.19 345 ARG A C 1
ATOM 2621 O O . ARG A 1 345 ? -18.359 10.370 -4.268 1.00 83.19 345 ARG A O 1
ATOM 2628 N N . PRO A 1 346 ? -20.187 9.189 -3.641 1.00 73.62 346 PRO A N 1
ATOM 2629 C CA . PRO A 1 346 ? -19.693 7.915 -4.149 1.00 73.62 346 PRO A CA 1
ATOM 2630 C C . PRO A 1 346 ? -19.406 7.984 -5.653 1.00 73.62 346 PRO A C 1
ATOM 2632 O O . PRO A 1 346 ? -20.114 8.672 -6.386 1.00 73.62 346 PRO A O 1
ATOM 2635 N N . HIS A 1 347 ? -18.384 7.253 -6.100 1.00 68.56 347 HIS A N 1
ATOM 2636 C CA . HIS A 1 347 ? -18.039 7.056 -7.517 1.00 68.56 347 HIS A CA 1
ATOM 2637 C C . HIS A 1 347 ? -17.650 8.320 -8.309 1.00 68.56 347 HIS A C 1
ATOM 2639 O O . HIS A 1 347 ? -17.499 8.256 -9.526 1.00 68.56 347 HIS A O 1
ATOM 2645 N N . CYS A 1 348 ? -17.437 9.468 -7.657 1.00 71.88 348 CYS A N 1
ATOM 2646 C CA . CYS A 1 348 ? -16.893 10.656 -8.314 1.00 71.88 348 CYS A CA 1
ATOM 2647 C C . CYS A 1 348 ? -15.944 11.440 -7.396 1.00 71.88 348 CYS A C 1
ATOM 2649 O O . CYS A 1 348 ? -15.800 11.148 -6.208 1.00 71.88 348 CYS A O 1
ATOM 2651 N N . ARG A 1 349 ? -15.263 12.450 -7.950 1.00 74.38 349 ARG A N 1
ATOM 2652 C CA . ARG A 1 349 ? -14.324 13.321 -7.212 1.00 74.38 349 ARG A CA 1
ATOM 2653 C C . ARG A 1 349 ? -14.988 14.517 -6.531 1.00 74.38 349 ARG A C 1
ATOM 2655 O O . ARG A 1 349 ? -14.293 15.373 -5.991 1.00 74.38 349 ARG A O 1
ATOM 2662 N N . LEU A 1 350 ? -16.319 14.593 -6.550 1.00 82.19 350 LEU A N 1
ATOM 2663 C CA . LEU A 1 350 ? -17.032 15.656 -5.853 1.00 82.19 350 LEU A CA 1
ATOM 2664 C C . LEU A 1 350 ? -16.926 15.441 -4.344 1.00 82.19 350 LEU A C 1
ATOM 2666 O O . LEU A 1 350 ? -17.176 14.344 -3.825 1.00 82.19 350 LEU A O 1
ATOM 2670 N N . ARG A 1 351 ? -16.536 16.503 -3.649 1.00 84.94 351 ARG A N 1
ATOM 2671 C CA . ARG A 1 351 ? -16.395 16.555 -2.196 1.00 84.94 351 ARG A CA 1
ATOM 2672 C C . ARG A 1 351 ? -17.177 17.734 -1.641 1.00 84.94 351 ARG A C 1
ATOM 2674 O O . ARG A 1 351 ? -17.485 18.658 -2.392 1.00 84.94 351 ARG A O 1
ATOM 2681 N N . ALA A 1 352 ? -17.510 17.702 -0.350 1.00 86.00 352 ALA A N 1
ATOM 2682 C CA . ALA A 1 352 ? -18.026 18.884 0.335 1.00 86.00 352 ALA A CA 1
ATOM 2683 C C . ALA A 1 352 ? -17.052 20.047 0.142 1.00 86.00 352 ALA A C 1
ATOM 2685 O O . ALA A 1 352 ? -15.855 19.911 0.379 1.00 86.00 352 ALA A O 1
ATOM 2686 N N . CYS A 1 353 ? -17.581 21.166 -0.341 1.00 83.50 353 CYS A N 1
ATOM 2687 C CA . CYS A 1 353 ? -16.802 22.377 -0.520 1.00 83.50 353 CYS A CA 1
ATOM 2688 C C . CYS A 1 353 ? -16.478 22.995 0.840 1.00 83.50 353 CYS A C 1
ATOM 2690 O O . CYS A 1 353 ? -17.278 22.898 1.776 1.00 83.50 353 CYS A O 1
ATOM 2692 N N . ASP A 1 354 ? -15.352 23.702 0.923 1.00 83.06 354 ASP A N 1
ATOM 2693 C CA . ASP A 1 354 ? -14.912 24.378 2.141 1.00 83.06 354 ASP A CA 1
ATOM 2694 C C . ASP A 1 354 ? -15.956 25.363 2.693 1.00 83.06 354 ASP A C 1
ATOM 2696 O O . ASP A 1 354 ? -16.033 25.582 3.902 1.00 83.06 354 ASP A O 1
ATOM 2700 N N . CYS A 1 355 ? -16.840 25.895 1.838 1.00 81.94 355 CYS A N 1
ATOM 2701 C CA . CYS A 1 355 ? -17.957 26.740 2.267 1.00 81.94 355 CYS A CA 1
ATOM 2702 C C . CYS A 1 355 ? -18.931 26.030 3.229 1.00 81.94 355 CYS A C 1
ATOM 2704 O O . CYS A 1 355 ? -19.679 26.693 3.942 1.00 81.94 355 CYS A O 1
ATOM 2706 N N . ARG A 1 356 ? -18.921 24.689 3.265 1.00 80.88 356 ARG A N 1
ATOM 2707 C CA . ARG A 1 356 ? -19.730 23.855 4.167 1.00 80.88 356 ARG A CA 1
ATOM 2708 C C . ARG A 1 356 ? -18.980 23.381 5.413 1.00 80.88 356 ARG A C 1
ATOM 2710 O O . ARG A 1 356 ? -19.577 22.683 6.238 1.00 80.88 356 ARG A O 1
ATOM 2717 N N . LEU A 1 357 ? -17.699 23.728 5.576 1.00 72.12 357 LEU A N 1
ATOM 2718 C CA . LEU A 1 357 ? -16.917 23.309 6.743 1.00 72.12 357 LEU A CA 1
ATOM 2719 C C . LEU A 1 357 ? -17.613 23.718 8.047 1.00 72.12 357 LEU A C 1
ATOM 2721 O O . LEU A 1 357 ? -18.162 24.814 8.177 1.00 72.12 357 LEU A O 1
ATOM 2725 N N . GLY A 1 358 ? -17.599 22.807 9.022 1.00 64.06 358 GLY A N 1
ATOM 2726 C CA . GLY A 1 358 ? -18.283 22.996 10.303 1.00 64.06 358 GLY A CA 1
ATOM 2727 C C . GLY A 1 358 ? -19.808 22.841 10.239 1.00 64.06 358 GLY A C 1
ATOM 2728 O O . GLY A 1 358 ? -20.497 23.350 11.116 1.00 64.06 358 GLY A O 1
ATOM 2729 N N . GLY A 1 359 ? -20.346 22.171 9.212 1.00 67.25 359 GLY A N 1
ATOM 2730 C CA . GLY A 1 359 ? -21.782 21.880 9.102 1.00 67.25 359 GLY A CA 1
ATOM 2731 C C . GLY A 1 359 ? -22.627 23.060 8.619 1.00 67.25 359 GLY A C 1
ATOM 2732 O O . GLY A 1 359 ? -23.847 23.052 8.778 1.00 67.25 359 GLY A O 1
ATOM 2733 N N . ARG A 1 360 ? -21.991 24.077 8.030 1.00 75.38 360 ARG A N 1
ATOM 2734 C CA . ARG A 1 360 ? -22.684 25.251 7.494 1.00 75.38 360 ARG A CA 1
ATOM 2735 C C . ARG A 1 360 ? -23.498 24.883 6.243 1.00 75.38 360 ARG A C 1
ATOM 2737 O O . ARG A 1 360 ? -23.092 23.994 5.482 1.00 75.38 360 ARG A O 1
ATOM 2744 N N . PRO A 1 361 ? -24.634 25.562 6.000 1.00 84.00 361 PRO A N 1
ATOM 2745 C CA . PRO A 1 361 ? -25.294 25.525 4.700 1.00 84.00 361 PRO A CA 1
ATOM 2746 C C . PRO A 1 361 ? -24.320 25.915 3.583 1.00 84.00 361 PRO A C 1
ATOM 2748 O O . PRO A 1 361 ? -23.362 26.650 3.819 1.00 84.00 361 PRO A O 1
ATOM 2751 N N . ALA A 1 362 ? -24.561 25.419 2.370 1.00 85.44 362 ALA A N 1
ATOM 2752 C CA . ALA A 1 362 ? -23.787 25.846 1.213 1.00 85.44 362 ALA A CA 1
ATOM 2753 C C . ALA A 1 362 ? -23.994 27.348 0.976 1.00 85.44 362 ALA A C 1
ATOM 2755 O O . ALA A 1 362 ? -25.130 27.818 0.953 1.00 85.44 362 ALA A O 1
ATOM 2756 N N . ASP A 1 363 ? -22.896 28.079 0.813 1.00 86.56 363 ASP A N 1
ATOM 2757 C CA . ASP A 1 363 ? -22.930 29.484 0.425 1.00 86.56 363 ASP A CA 1
ATOM 2758 C C . ASP A 1 363 ? -23.330 29.576 -1.052 1.00 86.56 363 ASP A C 1
ATOM 2760 O O . ASP A 1 363 ? -22.646 29.009 -1.911 1.00 86.56 363 ASP A O 1
ATOM 2764 N N . SER A 1 364 ? -24.445 30.258 -1.333 1.00 87.69 364 SER A N 1
ATOM 2765 C CA . SER A 1 364 ? -24.996 30.414 -2.683 1.00 87.69 364 SER A CA 1
ATOM 2766 C C . SER A 1 364 ? -24.038 31.132 -3.629 1.00 87.69 364 SER A C 1
ATOM 2768 O O . SER A 1 364 ? -24.055 30.851 -4.825 1.00 87.69 364 SER A O 1
ATOM 2770 N N . ASP A 1 365 ? -23.167 31.987 -3.089 1.00 88.88 365 ASP A N 1
ATOM 2771 C CA . ASP A 1 365 ? -22.234 32.805 -3.864 1.00 88.88 365 ASP A CA 1
ATOM 2772 C C . ASP A 1 365 ? -20.824 32.196 -3.899 1.00 88.88 365 ASP A C 1
ATOM 2774 O O . ASP A 1 365 ? -19.873 32.813 -4.384 1.00 88.88 365 ASP A O 1
ATOM 2778 N N . CYS A 1 366 ? -20.664 30.959 -3.410 1.00 84.75 366 CYS A N 1
ATOM 2779 C CA . CYS A 1 366 ? -19.373 30.289 -3.379 1.00 84.75 366 CYS A CA 1
ATOM 2780 C C . CYS A 1 366 ? -18.839 30.057 -4.806 1.00 84.75 366 CYS A C 1
ATOM 2782 O O . CYS A 1 366 ? -19.397 29.233 -5.538 1.00 84.75 366 CYS A O 1
ATOM 2784 N N . PRO A 1 367 ? -17.704 30.663 -5.201 1.00 78.12 367 PRO A N 1
ATOM 2785 C CA . PRO A 1 367 ? -17.181 30.528 -6.560 1.00 78.12 367 PRO A CA 1
ATOM 2786 C C . PRO A 1 367 ? -16.639 29.122 -6.857 1.00 78.12 367 PRO A C 1
ATOM 2788 O O . PRO A 1 367 ? -16.558 28.731 -8.015 1.00 78.12 367 PRO A O 1
ATOM 2791 N N . GLN A 1 368 ? -16.277 28.351 -5.826 1.00 77.19 368 GLN A N 1
ATOM 2792 C CA . GLN A 1 368 ? -15.722 27.001 -5.983 1.00 77.19 368 GLN A CA 1
ATOM 2793 C C . GLN A 1 368 ? -16.789 25.927 -6.200 1.00 77.19 368 GLN A C 1
ATOM 2795 O O . GLN A 1 368 ? -16.526 24.932 -6.868 1.00 77.19 368 GLN A O 1
ATOM 2800 N N . SER A 1 369 ? -17.969 26.098 -5.600 1.00 82.38 369 SER A N 1
ATOM 2801 C CA . SER A 1 369 ? -19.070 25.133 -5.710 1.00 82.38 369 SER A CA 1
ATOM 2802 C C . SER A 1 369 ? -20.263 25.654 -6.501 1.00 82.38 369 SER A C 1
ATOM 2804 O O . SER A 1 369 ? -21.219 24.911 -6.710 1.00 82.38 369 SER A O 1
ATOM 2806 N N . SER A 1 370 ? -20.234 26.928 -6.904 1.00 81.94 370 SER A N 1
ATOM 2807 C CA . SER A 1 370 ? -21.338 27.623 -7.573 1.00 81.94 370 SER A CA 1
ATOM 2808 C C . SER A 1 370 ? -22.672 27.435 -6.839 1.00 81.94 370 SER A C 1
ATOM 2810 O O . SER A 1 370 ? -23.692 27.127 -7.450 1.00 81.94 370 SER A O 1
ATOM 2812 N N . GLY A 1 371 ? -22.646 27.524 -5.506 1.00 83.31 371 GLY A N 1
ATOM 2813 C CA . GLY A 1 371 ? -23.821 27.339 -4.649 1.00 83.31 371 GLY A CA 1
ATOM 2814 C C . GLY A 1 371 ? -24.222 25.886 -4.364 1.00 83.31 371 GLY A C 1
ATOM 2815 O O . GLY A 1 371 ? -25.036 25.644 -3.476 1.00 83.31 371 GLY A O 1
ATOM 2816 N N . ALA A 1 372 ? -23.638 24.891 -5.042 1.00 83.94 372 ALA A N 1
ATOM 2817 C CA . ALA A 1 372 ? -23.982 23.479 -4.833 1.00 83.94 372 ALA A CA 1
ATOM 2818 C C . ALA A 1 372 ? -23.395 22.897 -3.534 1.00 83.94 372 ALA A C 1
ATOM 2820 O O . ALA A 1 372 ? -23.772 21.803 -3.102 1.00 83.94 372 ALA A O 1
ATOM 2821 N N . GLY A 1 373 ? -22.423 23.588 -2.928 1.00 85.31 373 GLY A N 1
ATOM 2822 C CA . GLY A 1 373 ? -21.725 23.118 -1.735 1.00 85.31 373 GLY A CA 1
ATOM 2823 C C . GLY A 1 373 ? -20.888 21.854 -1.956 1.00 85.31 373 GLY A C 1
ATOM 2824 O O . GLY A 1 373 ? -20.472 21.213 -0.989 1.00 85.31 373 GLY A O 1
ATOM 2825 N N . LEU A 1 374 ? -20.651 21.489 -3.216 1.00 85.38 374 LEU A N 1
ATOM 2826 C CA . LEU A 1 374 ? -19.758 20.423 -3.640 1.00 85.38 374 LEU A CA 1
ATOM 2827 C C . LEU A 1 374 ? -18.791 20.978 -4.679 1.00 85.38 374 LEU A C 1
ATOM 2829 O O . LEU A 1 374 ? -19.209 21.723 -5.561 1.00 85.38 374 LEU A O 1
ATOM 2833 N N . CYS A 1 375 ? -17.525 20.596 -4.603 1.00 81.62 375 CYS A N 1
ATOM 2834 C CA . CYS A 1 375 ? -16.538 20.927 -5.623 1.00 81.62 375 CYS A CA 1
ATOM 2835 C C . CYS A 1 375 ? -15.695 19.691 -5.975 1.00 81.62 375 CYS A C 1
ATOM 2837 O O . CYS A 1 375 ? -15.532 18.791 -5.141 1.00 81.62 375 CYS A O 1
ATOM 2839 N N . PRO A 1 376 ? -15.181 19.592 -7.213 1.00 78.75 376 PRO A N 1
ATOM 2840 C CA . PRO A 1 376 ? -14.147 18.622 -7.541 1.00 78.75 376 PRO A CA 1
ATOM 2841 C C . PRO A 1 376 ? -12.905 18.877 -6.681 1.00 78.75 376 PRO A C 1
ATOM 2843 O O . PRO A 1 376 ? -12.435 20.008 -6.588 1.00 78.75 376 PRO A O 1
ATOM 2846 N N . SER A 1 377 ? -12.359 17.826 -6.073 1.00 74.94 377 SER A N 1
ATOM 2847 C CA . SER A 1 377 ? -11.087 17.899 -5.353 1.00 74.94 377 SER A CA 1
ATOM 2848 C C . SER A 1 377 ? -10.099 16.893 -5.929 1.00 74.94 377 SER A C 1
ATOM 2850 O O . SER A 1 377 ? -10.430 15.723 -6.133 1.00 74.94 377 SER A O 1
ATOM 2852 N N . ALA A 1 378 ? -8.871 17.351 -6.171 1.00 71.56 378 ALA A N 1
ATOM 2853 C CA . ALA A 1 378 ? -7.734 16.482 -6.471 1.00 71.56 378 ALA A CA 1
ATOM 2854 C C . ALA A 1 378 ? -7.072 15.919 -5.199 1.00 71.56 378 ALA A C 1
ATOM 2856 O O . ALA A 1 378 ? -6.237 15.024 -5.292 1.00 71.56 378 ALA A O 1
ATOM 2857 N N . LEU A 1 379 ? -7.422 16.457 -4.026 1.00 79.19 379 LEU A N 1
ATOM 2858 C CA . LEU A 1 379 ? -6.932 16.005 -2.729 1.00 79.19 379 LEU A CA 1
ATOM 2859 C C . LEU A 1 379 ? -7.875 14.964 -2.134 1.00 79.19 379 LEU A C 1
ATOM 2861 O O . LEU A 1 379 ? -9.096 15.057 -2.311 1.00 79.19 379 LEU A O 1
ATOM 2865 N N . HIS A 1 380 ? -7.296 14.039 -1.367 1.00 79.81 380 HIS A N 1
ATOM 2866 C CA . HIS A 1 380 ? -8.056 13.063 -0.602 1.00 79.81 380 HIS A CA 1
ATOM 2867 C C . HIS A 1 380 ? -9.072 13.740 0.314 1.00 79.81 380 HIS A C 1
ATOM 2869 O O . HIS A 1 380 ? -8.790 14.789 0.901 1.00 79.81 380 HIS A O 1
ATOM 2875 N N . CYS A 1 381 ? -10.257 13.137 0.445 1.00 82.75 381 CYS A N 1
ATOM 2876 C CA . CYS A 1 381 ? -11.279 13.642 1.352 1.00 82.75 381 CYS A CA 1
ATOM 2877 C C . CYS A 1 381 ? -10.689 13.808 2.752 1.00 82.75 381 CYS A C 1
ATOM 2879 O O . CYS A 1 381 ? -10.204 12.840 3.338 1.00 82.75 381 CYS A O 1
ATOM 2881 N N . PHE A 1 382 ? -10.780 15.017 3.308 1.00 81.12 382 PHE A N 1
ATOM 2882 C CA . PHE A 1 382 ? -10.275 15.262 4.651 1.00 81.12 382 PHE A CA 1
ATOM 2883 C C . PHE A 1 382 ? -10.951 14.343 5.665 1.00 81.12 382 PHE A C 1
ATOM 2885 O O . PHE A 1 382 ? -10.283 13.873 6.557 1.00 81.12 382 PHE A O 1
ATOM 2892 N N . THR A 1 383 ? -12.233 14.019 5.540 1.00 84.06 383 THR A N 1
ATOM 2893 C CA . THR A 1 383 ? -12.936 13.255 6.581 1.00 84.06 383 THR A CA 1
ATOM 2894 C C . THR A 1 383 ? -12.621 11.761 6.547 1.00 84.06 383 THR A C 1
ATOM 2896 O O . THR A 1 383 ? -12.395 11.171 7.599 1.00 84.06 383 THR A O 1
ATOM 2899 N N . CYS A 1 384 ? -12.580 11.152 5.360 1.00 86.56 384 CYS A N 1
ATOM 2900 C CA . CYS A 1 384 ? -12.504 9.694 5.210 1.00 86.56 384 CYS A CA 1
ATOM 2901 C C . CYS A 1 384 ? -11.262 9.198 4.446 1.00 86.56 384 CYS A C 1
ATOM 2903 O O . CYS A 1 384 ? -10.992 8.004 4.388 1.00 86.56 384 CYS A O 1
ATOM 2905 N N . GLY A 1 385 ? -10.475 10.101 3.853 1.00 84.00 385 GLY A N 1
ATOM 2906 C CA . GLY A 1 385 ? -9.310 9.742 3.040 1.00 84.00 385 GLY A CA 1
ATOM 2907 C C . GLY A 1 385 ? -9.671 8.970 1.768 1.00 84.00 385 GLY A C 1
ATOM 2908 O O . GLY A 1 385 ? -8.916 8.107 1.348 1.00 84.00 385 GLY A O 1
ATOM 2909 N N . ASP A 1 386 ? -10.834 9.267 1.178 1.00 84.62 386 ASP A N 1
ATOM 2910 C CA . ASP A 1 386 ? -11.399 8.643 -0.033 1.00 84.62 386 ASP A CA 1
ATOM 2911 C C . ASP A 1 386 ? -11.862 7.182 0.085 1.00 84.62 386 ASP A C 1
ATOM 2913 O O . ASP A 1 386 ? -12.300 6.607 -0.908 1.00 84.62 386 ASP A O 1
ATOM 2917 N N . ASN A 1 387 ? -11.901 6.594 1.282 1.00 83.00 387 ASN A N 1
ATOM 2918 C CA . ASN A 1 387 ? -12.546 5.285 1.474 1.00 83.00 387 ASN A CA 1
ATOM 2919 C C . ASN A 1 387 ? -14.095 5.356 1.350 1.00 83.00 387 ASN A C 1
ATOM 2921 O O . ASN A 1 387 ? -14.773 4.332 1.298 1.00 83.00 387 ASN A O 1
ATOM 2925 N N . HIS A 1 388 ? -14.665 6.573 1.314 1.00 87.12 388 HIS A N 1
ATOM 2926 C CA . HIS A 1 388 ? -16.102 6.887 1.264 1.00 87.12 388 HIS A CA 1
ATOM 2927 C C . HIS A 1 388 ? -16.948 6.368 2.442 1.00 87.12 388 HIS A C 1
ATOM 2929 O O . HIS A 1 388 ? -18.173 6.533 2.442 1.00 87.12 388 HIS A O 1
ATOM 2935 N N . ARG A 1 389 ? -16.314 5.796 3.463 1.00 89.25 389 ARG A N 1
ATOM 2936 C CA . ARG A 1 389 ? -16.937 5.134 4.608 1.00 89.25 389 ARG A CA 1
ATOM 2937 C C . ARG A 1 389 ? -16.380 5.736 5.896 1.00 89.25 389 ARG A C 1
ATOM 2939 O O . ARG A 1 389 ? -15.302 6.304 5.918 1.00 89.25 389 ARG A O 1
ATOM 2946 N N . LEU A 1 390 ? -17.165 5.691 6.958 1.00 89.12 390 LEU A N 1
ATOM 2947 C CA . LEU A 1 390 ? -16.707 6.015 8.303 1.00 89.12 390 LEU A CA 1
ATOM 2948 C C . LEU A 1 390 ? -17.008 4.797 9.159 1.00 89.12 390 LEU A C 1
ATOM 2950 O O . LEU A 1 390 ? -18.177 4.536 9.468 1.00 89.12 390 LEU A O 1
ATOM 2954 N N . HIS A 1 391 ? -15.968 4.036 9.464 1.00 90.25 391 HIS A N 1
ATOM 2955 C CA . HIS A 1 391 ? -16.029 2.837 10.278 1.00 90.25 391 HIS A CA 1
ATOM 2956 C C . HIS A 1 391 ? -16.152 3.200 11.761 1.00 90.25 391 HIS A C 1
ATOM 2958 O O . HIS A 1 391 ? -15.630 4.203 12.250 1.00 90.25 391 HIS A O 1
ATOM 2964 N N . ARG A 1 392 ? -16.874 2.364 12.511 1.00 89.56 392 ARG A N 1
ATOM 2965 C CA . ARG A 1 392 ? -16.940 2.489 13.978 1.00 89.56 392 ARG A CA 1
ATOM 2966 C C . ARG A 1 392 ? -15.757 1.834 14.678 1.00 89.56 392 ARG A C 1
ATOM 2968 O O . ARG A 1 392 ? -15.536 2.098 15.855 1.00 89.56 392 ARG A O 1
ATOM 2975 N N . THR A 1 393 ? -15.005 1.011 13.960 1.00 92.81 393 THR A N 1
ATOM 2976 C CA . THR A 1 393 ? -13.850 0.294 14.486 1.00 92.81 393 THR A CA 1
ATOM 2977 C C . THR A 1 393 ? -12.691 0.444 13.517 1.00 92.81 393 THR A C 1
ATOM 2979 O O . THR A 1 393 ? -12.871 0.261 12.315 1.00 92.81 393 THR A O 1
ATOM 2982 N N . VAL A 1 394 ? -11.506 0.735 14.045 1.00 93.12 394 VAL A N 1
ATOM 2983 C CA . VAL A 1 394 ? -10.248 0.647 13.298 1.00 93.12 394 VAL A CA 1
ATOM 2984 C C . VAL A 1 394 ? -9.426 -0.504 13.864 1.00 93.12 394 VAL A C 1
ATOM 2986 O O . VAL A 1 394 ? -9.334 -0.694 15.081 1.00 93.12 394 VAL A O 1
ATOM 2989 N N . LEU A 1 395 ? -8.852 -1.299 12.971 1.00 94.62 395 LEU A N 1
ATOM 2990 C CA . LEU A 1 395 ? -7.949 -2.381 13.323 1.00 94.62 395 LEU A CA 1
ATOM 2991 C C . LEU A 1 395 ? -6.520 -1.887 13.211 1.00 94.62 395 LEU A C 1
ATOM 2993 O O . LEU A 1 395 ? -6.081 -1.480 12.138 1.00 94.62 395 LEU A O 1
ATOM 2997 N N . VAL A 1 396 ? -5.783 -1.956 14.308 1.00 94.06 396 VAL A N 1
ATOM 2998 C CA . VAL A 1 396 ? -4.404 -1.483 14.369 1.00 94.06 396 VAL A CA 1
ATOM 2999 C C . VAL A 1 396 ? -3.487 -2.682 14.515 1.00 94.06 396 VAL A C 1
ATOM 3001 O O . VAL A 1 396 ? -3.604 -3.449 15.463 1.00 94.06 396 VAL A O 1
ATOM 3004 N N . THR A 1 397 ? -2.577 -2.863 13.567 1.00 94.38 397 THR A N 1
ATOM 3005 C CA . THR A 1 397 ? -1.524 -3.879 13.639 1.00 94.38 397 THR A CA 1
ATOM 3006 C C . THR A 1 397 ? -0.197 -3.178 13.872 1.00 94.38 397 THR A C 1
ATOM 3008 O O . THR A 1 397 ? 0.218 -2.402 13.022 1.00 94.38 397 THR A O 1
ATOM 3011 N N . VAL A 1 398 ? 0.471 -3.427 14.996 1.00 92.62 398 VAL A N 1
ATOM 3012 C CA . VAL A 1 398 ? 1.797 -2.860 15.296 1.00 92.62 398 VAL A CA 1
ATOM 3013 C C . VAL A 1 398 ? 2.830 -3.981 15.220 1.00 92.62 398 VAL A C 1
ATOM 3015 O O . VAL A 1 398 ? 2.661 -5.004 15.879 1.00 92.62 398 VAL A O 1
ATOM 3018 N N . THR A 1 399 ? 3.881 -3.828 14.414 1.00 91.75 399 THR A N 1
ATOM 3019 C CA . THR A 1 399 ? 4.817 -4.923 14.105 1.00 91.75 399 THR A CA 1
ATOM 3020 C C . THR A 1 399 ? 6.267 -4.470 13.928 1.00 91.75 399 THR A C 1
ATOM 3022 O O . THR A 1 399 ? 6.530 -3.330 13.554 1.00 91.75 399 THR A O 1
ATOM 3025 N N . ASP A 1 400 ? 7.219 -5.379 14.157 1.00 87.19 400 ASP A N 1
ATOM 3026 C CA . ASP A 1 400 ? 8.628 -5.218 13.766 1.00 87.19 400 ASP A CA 1
ATOM 3027 C C . ASP A 1 400 ? 8.959 -5.826 12.384 1.00 87.19 400 ASP A C 1
ATOM 3029 O O . ASP A 1 400 ? 10.129 -5.869 11.996 1.00 87.19 400 ASP A O 1
ATOM 3033 N N . LEU A 1 401 ? 7.937 -6.303 11.652 1.00 86.94 401 LEU A N 1
ATOM 3034 C CA . LEU A 1 401 ? 8.018 -7.010 10.361 1.00 86.94 401 LEU A CA 1
ATOM 3035 C C . LEU A 1 401 ? 8.841 -8.306 10.379 1.00 86.94 401 LEU A C 1
ATOM 3037 O O . LEU A 1 401 ? 9.191 -8.833 9.323 1.00 86.94 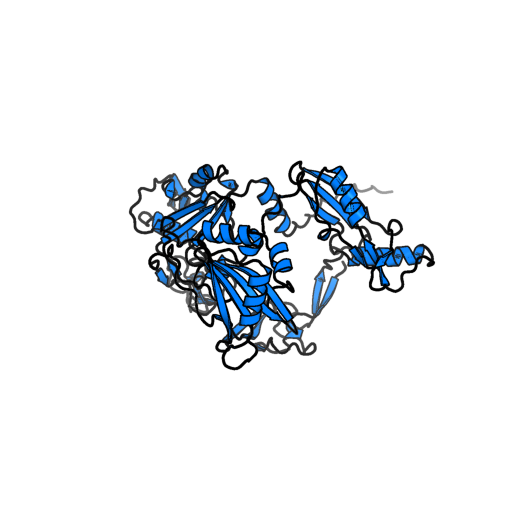401 LEU A O 1
ATOM 3041 N N . ARG A 1 402 ? 9.191 -8.821 11.560 1.00 81.00 402 ARG A N 1
ATOM 3042 C CA . ARG A 1 402 ? 10.022 -10.021 11.696 1.00 81.00 402 ARG A CA 1
ATOM 3043 C C . ARG A 1 402 ? 9.284 -11.127 12.422 1.00 81.00 402 ARG A C 1
ATOM 3045 O O . ARG A 1 402 ? 9.144 -12.217 11.890 1.00 81.00 402 ARG A O 1
ATOM 3052 N N . HIS A 1 403 ? 8.881 -10.860 13.656 1.00 78.25 403 HIS A N 1
ATOM 3053 C CA . HIS A 1 403 ? 8.310 -11.884 14.536 1.00 78.25 403 HIS A CA 1
ATOM 3054 C C . HIS A 1 403 ? 7.370 -11.308 15.587 1.00 78.25 403 HIS A C 1
ATOM 3056 O O . HIS A 1 403 ? 6.543 -12.041 16.122 1.00 78.25 403 HIS A O 1
ATOM 3062 N N . ARG A 1 404 ? 7.472 -10.011 15.898 1.00 85.12 404 ARG A N 1
ATOM 3063 C CA . ARG A 1 404 ? 6.588 -9.373 16.867 1.00 85.12 404 ARG A CA 1
ATOM 3064 C C . ARG A 1 404 ? 5.474 -8.639 16.147 1.00 85.12 404 ARG A C 1
ATOM 3066 O O . ARG A 1 404 ? 5.711 -7.812 15.264 1.00 85.12 404 ARG A O 1
ATOM 3073 N N . VAL A 1 405 ? 4.253 -8.943 16.559 1.00 90.19 405 VAL A N 1
ATOM 3074 C CA . VAL A 1 405 ? 3.038 -8.305 16.074 1.00 90.19 405 VAL A CA 1
ATOM 3075 C C . VAL A 1 405 ? 2.030 -8.212 17.208 1.00 90.19 405 VAL A C 1
ATOM 3077 O O . VAL A 1 405 ? 1.940 -9.103 18.050 1.00 90.19 405 VAL A O 1
ATOM 3080 N N . VAL A 1 406 ? 1.278 -7.121 17.227 1.00 90.50 406 VAL A N 1
ATOM 3081 C CA . VAL A 1 406 ? 0.104 -6.949 18.075 1.00 90.50 406 VAL A CA 1
ATOM 3082 C C . VAL A 1 406 ? -1.034 -6.470 17.189 1.00 90.50 406 VAL A C 1
ATOM 3084 O O . VAL A 1 406 ? -0.871 -5.491 16.461 1.00 90.50 406 VAL A O 1
ATOM 3087 N N . HIS A 1 407 ? -2.181 -7.142 17.261 1.00 93.19 407 HIS A N 1
ATOM 3088 C CA . HIS A 1 407 ? -3.408 -6.717 16.594 1.00 93.19 407 HIS A CA 1
ATOM 3089 C C . HIS A 1 407 ? -4.387 -6.178 17.634 1.00 93.19 407 HIS A C 1
ATOM 3091 O O . HIS A 1 407 ? -4.690 -6.843 18.622 1.00 93.19 407 HIS A O 1
ATOM 3097 N N . LEU A 1 408 ? -4.881 -4.969 17.405 1.00 92.56 408 LEU A N 1
ATOM 3098 C CA . LEU A 1 408 ? -5.783 -4.248 18.289 1.00 92.56 408 LEU A CA 1
ATOM 3099 C C . LEU A 1 408 ? -7.051 -3.882 17.524 1.00 92.56 408 LEU A C 1
ATOM 3101 O O . LEU A 1 408 ? -6.995 -3.554 16.339 1.00 92.56 408 LEU A O 1
ATOM 3105 N N . ALA A 1 409 ? -8.179 -3.871 18.224 1.00 93.50 409 ALA A N 1
ATOM 3106 C CA . ALA A 1 409 ? -9.421 -3.288 17.738 1.00 93.50 409 ALA A CA 1
ATOM 3107 C C . ALA A 1 409 ? -9.744 -2.058 18.589 1.00 93.50 409 ALA A C 1
ATOM 3109 O O . ALA A 1 409 ? -9.971 -2.168 19.794 1.00 93.50 409 ALA A O 1
ATOM 3110 N N . TRP A 1 410 ? -9.739 -0.879 17.972 1.00 93.00 410 TRP A N 1
ATOM 3111 C CA . TRP A 1 410 ? -10.174 0.356 18.619 1.00 93.00 410 TRP A CA 1
ATOM 3112 C C . TRP A 1 410 ? -11.595 0.668 18.180 1.00 93.00 410 TRP A C 1
ATOM 3114 O O . TRP A 1 410 ? -11.838 0.888 16.994 1.00 93.00 410 TRP A O 1
ATOM 3124 N N . GLN A 1 411 ? -12.526 0.679 19.131 1.00 91.31 411 GLN A N 1
ATOM 3125 C CA . GLN A 1 411 ? -13.958 0.757 18.860 1.00 91.31 411 GLN A CA 1
ATOM 3126 C C . GLN A 1 411 ? -14.569 2.042 19.422 1.00 91.31 411 GLN A C 1
ATOM 3128 O O . GLN A 1 411 ? -14.470 2.331 20.612 1.00 91.31 411 GLN A O 1
ATOM 3133 N N . ALA A 1 412 ? -15.235 2.793 18.550 1.00 86.94 412 ALA A N 1
ATOM 3134 C CA . ALA A 1 412 ? -15.998 3.987 18.883 1.00 86.94 412 ALA A CA 1
ATOM 3135 C C . ALA A 1 412 ? -17.292 3.653 19.642 1.00 86.94 412 ALA A C 1
ATOM 3137 O O . ALA A 1 412 ? -17.938 2.633 19.383 1.00 86.94 412 ALA A O 1
ATOM 3138 N N . GLY A 1 413 ? -17.739 4.567 20.507 1.00 80.19 413 GLY A N 1
ATOM 3139 C CA . GLY A 1 413 ? -18.976 4.417 21.278 1.00 80.19 413 GLY A CA 1
ATOM 3140 C C . GLY A 1 413 ? -18.843 3.624 22.580 1.00 80.19 413 GLY A C 1
ATOM 3141 O O . GLY A 1 413 ? -19.831 3.514 23.303 1.00 80.19 413 GLY A O 1
ATOM 3142 N N . THR A 1 414 ? -17.653 3.118 22.910 1.00 76.81 414 THR A N 1
ATOM 3143 C CA . THR A 1 414 ? -17.340 2.650 24.266 1.00 76.81 414 THR A CA 1
ATOM 3144 C C . THR A 1 414 ? -17.001 3.873 25.120 1.00 76.81 414 THR A C 1
ATOM 3146 O O . THR A 1 414 ? -16.046 4.577 24.785 1.00 76.81 414 THR A O 1
ATOM 3149 N N . PRO A 1 415 ? -17.753 4.172 26.196 1.00 75.50 415 PRO A N 1
ATOM 3150 C CA . PRO A 1 415 ? -17.445 5.307 27.055 1.00 75.50 415 PRO A CA 1
ATOM 3151 C C . PRO A 1 415 ? -16.068 5.136 27.691 1.00 75.50 415 PRO A C 1
ATOM 3153 O O . PRO A 1 415 ? -15.818 4.159 28.393 1.00 75.50 415 PRO A O 1
ATOM 3156 N N . GLU A 1 416 ? -15.189 6.106 27.466 1.00 83.69 416 GLU A N 1
ATOM 3157 C CA . GLU A 1 416 ? -13.855 6.133 28.053 1.00 83.69 416 GLU A CA 1
ATOM 3158 C C . GLU A 1 416 ? -13.607 7.457 28.747 1.00 83.69 416 GLU A C 1
ATOM 3160 O O . GLU A 1 416 ? -13.915 8.530 28.222 1.00 83.69 416 GLU A O 1
ATOM 3165 N N . VAL A 1 417 ? -12.997 7.388 29.927 1.00 82.94 417 VAL A N 1
ATOM 3166 C CA . VAL A 1 417 ? -12.546 8.589 30.623 1.00 82.94 417 VAL A CA 1
ATOM 3167 C C . VAL A 1 417 ? -11.254 9.060 29.960 1.00 82.94 417 VAL A C 1
ATOM 3169 O O . VAL A 1 417 ? -10.192 8.473 30.155 1.00 82.94 417 VAL A O 1
ATOM 3172 N N . ALA A 1 418 ? -11.352 10.129 29.172 1.00 88.44 418 ALA A N 1
ATOM 3173 C CA . ALA A 1 418 ? -10.211 10.819 28.585 1.00 88.44 418 ALA A CA 1
ATOM 3174 C C . ALA A 1 418 ? -9.975 12.135 29.351 1.00 88.44 418 ALA A C 1
ATOM 3176 O O . ALA A 1 418 ? -10.785 13.058 29.217 1.00 88.44 418 ALA A O 1
ATOM 3177 N N . PRO A 1 419 ? -8.927 12.245 30.193 1.00 90.75 419 PRO A N 1
ATOM 3178 C CA . PRO A 1 419 ? -8.662 13.467 30.944 1.00 90.75 419 PRO A CA 1
ATOM 3179 C C . PRO A 1 419 ? -8.428 14.662 30.016 1.00 90.75 419 PRO A C 1
ATOM 3181 O O . PRO A 1 419 ? -7.738 14.555 28.999 1.00 90.75 419 PRO A O 1
ATOM 3184 N N . LEU A 1 420 ? -8.977 15.815 30.405 1.00 92.06 420 LEU A N 1
ATOM 3185 C CA . LEU A 1 420 ? -8.656 17.107 29.806 1.00 92.06 420 LEU A CA 1
ATOM 3186 C C . LEU A 1 420 ? -7.201 17.454 30.136 1.00 92.06 420 LEU A C 1
ATOM 3188 O O . LEU A 1 420 ? -6.836 17.539 31.307 1.00 92.06 420 LEU A O 1
ATOM 3192 N N . VAL A 1 421 ? -6.385 17.669 29.109 1.00 93.56 421 VAL A N 1
ATOM 3193 C CA . VAL A 1 421 ? -4.961 18.006 29.257 1.00 93.56 421 VAL A CA 1
ATOM 3194 C C . VAL A 1 421 ? -4.659 19.458 28.910 1.00 93.56 421 VAL A C 1
ATOM 3196 O O . VAL A 1 421 ? -3.714 20.031 29.444 1.00 93.56 421 VAL A O 1
ATOM 3199 N N . ALA A 1 422 ? -5.454 20.066 28.028 1.00 91.12 422 ALA A N 1
ATOM 3200 C CA . ALA A 1 422 ? -5.317 21.464 27.645 1.00 91.12 422 ALA A CA 1
ATOM 3201 C C . ALA A 1 422 ? -6.610 21.994 27.012 1.00 91.12 422 ALA A C 1
ATOM 3203 O O . ALA A 1 422 ? -7.518 21.234 26.679 1.00 91.12 422 ALA A O 1
ATOM 3204 N N . THR A 1 423 ? -6.653 23.302 26.779 1.00 89.50 423 THR A N 1
ATOM 3205 C CA . THR A 1 423 ? -7.693 23.963 25.986 1.00 89.50 423 THR A CA 1
ATOM 3206 C C . THR A 1 423 ? -7.012 24.753 24.874 1.00 89.50 423 THR A C 1
ATOM 3208 O O . THR A 1 423 ? -6.068 25.501 25.132 1.00 89.50 423 THR A O 1
ATOM 3211 N N . GLN A 1 424 ? -7.456 24.575 23.630 1.00 84.81 424 GLN A N 1
ATOM 3212 C CA . GLN A 1 424 ? -6.969 25.352 22.493 1.00 84.81 424 GLN A CA 1
ATOM 3213 C C . GLN A 1 424 ? -7.330 26.844 22.641 1.00 84.81 424 GLN A C 1
ATOM 3215 O O . GLN A 1 424 ? -8.298 27.176 23.327 1.00 84.81 424 GLN A O 1
ATOM 3220 N N . PRO A 1 425 ? -6.628 27.766 21.951 1.00 82.81 425 PRO A N 1
ATOM 3221 C CA . PRO A 1 425 ? -6.943 29.199 21.997 1.00 82.81 425 PRO A CA 1
ATOM 3222 C C . PRO A 1 425 ? -8.383 29.554 21.590 1.00 82.81 425 PRO A C 1
ATOM 3224 O O . PRO A 1 425 ? -8.912 30.571 22.024 1.00 82.81 425 PRO A O 1
ATOM 3227 N N . ASN A 1 426 ? -9.027 28.718 20.770 1.00 78.31 426 ASN A N 1
ATOM 3228 C CA . ASN A 1 426 ? -10.430 28.858 20.363 1.00 78.31 426 ASN A CA 1
ATOM 3229 C C . ASN A 1 426 ? -11.433 28.263 21.378 1.00 78.31 426 ASN A C 1
ATOM 3231 O O . ASN A 1 426 ? -12.625 28.221 21.089 1.00 78.31 426 ASN A O 1
ATOM 3235 N N . GLY A 1 427 ? -10.966 27.772 22.531 1.00 81.31 427 GLY A N 1
ATOM 3236 C CA . GLY A 1 427 ? -11.789 27.131 23.558 1.00 81.31 427 GLY A CA 1
ATOM 3237 C C . GLY A 1 427 ? -12.015 25.625 23.372 1.00 81.31 427 GLY A C 1
ATOM 3238 O O . GLY A 1 427 ? -12.667 25.014 24.216 1.00 81.31 427 GLY A O 1
ATOM 3239 N N . GLY A 1 428 ? -11.487 25.004 22.310 1.00 87.19 428 GLY A N 1
ATOM 3240 C CA . GLY A 1 428 ? -11.641 23.567 22.059 1.00 87.19 428 GLY A CA 1
ATOM 3241 C C . GLY A 1 428 ? -10.901 22.707 23.098 1.00 87.19 428 GLY A C 1
ATOM 3242 O O . GLY A 1 428 ? -9.704 22.931 23.305 1.00 87.19 428 GLY A O 1
ATOM 3243 N N . PRO A 1 429 ? -11.551 21.729 23.758 1.00 90.50 429 PRO A N 1
ATOM 3244 C CA . PRO A 1 429 ? -10.881 20.901 24.752 1.00 90.50 429 PRO A CA 1
ATOM 3245 C C . PRO A 1 429 ? -9.941 19.894 24.084 1.00 90.50 429 PRO A C 1
ATOM 3247 O O . PRO A 1 429 ? -10.307 19.224 23.118 1.00 90.50 429 PRO A O 1
ATOM 3250 N N . VAL A 1 430 ? -8.732 19.771 24.626 1.00 91.94 430 VAL A N 1
ATOM 3251 C CA . VAL A 1 430 ? -7.747 18.760 24.240 1.00 91.94 430 VAL A CA 1
ATOM 3252 C C . VAL A 1 430 ? -7.721 17.699 25.324 1.00 91.94 430 VAL A C 1
ATOM 3254 O O . VAL A 1 430 ? -7.438 17.994 26.486 1.00 91.94 430 VAL A O 1
ATOM 3257 N N . VAL A 1 431 ? -8.014 16.463 24.943 1.00 93.50 431 VAL A N 1
ATOM 3258 C CA . VAL A 1 431 ? -8.029 15.307 25.841 1.00 93.50 431 VAL A CA 1
ATOM 3259 C C . VAL A 1 431 ? -6.928 14.329 25.464 1.00 93.50 431 VAL A C 1
ATOM 3261 O O . VAL A 1 431 ? -6.422 14.354 24.339 1.00 93.50 431 VAL A O 1
ATOM 3264 N N . GLN A 1 432 ? -6.562 13.460 26.401 1.00 94.62 432 GLN A N 1
ATOM 3265 C CA . GLN A 1 432 ? -5.644 12.360 26.135 1.00 94.62 432 GLN A CA 1
ATOM 3266 C C . GLN A 1 432 ? -6.340 11.020 26.369 1.00 94.62 432 GLN A C 1
ATOM 3268 O O . GLN A 1 432 ? -6.880 10.776 27.444 1.00 94.62 432 GLN A O 1
ATOM 3273 N N . LEU A 1 433 ? -6.326 10.138 25.374 1.00 93.75 433 LEU A N 1
ATOM 3274 C CA . LEU A 1 433 ? -6.938 8.812 25.482 1.00 93.75 433 LEU A CA 1
ATOM 3275 C C . LEU A 1 433 ? -6.125 7.864 26.369 1.00 93.75 433 LEU A C 1
ATOM 3277 O O . LEU A 1 433 ? -4.938 8.105 26.544 1.00 93.75 433 LEU A O 1
ATOM 3281 N N . PRO A 1 434 ? -6.702 6.774 26.906 1.00 92.12 434 PRO A N 1
ATOM 3282 C CA . PRO A 1 434 ? -5.954 5.731 27.619 1.00 92.12 434 PRO A CA 1
ATOM 3283 C C . PRO A 1 434 ? -4.847 5.070 26.779 1.00 92.12 434 PRO A C 1
ATOM 3285 O O . PRO A 1 434 ? -4.946 5.010 25.554 1.00 92.12 434 PRO A O 1
ATOM 3288 N N . ASP A 1 435 ? -3.840 4.485 27.439 1.00 90.88 435 ASP A N 1
ATOM 3289 C CA . ASP A 1 435 ? -2.647 3.905 26.791 1.00 90.88 435 ASP A CA 1
ATOM 3290 C C . ASP A 1 435 ? -2.949 2.871 25.700 1.00 90.88 435 ASP A C 1
ATOM 3292 O O . ASP A 1 435 ? -2.243 2.815 24.697 1.00 90.88 435 ASP A O 1
ATOM 3296 N N . ARG A 1 436 ? -4.037 2.099 25.821 1.00 90.44 436 ARG A N 1
ATOM 3297 C CA . ARG A 1 436 ? -4.419 1.111 24.795 1.00 90.44 436 ARG A CA 1
ATOM 3298 C C . ARG A 1 436 ? -4.720 1.721 23.417 1.00 90.44 436 ARG A C 1
ATOM 3300 O O . ARG A 1 436 ? -4.634 1.001 22.425 1.00 90.44 436 ARG A O 1
ATOM 3307 N N . TYR A 1 437 ? -5.025 3.019 23.352 1.00 91.19 437 TYR A N 1
ATOM 3308 C CA . TYR A 1 437 ? -5.259 3.769 22.112 1.00 91.19 437 TYR A CA 1
ATOM 3309 C C . TYR A 1 437 ? -4.023 4.552 21.633 1.00 91.19 437 TYR A C 1
ATOM 3311 O O . TYR A 1 437 ? -4.058 5.181 20.578 1.00 91.19 437 TYR A O 1
ATOM 3319 N N . ARG A 1 438 ? -2.920 4.546 22.390 1.00 91.75 438 ARG A N 1
ATOM 3320 C CA . ARG A 1 438 ? -1.700 5.303 22.076 1.00 91.75 438 ARG A CA 1
ATOM 3321 C C . ARG A 1 438 ? -0.704 4.392 21.381 1.00 91.75 438 ARG A C 1
ATOM 3323 O O . ARG A 1 438 ? -0.210 3.451 21.999 1.00 91.75 438 ARG A O 1
ATOM 3330 N N . LEU A 1 439 ? -0.355 4.668 20.124 1.00 91.06 439 LEU A N 1
ATOM 3331 C CA . LEU A 1 439 ? 0.638 3.840 19.425 1.00 91.06 439 LEU A CA 1
ATOM 3332 C C . LEU A 1 439 ? 1.992 3.828 20.152 1.00 91.06 439 LEU A C 1
ATOM 3334 O O . LEU A 1 439 ? 2.659 2.797 20.184 1.00 91.06 439 LEU A O 1
ATOM 3338 N N . GLY A 1 440 ? 2.375 4.943 20.783 1.00 90.00 440 GLY A N 1
ATOM 3339 C CA . GLY A 1 440 ? 3.617 5.050 21.546 1.00 90.00 440 GLY A CA 1
ATOM 3340 C C . GLY A 1 440 ? 3.700 4.063 22.712 1.00 90.00 440 GLY A C 1
ATOM 3341 O O . GLY A 1 440 ? 4.763 3.492 22.946 1.00 90.00 440 GLY A O 1
ATOM 3342 N N . SER A 1 441 ? 2.579 3.775 23.380 1.00 90.25 441 SER A N 1
ATOM 3343 C CA . SER A 1 441 ? 2.528 2.786 24.466 1.00 90.25 441 SER A CA 1
ATOM 3344 C C . SER A 1 441 ? 2.772 1.358 23.959 1.00 90.25 441 SER A C 1
ATOM 3346 O O . SER A 1 441 ? 3.332 0.534 24.680 1.00 90.25 441 SER A O 1
ATOM 3348 N N . TRP A 1 442 ? 2.434 1.074 22.696 1.00 89.06 442 TRP A N 1
ATOM 3349 C CA . TRP A 1 442 ? 2.690 -0.219 22.051 1.00 89.06 442 TRP A CA 1
ATOM 3350 C C . TRP A 1 442 ? 4.102 -0.338 21.454 1.00 89.06 442 TRP A C 1
ATOM 3352 O O . TRP A 1 442 ? 4.595 -1.453 21.285 1.00 89.06 442 TRP A O 1
ATOM 3362 N N . ALA A 1 443 ? 4.801 0.776 21.195 1.00 86.06 443 ALA A N 1
ATOM 3363 C CA . ALA A 1 443 ? 6.175 0.764 20.673 1.00 86.06 443 ALA A CA 1
ATOM 3364 C C . ALA A 1 443 ? 7.149 0.011 21.598 1.00 86.06 443 ALA A C 1
ATOM 3366 O O . ALA A 1 443 ? 8.009 -0.742 21.131 1.00 86.06 443 ALA A O 1
ATOM 3367 N N . ALA A 1 444 ? 6.967 0.153 22.915 1.00 79.06 444 ALA A N 1
ATOM 3368 C CA . ALA A 1 444 ? 7.806 -0.487 23.925 1.00 79.06 444 ALA A CA 1
ATOM 3369 C C . ALA A 1 444 ? 7.770 -2.024 23.845 1.00 79.06 444 ALA A C 1
ATOM 3371 O O . ALA A 1 444 ? 8.801 -2.670 24.031 1.00 79.06 444 ALA A O 1
ATOM 3372 N N . ILE A 1 445 ? 6.622 -2.617 23.492 1.00 79.56 445 ILE A N 1
ATOM 3373 C CA . ILE A 1 445 ? 6.468 -4.076 23.321 1.00 79.56 445 ILE A CA 1
ATOM 3374 C C . ILE A 1 445 ? 7.351 -4.593 22.173 1.00 79.56 445 ILE A C 1
ATOM 3376 O O . ILE A 1 445 ? 7.886 -5.704 22.218 1.00 79.56 445 ILE A O 1
ATOM 3380 N N . LEU A 1 446 ? 7.580 -3.751 21.166 1.00 79.38 446 LEU A N 1
ATOM 3381 C CA . LEU A 1 446 ? 8.454 -4.041 20.030 1.00 79.38 446 LEU A CA 1
ATOM 3382 C C . LEU A 1 446 ? 9.921 -3.661 20.292 1.00 79.38 446 LEU A C 1
ATOM 3384 O O . LEU A 1 446 ? 10.781 -3.908 19.450 1.00 79.38 446 LEU A O 1
ATOM 3388 N N . GLY A 1 447 ? 10.236 -3.103 21.467 1.00 80.00 447 GLY A N 1
ATOM 3389 C CA . GLY A 1 447 ? 11.569 -2.593 21.793 1.00 80.00 447 GLY A CA 1
ATOM 3390 C C . GLY A 1 447 ? 11.964 -1.359 20.976 1.00 80.00 447 GLY A C 1
ATOM 3391 O O . GLY A 1 447 ? 13.154 -1.130 20.766 1.00 80.00 447 GLY A O 1
ATOM 3392 N N . ALA A 1 448 ? 10.985 -0.591 20.492 1.00 85.25 448 ALA A N 1
ATOM 3393 C CA . ALA A 1 448 ? 11.191 0.608 19.689 1.00 85.25 448 ALA A CA 1
ATOM 3394 C C . ALA A 1 448 ? 10.774 1.873 20.445 1.00 85.25 448 ALA A C 1
ATOM 3396 O O . ALA A 1 448 ? 9.999 1.819 21.402 1.00 85.25 448 ALA A O 1
ATOM 3397 N N . GLN A 1 449 ? 11.289 3.022 20.005 1.00 85.56 449 GLN A N 1
ATOM 3398 C CA . GLN A 1 449 ? 10.815 4.313 20.493 1.00 85.56 449 GLN A CA 1
ATOM 3399 C C . GLN A 1 449 ? 9.539 4.727 19.736 1.00 85.56 449 GLN A C 1
ATOM 3401 O O . GLN A 1 449 ? 9.383 4.365 18.568 1.00 85.56 449 GLN A O 1
ATOM 3406 N N . PRO A 1 450 ? 8.621 5.500 20.340 1.00 86.56 450 PRO A N 1
ATOM 3407 C CA . PRO A 1 450 ? 7.418 5.979 19.653 1.00 86.56 450 PRO A CA 1
ATOM 3408 C C . PRO A 1 450 ? 7.704 6.725 18.339 1.00 86.56 450 PRO A C 1
ATOM 3410 O O . PRO A 1 450 ? 6.930 6.633 17.385 1.00 86.56 450 PRO A O 1
ATOM 3413 N N . GLU A 1 451 ? 8.826 7.446 18.258 1.00 85.31 451 GLU A N 1
ATOM 3414 C CA . GLU A 1 451 ? 9.232 8.201 17.066 1.00 85.31 451 GLU A CA 1
ATOM 3415 C C . GLU A 1 451 ? 9.721 7.305 15.919 1.00 85.31 451 GLU A C 1
ATOM 3417 O O . GLU A 1 451 ? 9.796 7.765 14.780 1.00 85.31 451 GLU A O 1
ATOM 3422 N N . ASP A 1 452 ? 10.035 6.041 16.208 1.00 84.31 452 ASP A N 1
ATOM 3423 C CA . ASP A 1 452 ? 10.455 5.033 15.230 1.00 84.31 452 ASP A CA 1
ATOM 3424 C C . ASP A 1 452 ? 9.255 4.350 14.541 1.00 84.31 452 ASP A C 1
ATOM 3426 O O . ASP A 1 452 ? 9.431 3.533 13.634 1.00 84.31 452 ASP A O 1
ATOM 3430 N N . LEU A 1 453 ? 8.026 4.681 14.959 1.00 88.06 453 LEU A N 1
ATOM 3431 C CA . LEU A 1 453 ? 6.804 4.171 14.348 1.00 88.06 453 LEU A CA 1
ATOM 3432 C C . LEU A 1 453 ? 6.488 4.894 13.035 1.00 88.06 453 LEU A C 1
ATOM 3434 O O . LEU A 1 453 ? 6.368 6.129 12.994 1.00 88.06 453 LEU A O 1
ATOM 3438 N N . ALA A 1 454 ? 6.271 4.106 11.985 1.00 88.25 454 ALA A N 1
ATOM 3439 C CA . ALA A 1 454 ? 5.877 4.561 10.657 1.00 88.25 454 ALA A CA 1
ATOM 3440 C C . ALA A 1 454 ? 4.724 3.720 10.094 1.00 88.25 454 ALA A C 1
ATOM 3442 O O . ALA A 1 454 ? 4.565 2.556 10.451 1.00 88.25 454 ALA A O 1
ATOM 3443 N N . ASP A 1 455 ? 3.934 4.306 9.197 1.00 88.38 455 ASP A N 1
ATOM 3444 C CA . ASP A 1 455 ? 2.951 3.571 8.400 1.00 88.38 455 ASP A CA 1
ATOM 3445 C C . ASP A 1 455 ? 3.652 2.531 7.511 1.00 88.38 455 ASP A C 1
ATOM 3447 O O . ASP A 1 455 ? 4.706 2.809 6.927 1.00 88.38 455 ASP A O 1
ATOM 3451 N N . ALA A 1 456 ? 3.081 1.331 7.423 1.00 86.69 456 ALA A N 1
ATOM 3452 C CA . ALA A 1 456 ? 3.657 0.204 6.694 1.00 86.69 456 ALA A CA 1
ATOM 3453 C C . ALA A 1 456 ? 3.685 0.428 5.174 1.00 86.69 456 ALA A C 1
ATOM 3455 O O . ALA A 1 456 ? 4.638 0.023 4.515 1.00 86.69 456 ALA A O 1
ATOM 3456 N N . ASP A 1 457 ? 2.675 1.119 4.639 1.00 80.94 457 ASP A N 1
ATOM 3457 C CA . ASP A 1 457 ? 2.588 1.525 3.227 1.00 80.94 457 ASP A CA 1
ATOM 3458 C C . ASP A 1 457 ? 3.536 2.715 2.922 1.00 80.94 457 ASP A C 1
ATOM 3460 O O . ASP A 1 457 ? 3.823 3.058 1.778 1.00 80.94 457 ASP A O 1
ATOM 3464 N N . GLY A 1 458 ? 4.074 3.374 3.956 1.00 69.81 458 GLY A N 1
ATOM 3465 C CA . GLY A 1 458 ? 4.991 4.507 3.804 1.00 69.81 458 GLY A CA 1
ATOM 3466 C C . GLY A 1 458 ? 4.341 5.770 3.229 1.00 69.81 458 GLY A C 1
ATOM 3467 O O . GLY A 1 458 ? 5.050 6.725 2.903 1.00 69.81 458 GLY A O 1
ATOM 3468 N N . ARG A 1 459 ? 3.006 5.802 3.114 1.00 65.31 459 ARG A N 1
ATOM 3469 C CA . ARG A 1 459 ? 2.254 6.934 2.553 1.00 65.31 459 ARG A CA 1
ATOM 3470 C C . ARG A 1 459 ? 1.945 8.009 3.582 1.00 65.31 459 ARG A C 1
ATOM 3472 O O . ARG A 1 459 ? 1.869 9.182 3.217 1.00 65.31 459 ARG A O 1
ATOM 3479 N N . HIS A 1 460 ? 1.794 7.627 4.848 1.00 66.25 460 HIS A N 1
ATOM 3480 C CA . HIS A 1 460 ? 1.383 8.547 5.902 1.00 66.25 460 HIS A CA 1
ATOM 3481 C C . HIS A 1 460 ? 2.425 8.637 7.015 1.00 66.25 460 HIS A C 1
ATOM 3483 O O . HIS A 1 460 ? 2.890 7.640 7.567 1.00 66.25 460 HIS A O 1
ATOM 3489 N N . GLU A 1 461 ? 2.787 9.864 7.387 1.00 72.69 461 GLU A N 1
ATOM 3490 C CA . GLU A 1 461 ? 3.509 10.073 8.635 1.00 72.69 461 GLU A CA 1
ATOM 3491 C C . GLU A 1 461 ? 2.533 9.863 9.795 1.00 72.69 461 GLU A C 1
ATOM 3493 O O . GLU A 1 461 ? 1.463 10.473 9.840 1.00 72.69 461 GLU A O 1
ATOM 3498 N N . ILE A 1 462 ? 2.897 9.000 10.743 1.00 82.81 462 ILE A N 1
ATOM 3499 C CA . ILE A 1 462 ? 2.107 8.825 11.960 1.00 82.81 462 ILE A CA 1
ATOM 3500 C C . ILE A 1 462 ? 2.220 10.119 12.765 1.00 82.81 462 ILE A C 1
ATOM 3502 O O . ILE A 1 462 ? 3.282 10.448 13.291 1.00 82.81 462 ILE A O 1
ATOM 3506 N N . GLY A 1 463 ? 1.130 10.880 12.837 1.00 82.06 463 GLY A N 1
ATOM 3507 C CA . GLY A 1 463 ? 1.097 12.143 13.566 1.00 82.06 463 GLY A CA 1
ATOM 3508 C C . GLY A 1 463 ? 1.375 11.956 15.058 1.00 82.06 463 GLY A C 1
ATOM 3509 O O . GLY A 1 463 ? 1.064 10.914 15.638 1.00 82.06 463 GLY A O 1
ATOM 3510 N N . LYS A 1 464 ? 1.930 12.991 15.701 1.00 85.12 464 LYS A N 1
ATOM 3511 C CA . LYS A 1 464 ? 2.166 13.000 17.155 1.00 85.12 464 LYS A CA 1
ATOM 3512 C C . LYS A 1 464 ? 0.888 12.689 17.945 1.00 85.12 464 LYS A C 1
ATOM 3514 O O . LYS A 1 464 ? 0.934 11.930 18.903 1.00 85.12 464 LYS A O 1
ATOM 3519 N N . ASP A 1 465 ? -0.245 13.199 17.477 1.00 88.38 465 ASP A N 1
ATOM 3520 C CA . ASP A 1 465 ? -1.563 12.983 18.077 1.00 88.38 465 ASP A CA 1
ATOM 3521 C C . ASP A 1 465 ? -1.929 11.493 18.162 1.00 88.38 465 ASP A C 1
ATOM 3523 O O . ASP A 1 465 ? -2.359 11.026 19.211 1.00 88.38 465 ASP A O 1
ATOM 3527 N N . LEU A 1 466 ? -1.665 10.722 17.100 1.00 88.44 466 LEU A N 1
ATOM 3528 C CA . LEU A 1 466 ? -1.917 9.276 17.048 1.00 88.44 466 LEU A CA 1
ATOM 3529 C C . LEU A 1 466 ? -0.878 8.465 17.851 1.00 88.44 466 LEU A C 1
ATOM 3531 O O . LEU A 1 466 ? -1.162 7.377 18.358 1.00 88.44 466 LEU A O 1
ATOM 3535 N N . ARG A 1 467 ? 0.349 8.987 17.985 1.00 90.69 467 ARG A N 1
ATOM 3536 C CA . ARG A 1 467 ? 1.392 8.374 18.825 1.00 90.69 467 ARG A CA 1
ATOM 3537 C C . ARG A 1 467 ? 1.070 8.511 20.308 1.00 90.69 467 ARG A C 1
ATOM 3539 O O . ARG A 1 467 ? 1.101 7.514 21.026 1.00 90.69 467 ARG A O 1
ATOM 3546 N N . ASP A 1 468 ? 0.722 9.719 20.733 1.00 90.38 468 ASP A N 1
ATOM 3547 C CA . ASP A 1 468 ? 0.578 10.086 22.144 1.00 90.38 468 ASP A CA 1
ATOM 3548 C C . ASP A 1 468 ? -0.881 10.021 22.642 1.00 90.38 468 ASP A C 1
ATOM 3550 O O . ASP A 1 468 ? -1.144 10.184 23.838 1.00 90.38 468 ASP A O 1
ATOM 3554 N N . GLY A 1 469 ? -1.835 9.793 21.732 1.00 91.00 469 GLY A N 1
ATOM 3555 C CA . GLY A 1 469 ? -3.275 9.749 21.995 1.00 91.00 469 GLY A CA 1
ATOM 3556 C C . GLY A 1 469 ? -3.888 11.095 22.356 1.00 91.00 469 GLY A C 1
ATOM 3557 O O . GLY A 1 469 ? -4.859 11.119 23.113 1.00 91.00 469 GLY A O 1
ATOM 3558 N N . TYR A 1 470 ? -3.321 12.201 21.872 1.00 92.00 470 TYR A N 1
ATOM 3559 C CA . TYR A 1 470 ? -3.915 13.524 22.045 1.00 92.00 470 TYR A CA 1
ATOM 3560 C C . TYR A 1 470 ? -4.963 13.778 20.972 1.00 92.00 470 TYR A C 1
ATOM 3562 O O . TYR A 1 470 ? -4.766 13.472 19.799 1.00 92.00 470 TYR A O 1
ATOM 3570 N N . LEU A 1 471 ? -6.074 14.381 21.373 1.00 90.69 471 LEU A N 1
ATOM 3571 C CA . LEU A 1 471 ? -7.152 14.725 20.466 1.00 90.69 471 LEU A CA 1
ATOM 3572 C C . LEU A 1 471 ? -7.772 16.053 20.885 1.00 90.69 471 LEU A C 1
ATOM 3574 O O . LEU A 1 471 ? -8.108 16.252 22.050 1.00 90.69 471 LEU A O 1
ATOM 3578 N N . THR A 1 472 ? -7.976 16.942 19.916 1.00 90.12 472 THR A N 1
ATOM 3579 C CA . THR A 1 472 ? -8.835 18.114 20.111 1.00 90.12 472 THR A CA 1
ATOM 3580 C C . THR A 1 472 ? -10.271 17.733 19.780 1.00 90.12 472 THR A C 1
ATOM 3582 O O . THR A 1 472 ? -10.553 17.329 18.653 1.00 90.12 472 THR A O 1
ATOM 3585 N N . LEU A 1 473 ? -11.177 17.871 20.745 1.00 87.75 473 LEU A N 1
ATOM 3586 C CA . LEU A 1 473 ? -12.595 17.608 20.528 1.00 87.75 473 LEU A CA 1
ATOM 3587 C C . LEU A 1 473 ? -13.265 18.797 19.828 1.00 87.75 473 LEU A C 1
ATOM 3589 O O . LEU A 1 473 ? -12.962 19.950 20.149 1.00 87.75 473 LEU A O 1
ATOM 3593 N N . PRO A 1 474 ? -14.227 18.544 18.926 1.00 83.38 474 PRO A N 1
ATOM 3594 C CA . PRO A 1 474 ? -14.947 19.613 18.242 1.00 83.38 474 PRO A CA 1
ATOM 3595 C C . PRO A 1 474 ? -15.902 20.385 19.173 1.00 83.38 474 PRO A C 1
ATOM 3597 O O . PRO A 1 474 ? -16.218 21.539 18.893 1.00 83.38 474 PRO A O 1
ATOM 3600 N N . TRP A 1 475 ? -16.347 19.782 20.283 1.00 82.31 475 TRP A N 1
ATOM 3601 C CA . TRP A 1 475 ? -17.111 20.432 21.357 1.00 82.31 475 TRP A CA 1
ATOM 3602 C C . TRP A 1 475 ? -16.991 19.656 22.678 1.00 82.31 475 TRP A C 1
ATOM 3604 O O . TRP A 1 475 ? -16.635 18.474 22.699 1.00 82.31 475 TRP A O 1
ATOM 3614 N N . ALA A 1 476 ? -17.323 20.314 23.793 1.00 77.56 476 ALA A N 1
ATOM 3615 C CA . ALA A 1 476 ? -17.392 19.686 25.111 1.00 77.56 476 ALA A CA 1
ATOM 3616 C C . ALA A 1 476 ? -18.541 18.660 25.141 1.00 77.56 476 ALA A C 1
ATOM 3618 O O . ALA A 1 476 ? -19.710 19.033 25.096 1.00 77.56 476 ALA A O 1
ATOM 3619 N N . GLY A 1 477 ? -18.205 17.368 25.157 1.00 81.19 477 GLY A N 1
ATOM 3620 C CA . GLY A 1 477 ? -19.170 16.260 25.130 1.00 81.19 477 GLY A CA 1
ATOM 3621 C C . GLY A 1 477 ? -19.140 15.401 23.862 1.00 81.19 477 GLY A C 1
ATOM 3622 O O . GLY A 1 477 ? -19.901 14.442 23.774 1.00 81.19 477 GLY A O 1
ATOM 3623 N N . ALA A 1 478 ? -18.281 15.708 22.885 1.00 86.56 478 ALA A N 1
ATOM 3624 C CA . ALA A 1 478 ? -17.998 14.775 21.793 1.00 86.56 478 ALA A CA 1
ATOM 3625 C C . ALA A 1 478 ? -17.342 13.488 22.333 1.00 86.56 478 ALA A C 1
ATOM 3627 O O . ALA A 1 478 ? -16.542 13.567 23.264 1.00 86.56 478 ALA A O 1
ATOM 3628 N N . ASP A 1 479 ? -17.654 12.329 21.737 1.00 88.62 479 ASP A N 1
ATOM 3629 C CA . ASP A 1 479 ? -17.023 11.038 22.062 1.00 88.62 479 ASP A CA 1
ATOM 3630 C C . ASP A 1 479 ? -15.534 11.063 21.661 1.00 88.62 479 ASP A C 1
ATOM 3632 O O . ASP A 1 479 ? -15.234 11.039 20.460 1.00 88.62 479 ASP A O 1
ATOM 3636 N N . PRO A 1 480 ? -14.591 11.082 22.626 1.00 90.75 480 PRO A N 1
ATOM 3637 C CA . PRO A 1 480 ? -13.168 11.154 22.321 1.00 90.75 480 PRO A CA 1
ATOM 3638 C C . PRO A 1 480 ? -12.667 9.958 21.519 1.00 90.75 480 PRO A C 1
ATOM 3640 O O . PRO A 1 480 ? -11.847 10.120 20.617 1.00 90.75 480 PRO A O 1
ATOM 3643 N N . VAL A 1 481 ? -13.163 8.756 21.815 1.00 91.38 481 VAL A N 1
ATOM 3644 C CA . VAL A 1 481 ? -12.726 7.545 21.116 1.00 91.38 481 VAL A CA 1
ATOM 3645 C C . VAL A 1 481 ? -13.275 7.553 19.698 1.00 91.38 481 VAL A C 1
ATOM 3647 O O . VAL A 1 481 ? -12.537 7.295 18.753 1.00 91.38 481 VAL A O 1
ATOM 3650 N N . GLY A 1 482 ? -14.545 7.919 19.521 1.00 89.69 482 GLY A N 1
ATOM 3651 C CA . GLY A 1 482 ? -15.163 8.002 18.201 1.00 89.69 482 GLY A CA 1
ATOM 3652 C C . GLY A 1 482 ? -14.547 9.053 17.276 1.00 89.69 482 GLY A C 1
ATOM 3653 O O . GLY A 1 482 ? -14.477 8.837 16.066 1.00 89.69 482 GLY A O 1
ATOM 3654 N N . GLU A 1 483 ? -14.099 10.191 17.805 1.00 88.19 483 GLU A N 1
ATOM 3655 C CA . GLU A 1 483 ? -13.316 11.182 17.048 1.00 88.19 483 GLU A CA 1
ATOM 3656 C C . GLU A 1 483 ? -11.911 10.657 16.703 1.00 88.19 483 GLU A C 1
ATOM 3658 O O . GLU A 1 483 ? -11.439 10.816 15.576 1.00 88.19 483 GLU A O 1
ATOM 3663 N N . TYR A 1 484 ? -11.256 9.975 17.642 1.00 90.31 484 TYR A N 1
ATOM 3664 C CA . TYR A 1 484 ? -9.912 9.441 17.439 1.00 90.31 484 TYR A CA 1
ATOM 3665 C C . TYR A 1 484 ? -9.869 8.283 16.438 1.00 90.31 484 TYR A C 1
ATOM 3667 O O . TYR A 1 484 ? -9.020 8.277 15.548 1.00 90.31 484 TYR A O 1
ATOM 3675 N N . VAL A 1 485 ? -10.822 7.347 16.518 1.00 90.75 485 VAL A N 1
ATOM 3676 C CA . VAL A 1 485 ? -10.987 6.249 15.550 1.00 90.75 485 VAL A CA 1
ATOM 3677 C C . VAL A 1 485 ? -11.189 6.807 14.142 1.00 90.75 485 VAL A C 1
ATOM 3679 O O . VAL A 1 485 ? -10.514 6.364 13.220 1.00 90.75 485 VAL A O 1
ATOM 3682 N N . ARG A 1 486 ? -12.024 7.843 13.976 1.00 86.44 486 ARG A N 1
ATOM 3683 C CA . ARG A 1 486 ? -12.210 8.515 12.676 1.00 86.44 486 ARG A CA 1
ATOM 3684 C C . ARG A 1 486 ? -10.935 9.156 12.140 1.00 86.44 486 ARG A C 1
ATOM 3686 O O . ARG A 1 486 ? -10.711 9.159 10.933 1.00 86.44 486 ARG A O 1
ATOM 3693 N N . SER A 1 487 ? -10.112 9.726 13.018 1.00 86.12 487 SER A N 1
ATOM 3694 C CA . SER A 1 487 ? -8.813 10.277 12.626 1.00 86.12 487 SER A CA 1
ATOM 3695 C C . SER A 1 487 ? -7.858 9.170 12.161 1.00 86.12 487 SER A C 1
ATOM 3697 O O . SER A 1 487 ? -7.225 9.306 11.118 1.00 86.12 487 SER A O 1
ATOM 3699 N N . ALA A 1 488 ? -7.808 8.054 12.896 1.00 88.88 488 ALA A N 1
ATOM 3700 C CA . ALA A 1 488 ? -6.926 6.918 12.625 1.00 88.88 488 ALA A CA 1
ATOM 3701 C C . ALA A 1 488 ? -7.324 6.094 11.384 1.00 88.88 488 ALA A C 1
ATOM 3703 O O . ALA A 1 488 ? -6.458 5.557 10.702 1.00 88.88 488 ALA A O 1
ATOM 3704 N N . GLU A 1 489 ? -8.621 5.979 11.093 1.00 87.50 489 GLU A N 1
ATOM 3705 C CA . GLU A 1 489 ? -9.171 5.208 9.966 1.00 87.50 489 GLU A CA 1
ATOM 3706 C C . GLU A 1 489 ? -8.979 5.903 8.608 1.00 87.50 489 GLU A C 1
ATOM 3708 O O . GLU A 1 489 ? -9.013 5.259 7.557 1.00 87.50 489 GLU A O 1
ATOM 3713 N N . ARG A 1 490 ? -8.794 7.223 8.606 1.00 85.12 490 ARG A N 1
ATOM 3714 C CA . ARG A 1 490 ? -8.754 8.046 7.396 1.00 85.12 490 ARG A CA 1
ATOM 3715 C C . ARG A 1 490 ? -7.760 7.498 6.367 1.00 85.12 490 ARG A C 1
ATOM 3717 O O . ARG A 1 490 ? -6.558 7.481 6.607 1.00 85.12 490 ARG A O 1
ATOM 3724 N N . GLY A 1 491 ? -8.270 7.099 5.200 1.00 81.50 491 GLY A N 1
ATOM 3725 C CA . GLY A 1 491 ? -7.454 6.599 4.088 1.00 81.50 491 GLY A CA 1
ATOM 3726 C C . GLY A 1 491 ? -6.834 5.217 4.310 1.00 81.50 491 GLY A C 1
ATOM 3727 O O . GLY A 1 491 ? -5.925 4.845 3.575 1.00 81.50 491 GLY A O 1
ATOM 3728 N N . THR A 1 492 ? -7.297 4.455 5.305 1.00 85.94 492 THR A N 1
ATOM 3729 C CA . THR A 1 492 ? -6.819 3.087 5.564 1.00 85.94 492 THR A CA 1
ATOM 3730 C C . THR A 1 492 ? -7.477 2.051 4.646 1.00 85.94 492 THR A C 1
ATOM 3732 O O . THR A 1 492 ? -8.634 2.195 4.244 1.00 85.94 492 THR A O 1
ATOM 3735 N N . ALA A 1 493 ? -6.757 0.964 4.347 1.00 82.44 493 ALA A N 1
ATOM 3736 C CA . ALA A 1 493 ? -7.302 -0.182 3.619 1.00 82.44 493 ALA A CA 1
ATOM 3737 C C . ALA A 1 493 ? -8.248 -0.985 4.515 1.00 82.44 493 ALA A C 1
ATOM 3739 O O . ALA A 1 493 ? -7.805 -1.548 5.514 1.00 82.44 493 ALA A O 1
ATOM 3740 N N . ALA A 1 494 ? -9.533 -1.067 4.161 1.00 84.31 494 ALA A N 1
ATOM 3741 C CA . ALA A 1 494 ? -10.539 -1.825 4.913 1.00 84.31 494 ALA A CA 1
ATOM 3742 C C . ALA A 1 494 ? -10.577 -1.511 6.429 1.00 84.31 494 ALA A C 1
ATOM 3744 O O . ALA A 1 494 ? -10.783 -2.409 7.249 1.00 84.31 494 ALA A O 1
ATOM 3745 N N . GLY A 1 495 ? -10.318 -0.259 6.824 1.00 86.25 495 GLY A N 1
ATOM 3746 C CA . GLY A 1 495 ? -10.252 0.126 8.239 1.00 86.25 495 GLY A CA 1
ATOM 3747 C C . GLY A 1 495 ? -9.030 -0.429 8.984 1.00 86.25 495 GLY A C 1
ATOM 3748 O O . GLY A 1 495 ? -9.071 -0.546 10.210 1.00 86.25 495 GLY A O 1
ATOM 3749 N N . ARG A 1 496 ? -7.962 -0.819 8.273 1.00 91.44 496 ARG A N 1
ATOM 3750 C CA . ARG A 1 496 ? -6.733 -1.379 8.850 1.00 91.44 496 ARG A CA 1
ATOM 3751 C C . ARG A 1 496 ? -5.570 -0.400 8.777 1.00 91.44 496 ARG A C 1
ATOM 3753 O O . ARG A 1 496 ? -5.096 -0.056 7.697 1.00 91.44 496 ARG A O 1
ATOM 3760 N N . LEU A 1 497 ? -5.054 -0.032 9.942 1.00 91.88 497 LEU A N 1
ATOM 3761 C CA . LEU A 1 497 ? -3.812 0.710 10.100 1.00 91.88 497 LEU A CA 1
ATOM 3762 C C . LEU A 1 497 ? -2.689 -0.267 10.467 1.00 91.88 497 LEU A C 1
ATOM 3764 O O . LEU A 1 497 ? -2.743 -0.907 11.518 1.00 91.88 497 LEU A O 1
ATOM 3768 N N . ILE A 1 498 ? -1.665 -0.380 9.622 1.00 92.94 498 ILE A N 1
ATOM 3769 C CA . ILE A 1 498 ? -0.493 -1.220 9.898 1.00 92.94 498 ILE A CA 1
ATOM 3770 C C . ILE A 1 498 ? 0.695 -0.310 10.188 1.00 92.94 498 ILE A C 1
ATOM 3772 O O . ILE A 1 498 ? 1.096 0.503 9.362 1.00 92.94 498 ILE A O 1
ATOM 3776 N N . VAL A 1 499 ? 1.249 -0.449 11.384 1.00 92.69 499 VAL A N 1
ATOM 3777 C CA . VAL A 1 499 ? 2.314 0.381 11.930 1.00 92.69 499 VAL A CA 1
ATOM 3778 C C . VAL A 1 499 ? 3.561 -0.465 12.111 1.00 92.69 499 VAL A C 1
ATOM 3780 O O . VAL A 1 499 ? 3.544 -1.493 12.785 1.00 92.69 499 VAL A O 1
ATOM 3783 N N . VAL A 1 500 ? 4.660 -0.001 11.536 1.00 90.62 500 VAL A N 1
ATOM 3784 C CA . VAL A 1 500 ? 5.963 -0.649 11.603 1.00 90.62 500 VAL A CA 1
ATOM 3785 C C . VAL A 1 500 ? 6.854 0.096 12.581 1.00 90.62 500 VAL A C 1
ATOM 3787 O O . VAL A 1 500 ? 7.057 1.304 12.463 1.00 90.62 500 VAL A O 1
ATOM 3790 N N . ALA A 1 501 ? 7.436 -0.646 13.515 1.00 86.75 501 ALA A N 1
ATOM 3791 C CA . ALA A 1 501 ? 8.548 -0.198 14.329 1.00 86.75 501 ALA A CA 1
ATOM 3792 C C . ALA A 1 501 ? 9.856 -0.381 13.545 1.00 86.75 501 ALA A C 1
ATOM 3794 O O . ALA A 1 501 ? 10.396 -1.485 13.465 1.00 86.75 501 ALA A O 1
ATOM 3795 N N . ALA A 1 502 ? 10.368 0.697 12.947 1.00 68.75 502 ALA A N 1
ATOM 3796 C CA . ALA A 1 502 ? 11.616 0.666 12.191 1.00 68.75 502 ALA A CA 1
ATOM 3797 C C . ALA A 1 502 ? 12.717 1.404 12.967 1.00 68.75 502 ALA A C 1
ATOM 3799 O O . ALA A 1 502 ? 12.582 2.604 13.193 1.00 68.75 502 ALA A O 1
ATOM 3800 N N . PRO A 1 503 ? 13.846 0.765 13.335 1.00 53.78 503 PRO A N 1
ATOM 3801 C CA . PRO A 1 503 ? 14.904 1.464 14.055 1.00 53.78 503 PRO A CA 1
ATOM 3802 C C . PRO A 1 503 ? 15.395 2.675 13.250 1.00 53.78 503 PRO A C 1
ATOM 3804 O O . PRO A 1 503 ? 15.677 2.568 12.054 1.00 53.78 503 PRO A O 1
ATOM 3807 N N . ARG A 1 504 ? 15.535 3.821 13.924 1.00 46.12 504 ARG A N 1
ATOM 3808 C CA . ARG A 1 504 ? 15.853 5.171 13.412 1.00 46.12 504 ARG A CA 1
ATOM 3809 C C . ARG A 1 504 ? 16.895 5.280 12.282 1.00 46.12 504 ARG A C 1
ATOM 3811 O O . ARG A 1 504 ? 16.835 6.204 11.470 1.00 46.12 504 ARG A O 1
ATOM 3818 N N . ARG A 1 505 ? 17.830 4.326 12.171 1.00 40.72 505 ARG A N 1
ATOM 3819 C CA . ARG A 1 505 ? 18.799 4.226 11.058 1.00 40.72 505 ARG A CA 1
ATOM 3820 C C . ARG A 1 505 ? 18.156 3.872 9.702 1.00 40.72 505 ARG A C 1
ATOM 3822 O O . ARG A 1 505 ? 18.650 4.337 8.681 1.00 40.72 505 ARG A O 1
ATOM 3829 N N . ALA A 1 506 ? 17.043 3.136 9.675 1.00 38.94 506 ALA A N 1
ATOM 3830 C CA . ALA A 1 506 ? 16.275 2.827 8.462 1.00 38.94 506 ALA A CA 1
ATOM 3831 C C . ALA A 1 506 ? 15.322 3.974 8.064 1.00 38.94 506 ALA A C 1
ATOM 3833 O O . ALA A 1 506 ? 15.195 4.302 6.884 1.00 38.94 506 ALA A O 1
ATOM 3834 N N . ALA A 1 507 ? 14.717 4.654 9.044 1.00 38.16 507 ALA A N 1
ATOM 3835 C CA . ALA A 1 507 ? 13.836 5.803 8.811 1.00 38.16 507 ALA A CA 1
ATOM 3836 C C . ALA A 1 507 ? 14.583 7.018 8.218 1.00 38.16 507 ALA A C 1
ATOM 3838 O O . ALA A 1 507 ? 14.066 7.699 7.332 1.00 38.16 507 ALA A O 1
ATOM 3839 N N . ALA A 1 508 ? 15.833 7.258 8.638 1.00 35.91 508 ALA A N 1
ATOM 3840 C CA . ALA A 1 508 ? 16.681 8.307 8.066 1.00 35.91 508 ALA A CA 1
ATOM 3841 C C . ALA A 1 508 ? 17.056 8.041 6.591 1.00 35.91 508 ALA A C 1
ATOM 3843 O O . ALA A 1 508 ? 17.112 8.981 5.797 1.00 35.91 508 ALA A O 1
ATOM 3844 N N . ALA A 1 509 ? 17.258 6.774 6.207 1.00 39.12 509 ALA A N 1
ATOM 3845 C CA . ALA A 1 509 ? 17.486 6.379 4.815 1.00 39.12 509 ALA A CA 1
ATOM 3846 C C . ALA A 1 509 ? 16.211 6.537 3.960 1.00 39.12 509 ALA A C 1
ATOM 3848 O O . ALA A 1 509 ? 16.268 7.106 2.869 1.00 39.12 509 ALA A O 1
ATOM 3849 N N . ARG A 1 510 ? 15.046 6.149 4.501 1.00 43.38 510 ARG A N 1
ATOM 3850 C CA . ARG A 1 510 ? 13.720 6.338 3.878 1.00 43.38 510 ARG A CA 1
ATOM 3851 C C . ARG A 1 510 ? 13.384 7.820 3.636 1.00 43.38 510 ARG A C 1
ATOM 3853 O O . ARG A 1 510 ? 12.983 8.198 2.538 1.00 43.38 510 ARG A O 1
ATOM 3860 N N . ALA A 1 511 ? 13.633 8.695 4.613 1.00 38.25 511 ALA A N 1
ATOM 3861 C CA . ALA A 1 511 ? 13.393 10.138 4.479 1.00 38.25 511 ALA A CA 1
ATOM 3862 C C . ALA A 1 511 ? 14.367 10.836 3.504 1.00 38.25 511 ALA A C 1
ATOM 3864 O O . ALA A 1 511 ? 14.022 11.858 2.905 1.00 38.25 511 ALA A O 1
ATOM 3865 N N . ALA A 1 512 ? 15.581 10.302 3.330 1.00 36.91 512 ALA A N 1
ATOM 3866 C CA . ALA A 1 512 ? 16.558 10.819 2.374 1.00 36.91 512 ALA A CA 1
ATOM 3867 C C . ALA A 1 512 ? 16.212 10.461 0.917 1.00 36.91 512 ALA A C 1
ATOM 3869 O O . ALA A 1 512 ? 16.496 11.258 0.021 1.00 36.91 512 ALA A O 1
ATOM 3870 N N . ALA A 1 513 ? 15.564 9.313 0.688 1.00 38.59 513 ALA A N 1
ATOM 3871 C CA . ALA A 1 513 ? 15.100 8.883 -0.632 1.00 38.59 513 ALA A CA 1
ATOM 3872 C C . ALA A 1 513 ? 13.832 9.629 -1.099 1.00 38.59 513 ALA A C 1
ATOM 3874 O O . ALA A 1 513 ? 13.683 9.898 -2.288 1.00 38.59 513 ALA A O 1
ATOM 3875 N N . ALA A 1 514 ? 12.953 10.025 -0.169 1.00 32.88 514 ALA A N 1
ATOM 3876 C CA . ALA A 1 514 ? 11.653 10.625 -0.487 1.00 32.88 514 ALA A CA 1
ATOM 3877 C C . ALA A 1 514 ? 11.630 12.169 -0.570 1.00 32.88 514 ALA A C 1
ATOM 3879 O O . ALA A 1 514 ? 10.626 12.748 -0.984 1.00 32.88 514 ALA A O 1
ATOM 3880 N N . ARG A 1 515 ? 12.702 12.885 -0.187 1.00 28.39 515 ARG A N 1
ATOM 3881 C CA . ARG A 1 515 ? 12.703 14.364 -0.190 1.00 28.39 515 ARG A CA 1
ATOM 3882 C C . ARG A 1 515 ? 13.101 14.959 -1.552 1.00 28.39 515 ARG A C 1
ATOM 3884 O O . ARG A 1 515 ? 14.254 14.808 -1.965 1.00 28.39 515 ARG A O 1
ATOM 3891 N N . PRO A 1 516 ? 12.256 15.794 -2.193 1.00 33.00 516 PRO A N 1
ATOM 3892 C CA . PRO A 1 516 ? 12.741 16.750 -3.179 1.00 33.00 516 PRO A CA 1
ATOM 3893 C C . PRO A 1 516 ? 13.671 17.737 -2.464 1.00 33.00 516 PRO A C 1
ATOM 3895 O O . PRO A 1 516 ? 13.300 18.353 -1.463 1.00 33.00 516 PRO A O 1
ATOM 3898 N N . ARG A 1 517 ? 14.911 17.872 -2.946 1.00 35.94 517 ARG A N 1
ATOM 3899 C CA . ARG A 1 517 ? 15.924 18.719 -2.296 1.00 35.94 517 ARG A CA 1
ATOM 3900 C C . ARG A 1 517 ? 15.439 20.172 -2.141 1.00 35.94 517 ARG A C 1
ATOM 3902 O O . ARG A 1 517 ? 14.917 20.738 -3.107 1.00 35.94 517 ARG A O 1
ATOM 3909 N N . PRO A 1 518 ? 15.688 20.823 -0.988 1.00 30.50 518 PRO A N 1
ATOM 3910 C CA . PRO A 1 518 ? 15.399 22.240 -0.818 1.00 30.50 518 PRO A CA 1
ATOM 3911 C C . PRO A 1 518 ? 16.247 23.066 -1.791 1.00 30.50 518 PRO A C 1
ATOM 3913 O O . PRO A 1 518 ? 17.443 22.820 -1.983 1.00 30.50 518 PRO A O 1
ATOM 3916 N N . ARG A 1 519 ? 15.615 24.062 -2.420 1.00 34.72 519 ARG A N 1
ATOM 3917 C CA . ARG A 1 519 ? 16.311 25.051 -3.249 1.00 34.72 519 ARG A CA 1
ATOM 3918 C C . ARG A 1 519 ? 17.342 25.782 -2.380 1.00 34.72 519 ARG A C 1
ATOM 3920 O O . ARG A 1 519 ? 16.976 26.259 -1.307 1.00 34.72 519 ARG A O 1
ATOM 3927 N N . PRO A 1 520 ? 18.603 25.928 -2.820 1.00 34.69 520 PRO A N 1
ATOM 3928 C CA . PRO A 1 520 ? 19.545 26.777 -2.111 1.00 34.69 520 PRO A CA 1
ATOM 3929 C C . PRO A 1 520 ? 19.056 28.226 -2.204 1.00 34.69 520 PRO A C 1
ATOM 3931 O O . PRO A 1 520 ? 18.932 28.775 -3.301 1.00 34.69 520 PRO A O 1
ATOM 3934 N N . GLY A 1 521 ? 18.746 28.823 -1.052 1.00 35.34 521 GLY A N 1
ATOM 3935 C CA . GLY A 1 521 ? 18.445 30.246 -0.943 1.00 35.34 521 GLY A CA 1
ATOM 3936 C C . GLY A 1 521 ? 19.634 31.106 -1.398 1.00 35.34 521 GLY A C 1
ATOM 3937 O O . GLY A 1 521 ? 20.784 30.649 -1.357 1.00 35.34 521 GLY A O 1
ATOM 3938 N N . PRO A 1 522 ? 19.380 32.339 -1.864 1.00 35.81 522 PRO A N 1
ATOM 3939 C CA . PRO A 1 522 ? 20.422 33.218 -2.370 1.00 35.81 522 PRO A CA 1
ATOM 3940 C C . PRO A 1 522 ? 21.377 33.587 -1.230 1.00 35.81 522 PRO A C 1
ATOM 3942 O O . PRO A 1 522 ? 20.986 34.223 -0.254 1.00 35.81 522 PRO A O 1
ATOM 3945 N N . ARG A 1 523 ? 22.646 33.180 -1.341 1.00 36.78 523 ARG A N 1
ATOM 3946 C CA . ARG A 1 523 ? 23.699 33.672 -0.446 1.00 36.78 523 ARG A CA 1
ATOM 3947 C C . ARG A 1 523 ? 23.896 35.165 -0.707 1.00 36.78 523 ARG A C 1
ATOM 3949 O O . ARG A 1 523 ? 24.105 35.565 -1.851 1.00 36.78 523 ARG A O 1
ATOM 3956 N N . GLY A 1 524 ? 23.801 35.944 0.371 1.00 33.47 524 GLY A N 1
ATOM 3957 C CA . GLY A 1 524 ? 23.871 37.400 0.394 1.00 33.47 524 GLY A CA 1
ATOM 3958 C C . GLY A 1 524 ? 25.044 37.973 -0.397 1.00 33.47 524 GLY A C 1
ATOM 3959 O O . GLY A 1 524 ? 26.173 37.476 -0.343 1.00 33.47 524 GLY A O 1
ATOM 3960 N N . GLY A 1 525 ? 24.742 39.034 -1.144 1.00 33.66 525 GLY A N 1
ATOM 3961 C CA . GLY A 1 525 ? 25.720 39.820 -1.874 1.00 33.66 525 GLY A CA 1
ATOM 3962 C C . GLY A 1 525 ? 26.734 40.437 -0.919 1.00 33.66 525 GLY A C 1
ATOM 3963 O O . GLY A 1 525 ? 26.380 41.165 0.005 1.00 33.66 525 GLY A O 1
ATOM 3964 N N . ARG A 1 526 ? 28.016 40.159 -1.166 1.00 34.12 526 ARG A N 1
ATOM 3965 C CA . ARG A 1 526 ? 29.106 40.969 -0.629 1.00 34.12 526 ARG A CA 1
ATOM 3966 C C . ARG A 1 526 ? 29.019 42.354 -1.265 1.00 34.12 526 ARG A C 1
ATOM 3968 O O . ARG A 1 526 ? 29.232 42.498 -2.467 1.00 34.12 526 ARG A O 1
ATOM 3975 N N . VAL A 1 527 ? 28.720 43.351 -0.442 1.00 37.81 527 VAL A N 1
ATOM 3976 C CA . VAL A 1 527 ? 28.890 44.770 -0.758 1.00 37.81 527 VAL A CA 1
ATOM 3977 C C . VAL A 1 527 ? 30.375 45.012 -1.046 1.00 37.81 527 VAL A C 1
ATOM 3979 O O . VAL A 1 527 ? 31.227 44.753 -0.197 1.00 37.81 527 VAL A O 1
ATOM 3982 N N . ARG A 1 528 ? 30.698 45.463 -2.263 1.00 36.78 528 ARG A N 1
ATOM 3983 C CA . ARG A 1 528 ? 32.008 46.049 -2.586 1.00 36.78 528 ARG A CA 1
ATOM 3984 C C . ARG A 1 528 ? 32.007 47.514 -2.128 1.00 36.78 528 ARG A C 1
ATOM 3986 O O . ARG A 1 528 ? 31.020 48.198 -2.396 1.00 36.78 528 ARG A O 1
ATOM 3993 N N . PRO A 1 529 ? 33.077 48.015 -1.489 1.00 35.41 529 PRO A N 1
ATOM 3994 C CA . PRO A 1 529 ? 33.183 49.430 -1.166 1.00 35.41 529 PRO A CA 1
ATOM 3995 C C . PRO A 1 529 ? 33.450 50.244 -2.439 1.00 35.41 529 PRO A C 1
ATOM 3997 O O . PRO A 1 529 ? 34.172 49.807 -3.338 1.00 35.41 529 PRO A O 1
ATOM 4000 N N . ALA A 1 530 ? 32.834 51.422 -2.506 1.00 35.03 530 ALA A N 1
ATOM 4001 C CA . ALA A 1 530 ? 33.012 52.394 -3.572 1.00 35.03 530 ALA A CA 1
ATOM 4002 C C . ALA A 1 530 ? 34.447 52.940 -3.568 1.00 35.03 530 ALA A C 1
ATOM 4004 O O . ALA A 1 530 ? 34.933 53.421 -2.545 1.00 35.03 530 ALA A O 1
ATOM 4005 N N . ALA A 1 531 ? 35.110 52.884 -4.723 1.00 35.34 531 ALA A N 1
ATOM 4006 C CA . ALA A 1 531 ? 36.345 53.612 -4.964 1.00 35.34 531 ALA A CA 1
ATOM 4007 C C . ALA A 1 531 ? 36.010 55.087 -5.220 1.00 35.34 531 ALA A C 1
ATOM 4009 O O . ALA A 1 531 ? 35.219 55.422 -6.104 1.00 35.34 531 ALA A O 1
ATOM 4010 N N . SER A 1 532 ? 36.609 55.962 -4.419 1.00 36.53 532 SER A N 1
ATOM 4011 C CA . SER A 1 532 ? 36.607 57.405 -4.606 1.00 36.53 532 SER A CA 1
ATOM 4012 C C . SER A 1 532 ? 37.498 57.807 -5.783 1.00 36.53 532 SER A C 1
ATOM 4014 O O . SER A 1 532 ? 38.621 57.328 -5.914 1.00 36.53 532 SER A O 1
ATOM 4016 N N . ARG A 1 533 ? 36.968 58.738 -6.578 1.00 42.06 533 ARG A N 1
ATOM 4017 C CA . ARG A 1 533 ? 37.603 59.598 -7.589 1.00 42.06 533 ARG A CA 1
ATOM 4018 C C . ARG A 1 533 ? 39.119 59.813 -7.428 1.00 42.06 533 ARG A C 1
ATOM 4020 O O . ARG A 1 533 ? 39.551 60.313 -6.390 1.00 42.06 533 ARG A O 1
ATOM 4027 N N . ARG A 1 534 ? 39.857 59.637 -8.526 1.00 37.84 534 ARG A N 1
ATOM 4028 C CA . ARG A 1 534 ? 40.460 60.735 -9.301 1.00 37.84 534 ARG A CA 1
ATOM 4029 C C . ARG A 1 534 ? 40.530 60.348 -10.768 1.00 37.84 534 ARG A C 1
ATOM 4031 O O . ARG A 1 534 ? 40.756 59.147 -11.026 1.00 37.84 534 ARG A O 1
#

Foldseek 3Di:
DDWDWDFDVQQQQEQDQEGAPVDSDPRYQGNCLFPQCNRVRTHTHQPLLCPNPPDDFLKAKEKEAALVPRDMDIDIDAQPPFDWDQDPVRFTKGWCLVVVVVRCVVNLWDFDSVLTFMFTFDPPADPPDDSVVRRVRSSVSSSPSDSDSYDYTYGHNDDDPPDPLVVLVLVLCLQQVWKWKWKWFDDPPATAIETATEHAQFWDDLDDGHPDRFQVRNSVPDDLLNRLACRLVRQLQGFFFAFQSPFDFDPADPDDDRVRVRVVQVVLQADPPPRDGARGWMWINARNDTDIWTKHWDDWDWDWDQDSRSHTYIYTGTGIGTPDRDDDGRGTHGTFDKDFDPQDDPPAQKGQDPCCPPNDQFDCVDPQCVSVRIHRDPAQHPQARPSRIQTQWAWEWEDQSHPDIDIDIQGFPDDFDWDFDDADPVRFTKTAGDLSQALQSVQVVVVAGLCQKDWSNNPDGCDPCSNRVIDGDPDDPPGSSSRSLSVQQHSGRSSYTYIHRHHPSVVVVVVVVPDDDDDDDDDDDDDDDDDDDD

Radius of gyration: 27.97 Å; chains: 1; bounding box: 68×89×65 Å

Organism: NCBI:txid1839617

Secondary structure (DSSP, 8-state):
--EEEEEPTHHHH-S-SEEETT---S-PPPPTT-TTTTTSSEEEEE-TTTTTSS-----EEEEEEETTT--EEEEEE-TTS---EE-TTS-EEEE-HHHHHHHHHHTT-B--GGGS-EEEPPTT--TTS-HHHHHHHHHHHHHHH-SSSEEEEEEBSSPPP---HHHHHHHHHHHHT-EEEEEEEEETTEEEEEEEEE-TTPPPP-SPPPSBSSHHHHHHH--HHHHHTTHHHHTSSSPPEEE-TTSPPPPPPPPPPHHHHHHHHHHTTB-TTT-PBPSEEEEEEETTEEEEEEEEE---EEEEEE-TTSPEEEEEE--EEESSPPPPPTTEEEEPPEEE-TTB-TTSSEEE-GGGTTTPPPPTT-TTTTTSSEEE-SSPPTTTTTS-EEESEEEEEEE-SSS-EEEEEEETTS-----EEEE-TTS-EEEE--GGG-HHHHHGGGT--GGGEEETTSSS---HHHHHTEEE-SSTT--HHHHHHHHHHTT-BTTEEEEEE--HHHHHHHHHHHPPPPPPPPPPP-PPPPPP--

Sequence (534 aa):
MTFTLDPCRCTAYGDRFLADADLPGPSREAYRGCEQCRGAGSVAYPCYRCGRRGRRRAQLVASVANLDTGAVASHQVVPGGLDPHRDPAGHWVVDLASRVRELAACVGAVVADTDAPSLWLSQQWRPDLPAAQRYELEAHAILRADHAPWRLLLGRSTATPIVDPAARLCALADLLLLDLVVEARRQGAGFGWAIRYEVPGSPVPSGPPGGCPDLPEALIHTDVDSALAGLAERGLAAPARLLRPDSPRPPVAPAEDVDQLERRVLADCVDAVDGDELPGAQAVWRDGRWWHTTLRVGEPVEILAEQPTGQVVRRVQVPLGRGYEPPDASWLGEHVEWRPCPDCRPHCRLRACDCRLGGRPADSDCPQSSGAGLCPSALHCFTCGDNHRLHRTVLVTVTDLRHRVVHLAWQAGTPEVAPLVATQPNGGPVVQLPDRYRLGSWAAILGAQPEDLADADGRHEIGKDLRDGYLTLPWAGADPVGEYVRSAERGTAAGRLIVVAAPRRAAAARAAAARPRPRPGPRGGRVRPAASRR

pLDDT: mean 82.47, std 14.23, range [28.39, 97.56]